Protein AF-A0AAV8XPS3-F1 (afdb_monomer_lite)

Foldseek 3Di:
DAAAPQPRHDDPDWDQDPNGTHDCVSQVNDPVNVVVCVVVQWDWGQDPVPRDTDIDGPPDDDDPVVVVVVLVVVQVVQCQQQVEDPDDSVPDPDARAAQAARHRDHVVPDPDPFGFAPHVVVCCVPPVDDADGRHGSCDCPRPRNVVVVVVVVVVVVPPPPVVPPPFDKDKDFAQPQADPVVLVVLLVVDPLVVLVVDPDPVVSVVSVVVSNVVSSCVRTNIDMDGPPDDDPPVCDPVNVVVVCVVVVVVVVVVVVVVVVVVVVVVVVVVVVVVVVVVVVVVVVVVVVVVVVVVVVPPDDDDDDDDDDDDDDDDDDDDDDDDDPCPVVVVVPDDPVPPPDDPVVLVVVLVVVVVVPVVDPDALVVLVVVCVVCVVPCVVPVPSSVVSVVVSVVRLVVDPVSVVVVVVVVVVVVVVLVPDDDDDPVVVVSVVVCCCSVPVVNVCVVVVVPPDD

Structure (mmCIF, N/CA/C/O backbone):
data_AF-A0AAV8XPS3-F1
#
_entry.id   AF-A0AAV8XPS3-F1
#
loop_
_atom_site.group_PDB
_atom_site.id
_atom_site.type_symbol
_atom_site.label_atom_id
_atom_site.label_alt_id
_atom_site.label_comp_id
_atom_site.label_asym_id
_atom_site.label_entity_id
_atom_site.label_seq_id
_atom_site.pdbx_PDB_ins_code
_atom_site.Cartn_x
_atom_site.Cartn_y
_atom_site.Cartn_z
_atom_site.occupancy
_ato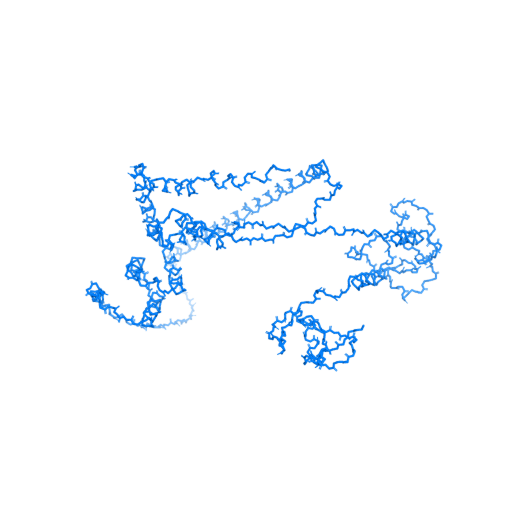m_site.B_iso_or_equiv
_atom_site.auth_seq_id
_atom_site.auth_comp_id
_atom_site.auth_asym_id
_atom_site.auth_atom_id
_atom_site.pdbx_PDB_model_num
ATOM 1 N N . MET A 1 1 ? 13.450 -34.759 4.448 1.00 63.22 1 MET A N 1
ATOM 2 C CA . MET A 1 1 ? 12.266 -35.254 3.712 1.00 63.22 1 MET A CA 1
ATOM 3 C C . MET A 1 1 ? 11.033 -34.978 4.551 1.00 63.22 1 MET A C 1
ATOM 5 O O . MET A 1 1 ? 11.140 -35.034 5.772 1.00 63.22 1 MET A O 1
ATOM 9 N N . ARG A 1 2 ? 9.908 -34.597 3.938 1.00 78.50 2 ARG A N 1
ATOM 10 C CA . ARG A 1 2 ? 8.632 -34.424 4.650 1.00 78.50 2 ARG A CA 1
ATOM 11 C C . ARG A 1 2 ? 7.739 -35.620 4.335 1.00 78.50 2 ARG A C 1
ATOM 13 O O . ARG A 1 2 ? 7.691 -36.037 3.182 1.00 78.50 2 ARG A O 1
ATOM 20 N N . TYR A 1 3 ? 7.028 -36.118 5.338 1.00 87.38 3 TYR A N 1
ATOM 21 C CA . TYR A 1 3 ? 6.067 -37.212 5.204 1.00 87.38 3 TYR A CA 1
ATOM 22 C C . TYR A 1 3 ? 4.651 -36.684 5.404 1.00 87.38 3 TYR A C 1
ATOM 24 O O . TYR A 1 3 ? 4.443 -35.714 6.141 1.00 87.38 3 TYR A O 1
ATOM 32 N N . CYS A 1 4 ? 3.686 -37.286 4.716 1.00 89.69 4 CYS A N 1
ATOM 33 C CA . CYS A 1 4 ? 2.288 -36.940 4.894 1.00 89.69 4 CYS A CA 1
ATOM 34 C C . CYS A 1 4 ? 1.812 -37.359 6.283 1.00 89.69 4 CYS A C 1
ATOM 36 O O . CYS A 1 4 ? 1.930 -38.519 6.648 1.00 89.69 4 CYS A O 1
ATOM 38 N N . SER A 1 5 ? 1.211 -36.443 7.037 1.00 87.69 5 SER A N 1
ATOM 39 C CA . SER A 1 5 ? 0.694 -36.740 8.376 1.00 87.69 5 SER A CA 1
ATOM 40 C C . SER A 1 5 ? -0.546 -37.640 8.384 1.00 87.69 5 SER A C 1
ATOM 42 O O . SER A 1 5 ? -0.920 -38.107 9.447 1.00 87.69 5 SER A O 1
ATOM 44 N N . SER A 1 6 ? -1.171 -37.885 7.227 1.00 88.81 6 SER A N 1
ATOM 45 C CA . SER A 1 6 ? -2.328 -38.782 7.099 1.00 88.81 6 SER A CA 1
ATOM 46 C C . SER A 1 6 ? -1.947 -40.194 6.642 1.00 88.81 6 SER A C 1
ATOM 48 O O . SER A 1 6 ? -2.525 -41.153 7.139 1.00 88.81 6 SER A O 1
ATOM 50 N N . CYS A 1 7 ? -0.994 -40.347 5.714 1.00 92.44 7 CYS A N 1
ATOM 51 C CA . CYS A 1 7 ? -0.648 -41.658 5.143 1.00 92.44 7 CYS A CA 1
ATOM 52 C C . CYS A 1 7 ? 0.816 -42.078 5.336 1.00 92.44 7 CYS A C 1
ATOM 54 O O . CYS A 1 7 ? 1.203 -43.134 4.851 1.00 92.44 7 CYS A O 1
ATOM 56 N N . GLU A 1 8 ? 1.637 -41.246 5.984 1.00 90.81 8 GLU A N 1
ATOM 57 C CA . GLU A 1 8 ? 3.062 -41.483 6.277 1.00 90.81 8 GLU A CA 1
ATOM 58 C C . GLU A 1 8 ? 3.970 -41.706 5.049 1.00 90.81 8 GLU A C 1
ATOM 60 O O . GLU A 1 8 ? 5.146 -42.030 5.188 1.00 90.81 8 GLU A O 1
ATOM 65 N N . VAL A 1 9 ? 3.476 -41.454 3.832 1.00 92.69 9 VAL A N 1
ATOM 66 C CA . VAL A 1 9 ? 4.262 -41.535 2.588 1.00 92.69 9 VAL A CA 1
ATOM 67 C C . VAL A 1 9 ? 5.024 -40.226 2.330 1.00 92.69 9 VAL A C 1
ATOM 69 O O . VAL A 1 9 ? 4.565 -39.136 2.686 1.00 92.69 9 VAL A O 1
ATOM 72 N N . GLU A 1 10 ? 6.198 -40.319 1.698 1.00 84.44 10 GLU A N 1
ATOM 73 C CA . GLU A 1 10 ? 7.038 -39.171 1.336 1.00 84.44 10 GLU A CA 1
ATOM 74 C C . GLU A 1 10 ? 6.301 -38.171 0.415 1.00 84.44 10 GLU A C 1
ATOM 76 O O . GLU A 1 10 ? 5.528 -38.533 -0.480 1.00 84.44 10 GLU A O 1
ATOM 81 N N . LEU A 1 11 ? 6.510 -36.874 0.655 1.00 78.75 11 LEU A N 1
ATOM 82 C CA . LEU A 1 11 ? 5.822 -35.790 -0.046 1.00 78.75 11 LEU A CA 1
ATOM 83 C C . LEU A 1 11 ? 6.660 -35.219 -1.195 1.00 78.75 11 LEU A C 1
ATOM 85 O O . LEU A 1 11 ? 7.665 -34.552 -0.961 1.00 78.75 11 LEU A O 1
ATOM 89 N N . ILE A 1 12 ? 6.165 -35.375 -2.427 1.00 73.06 12 ILE A N 1
ATOM 90 C CA . ILE A 1 12 ? 6.672 -34.665 -3.620 1.00 73.06 12 ILE A CA 1
ATOM 91 C C . ILE A 1 12 ? 6.008 -33.281 -3.741 1.00 73.06 12 ILE A C 1
ATOM 93 O O . ILE A 1 12 ? 6.651 -32.285 -4.059 1.00 73.06 12 ILE A O 1
ATOM 97 N N . THR A 1 13 ? 4.716 -33.199 -3.412 1.00 64.62 13 THR A N 1
ATOM 98 C CA . THR A 1 13 ? 3.925 -31.962 -3.323 1.00 64.62 13 THR A CA 1
ATOM 99 C C . THR A 1 13 ? 3.092 -32.012 -2.046 1.00 64.62 13 THR A C 1
ATOM 101 O O . THR A 1 13 ? 2.447 -33.029 -1.792 1.00 64.62 13 THR A O 1
ATOM 104 N N . SER A 1 14 ? 3.106 -30.949 -1.234 1.00 65.62 14 SER A N 1
ATOM 105 C CA . SER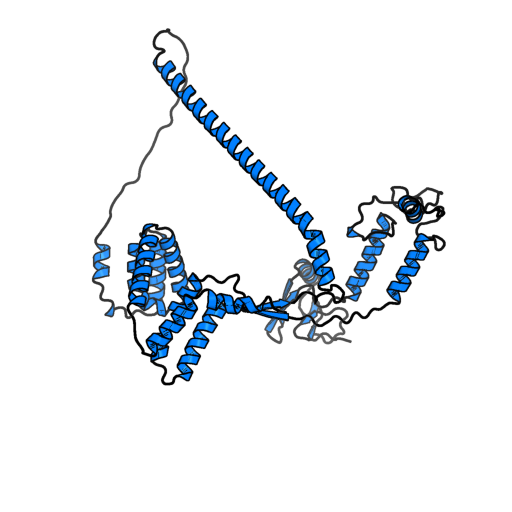 A 1 14 ? 2.451 -30.958 0.083 1.00 65.62 14 SER A CA 1
ATOM 106 C C . SER A 1 14 ? 1.639 -29.702 0.366 1.00 65.62 14 SER A C 1
ATOM 108 O O . SER A 1 14 ? 2.073 -28.595 0.045 1.00 65.62 14 SER A O 1
ATOM 110 N N . PHE A 1 15 ? 0.498 -29.888 1.026 1.00 70.62 15 PHE A N 1
ATOM 111 C CA . PHE A 1 15 ? -0.260 -28.839 1.700 1.00 70.62 15 PHE A CA 1
ATOM 112 C C . PHE A 1 15 ? 0.182 -28.732 3.158 1.00 70.62 15 PHE A C 1
ATOM 114 O O . PHE A 1 15 ? 0.322 -29.750 3.831 1.00 70.62 15 PHE A O 1
ATOM 121 N N . LEU A 1 16 ? 0.382 -27.508 3.652 1.00 68.62 16 LEU A N 1
ATOM 122 C CA . LEU A 1 16 ? 0.676 -27.237 5.060 1.00 68.62 16 LEU A CA 1
ATOM 123 C C . LEU A 1 16 ? -0.607 -26.807 5.774 1.00 68.62 16 LEU A C 1
ATOM 125 O O . LEU A 1 16 ? -1.149 -25.742 5.488 1.00 68.62 16 LEU A O 1
ATOM 129 N N . LEU A 1 17 ? -1.061 -27.627 6.715 1.00 73.25 17 LEU A N 1
ATOM 130 C CA . LEU A 1 17 ? -2.239 -27.390 7.546 1.00 73.25 17 LEU A CA 1
ATOM 131 C C . LEU A 1 17 ? -1.839 -27.615 9.001 1.00 73.25 17 LEU A C 1
ATOM 133 O O . LEU A 1 17 ? -1.376 -28.695 9.353 1.00 73.25 17 LEU A O 1
ATOM 137 N N . CYS A 1 18 ? -1.964 -26.578 9.834 1.00 77.12 18 CYS A N 1
ATOM 138 C CA . CYS A 1 18 ? -1.636 -26.654 11.264 1.00 77.12 18 CYS A CA 1
ATOM 139 C C . CYS A 1 18 ? -0.224 -27.216 11.535 1.00 77.12 18 CYS A C 1
ATOM 141 O O . CYS A 1 18 ? -0.042 -28.079 12.385 1.00 77.12 18 CYS A O 1
ATOM 143 N N . HIS A 1 19 ? 0.774 -26.752 10.771 1.00 78.00 19 HIS A N 1
ATOM 144 C CA . HIS A 1 19 ? 2.176 -27.215 10.802 1.00 78.00 19 HIS A CA 1
ATOM 145 C C . HIS A 1 19 ? 2.425 -28.672 10.372 1.00 78.00 19 HIS A C 1
ATOM 147 O O . HIS A 1 19 ? 3.580 -29.095 10.310 1.00 78.00 19 HIS A O 1
ATOM 153 N N . LYS A 1 20 ? 1.385 -29.415 9.993 1.00 81.75 20 LYS A N 1
ATOM 154 C CA . LYS A 1 20 ? 1.471 -30.755 9.408 1.00 81.75 20 LYS A CA 1
ATOM 155 C C . LYS A 1 20 ? 1.409 -30.685 7.884 1.00 81.75 20 LYS A C 1
ATOM 157 O O . LYS A 1 20 ? 0.889 -29.721 7.321 1.00 81.75 20 LYS A O 1
ATOM 162 N N . SER A 1 21 ? 2.001 -31.672 7.215 1.00 86.12 21 SER A N 1
ATOM 163 C CA . SER A 1 21 ? 2.071 -31.718 5.749 1.00 86.12 21 SER A CA 1
ATOM 164 C C . SER A 1 21 ? 1.191 -32.847 5.212 1.00 86.12 21 SER A C 1
ATOM 166 O O . SER A 1 21 ? 1.257 -33.955 5.730 1.00 86.12 21 SER A O 1
ATOM 168 N N . TYR A 1 22 ? 0.390 -32.599 4.175 1.00 86.94 22 TYR A N 1
ATOM 169 C CA . TYR A 1 22 ? -0.551 -33.583 3.619 1.00 86.94 22 TYR A CA 1
ATOM 170 C C . TYR A 1 22 ? -0.446 -33.691 2.092 1.00 86.94 22 TYR A C 1
ATOM 172 O O . TYR A 1 22 ? -0.169 -32.689 1.428 1.00 86.94 22 TYR A O 1
ATOM 180 N N . HIS A 1 23 ? -0.686 -34.880 1.519 1.00 88.19 23 HIS A N 1
ATOM 181 C CA . HIS A 1 23 ? -0.936 -35.008 0.076 1.00 88.19 23 HIS A CA 1
ATOM 182 C C . HIS A 1 23 ? -2.309 -34.431 -0.272 1.00 88.19 23 HIS A C 1
ATOM 184 O O . HIS A 1 23 ? -3.241 -34.519 0.523 1.00 88.19 23 HIS A O 1
ATOM 190 N N . ASN A 1 24 ? -2.467 -33.941 -1.502 1.00 79.75 24 ASN A N 1
ATOM 191 C CA . ASN A 1 24 ? -3.747 -33.440 -2.020 1.00 79.75 24 ASN A CA 1
ATOM 192 C C . ASN A 1 24 ? -4.864 -34.488 -1.877 1.00 79.75 24 ASN A C 1
ATOM 194 O O . ASN A 1 24 ? -5.944 -34.187 -1.378 1.00 79.75 24 ASN A O 1
ATOM 198 N N . LYS A 1 25 ? -4.559 -35.747 -2.225 1.00 84.62 25 LYS A N 1
ATOM 199 C CA . LYS A 1 25 ? -5.503 -36.866 -2.107 1.00 84.62 25 LYS A CA 1
ATOM 200 C C . LYS A 1 25 ? -5.919 -37.141 -0.659 1.00 84.62 25 LYS A C 1
ATOM 202 O O . LYS A 1 25 ? -7.067 -37.493 -0.424 1.00 84.62 25 LYS A O 1
ATOM 207 N N . CYS A 1 26 ? -5.015 -36.952 0.303 1.00 85.50 26 CYS A N 1
ATOM 208 C CA . CYS A 1 26 ? -5.285 -37.201 1.721 1.00 85.50 26 CYS A CA 1
ATOM 209 C C . CYS A 1 26 ? -6.204 -36.153 2.362 1.00 85.50 26 CYS A C 1
ATOM 211 O O . CYS A 1 26 ? -6.753 -36.419 3.420 1.00 85.50 26 CYS A O 1
ATOM 213 N N . ILE A 1 27 ? -6.386 -34.992 1.728 1.00 84.50 27 ILE A N 1
ATOM 214 C CA . ILE A 1 27 ? -7.350 -33.962 2.154 1.00 84.50 27 ILE A CA 1
ATOM 215 C C . ILE A 1 27 ? -8.570 -33.890 1.222 1.00 84.50 27 ILE A C 1
ATOM 217 O O . ILE A 1 27 ? -9.261 -32.876 1.174 1.00 84.50 27 ILE A O 1
ATOM 221 N N . GLY A 1 28 ? -8.808 -34.945 0.432 1.00 83.94 28 GLY A N 1
ATOM 222 C CA . GLY A 1 28 ? -9.966 -35.043 -0.458 1.00 83.94 28 GLY A CA 1
ATOM 223 C C . GLY A 1 28 ? -9.932 -34.111 -1.675 1.00 83.94 28 GLY A C 1
ATOM 224 O O . GLY A 1 28 ? -10.967 -33.908 -2.302 1.00 83.94 28 GLY A O 1
ATOM 225 N N . LEU A 1 29 ? -8.773 -33.542 -2.029 1.00 81.75 29 LEU A N 1
ATOM 226 C CA . LEU A 1 29 ? -8.614 -32.780 -3.269 1.00 81.75 29 LEU A CA 1
ATOM 227 C C . LEU A 1 29 ? -8.228 -33.730 -4.403 1.00 81.75 29 LEU A C 1
ATOM 229 O O . LEU A 1 29 ? -7.066 -34.131 -4.537 1.00 81.75 29 LEU A O 1
ATOM 233 N N . ASP A 1 30 ? -9.211 -34.072 -5.227 1.00 81.12 30 ASP A N 1
ATOM 234 C CA . ASP A 1 30 ? -8.978 -34.681 -6.532 1.00 81.12 30 ASP A CA 1
ATOM 235 C C . ASP A 1 30 ? -8.377 -33.662 -7.526 1.00 81.12 30 ASP A C 1
ATOM 237 O O . ASP A 1 30 ? -8.114 -32.497 -7.201 1.00 81.12 30 ASP A O 1
ATOM 241 N N . GLU A 1 31 ? -8.077 -34.108 -8.749 1.00 75.38 31 GLU A N 1
ATOM 242 C CA . GLU A 1 31 ? -7.458 -33.242 -9.760 1.00 75.38 31 GLU A CA 1
ATOM 243 C C . GLU A 1 31 ? -8.333 -32.037 -10.129 1.00 75.38 31 GLU A C 1
ATOM 245 O O . GLU A 1 31 ? -7.809 -30.951 -10.400 1.00 75.38 31 GLU A O 1
ATOM 250 N N . ASP A 1 32 ? -9.653 -32.201 -10.108 1.00 73.81 32 ASP A N 1
ATOM 251 C CA . ASP A 1 32 ? -10.595 -31.144 -10.463 1.00 73.81 32 ASP A CA 1
ATOM 252 C C . ASP A 1 32 ? -10.796 -30.157 -9.308 1.00 73.81 32 ASP A C 1
ATOM 254 O O . ASP A 1 32 ? -10.800 -28.943 -9.531 1.00 73.81 32 ASP A O 1
ATOM 258 N N . GLY A 1 33 ? -10.803 -30.640 -8.066 1.00 72.38 33 GLY A N 1
ATOM 259 C CA . GLY A 1 33 ? -10.717 -29.840 -6.850 1.00 72.38 33 GLY A CA 1
ATOM 260 C C . GLY A 1 33 ? -9.429 -29.023 -6.804 1.00 72.38 33 GLY A C 1
ATOM 261 O O . GLY A 1 33 ? -9.467 -27.822 -6.539 1.00 72.38 33 GLY A O 1
ATOM 262 N N . TYR A 1 34 ? -8.285 -29.610 -7.170 1.00 71.25 34 TYR A N 1
ATOM 263 C CA . TYR A 1 34 ? -7.017 -28.882 -7.262 1.00 71.25 34 TYR A CA 1
ATOM 264 C C . TYR A 1 34 ? -7.052 -27.769 -8.325 1.00 71.25 34 TYR A C 1
ATOM 266 O O . TYR A 1 34 ? -6.615 -26.642 -8.067 1.00 71.25 34 TYR A O 1
ATOM 274 N N . LYS A 1 35 ? -7.613 -28.041 -9.512 1.00 71.44 35 LYS A N 1
ATOM 275 C CA . LYS A 1 35 ? -7.805 -27.024 -10.564 1.00 71.44 35 LYS A CA 1
ATOM 276 C C . LYS A 1 35 ? -8.762 -25.914 -10.115 1.00 71.44 35 LYS A C 1
ATOM 278 O O . LYS A 1 35 ? -8.485 -24.737 -10.362 1.00 71.44 35 LYS A O 1
ATOM 283 N N . ALA A 1 36 ? -9.850 -26.261 -9.427 1.00 67.50 36 ALA A N 1
ATOM 284 C CA . ALA A 1 36 ? -10.823 -25.308 -8.899 1.00 67.50 36 ALA A CA 1
ATOM 285 C C . ALA A 1 36 ? -10.210 -24.404 -7.817 1.00 67.50 36 ALA A C 1
ATOM 287 O O . ALA A 1 36 ? -10.343 -23.181 -7.893 1.00 67.50 36 ALA A O 1
ATOM 288 N N . VAL A 1 37 ? -9.450 -24.974 -6.877 1.00 67.62 37 VAL A N 1
ATOM 289 C CA . VAL A 1 37 ? -8.692 -24.224 -5.861 1.00 67.62 37 VAL A CA 1
ATOM 290 C C . VAL A 1 37 ? -7.679 -23.280 -6.513 1.00 67.62 37 VAL A C 1
ATOM 292 O O . VAL A 1 37 ? -7.591 -22.106 -6.143 1.00 67.62 37 VAL A O 1
ATOM 295 N N . ASN A 1 38 ? -6.977 -23.739 -7.555 1.00 62.94 38 ASN A N 1
ATOM 296 C CA . ASN A 1 38 ? -6.050 -22.902 -8.321 1.00 62.94 38 ASN A CA 1
ATOM 297 C C . ASN A 1 38 ? -6.731 -21.716 -9.022 1.00 62.94 38 ASN A C 1
ATOM 299 O O . ASN A 1 38 ? -6.111 -20.658 -9.180 1.00 62.94 38 ASN A O 1
ATOM 303 N N . LYS A 1 39 ? -7.998 -21.869 -9.425 1.00 70.38 39 LYS A N 1
ATOM 304 C CA . LYS A 1 39 ? -8.795 -20.818 -10.072 1.00 70.38 39 LYS A CA 1
ATOM 305 C C . LYS A 1 39 ? -9.383 -19.825 -9.065 1.00 70.38 39 LYS A C 1
ATOM 307 O O . LYS A 1 39 ? -9.384 -18.625 -9.332 1.00 70.38 39 LYS A O 1
ATOM 312 N N . LEU A 1 40 ? -9.846 -20.305 -7.909 1.00 60.03 40 LEU A N 1
ATOM 313 C CA . LEU A 1 40 ? -10.569 -19.508 -6.909 1.00 60.03 40 LEU A CA 1
ATOM 314 C C . LEU A 1 40 ? -9.664 -18.646 -6.015 1.00 60.03 40 LEU A C 1
ATOM 316 O O . LEU A 1 40 ? -10.172 -17.790 -5.296 1.00 60.03 40 LEU A O 1
ATOM 320 N N . LYS A 1 41 ? -8.335 -18.828 -6.064 1.00 58.28 41 LYS A N 1
ATOM 321 C CA . LYS A 1 41 ? -7.315 -18.117 -5.254 1.00 58.28 41 LYS A CA 1
ATOM 322 C C . LYS A 1 41 ? -7.459 -18.261 -3.730 1.00 58.28 41 LYS A C 1
ATOM 324 O O . LYS A 1 41 ? -6.527 -17.875 -3.024 1.00 58.28 41 LYS A O 1
ATOM 329 N N . MET A 1 42 ? -8.568 -18.814 -3.236 1.00 59.59 42 MET A N 1
ATOM 330 C CA . MET A 1 42 ? -8.836 -19.085 -1.831 1.00 59.59 42 MET A CA 1
ATOM 331 C C . MET A 1 42 ? -9.562 -20.420 -1.650 1.00 59.59 42 MET A C 1
ATOM 333 O O . MET A 1 42 ? -10.544 -20.692 -2.338 1.00 59.59 42 MET A O 1
ATOM 337 N N . PHE A 1 43 ? -9.100 -21.226 -0.694 1.00 71.56 43 PHE A N 1
ATOM 338 C CA . PHE A 1 43 ? -9.753 -22.466 -0.267 1.00 71.56 43 PHE A CA 1
ATOM 339 C C . PHE A 1 43 ? -9.842 -22.496 1.258 1.00 71.56 43 PHE A C 1
ATOM 341 O O . PHE A 1 43 ? -8.870 -22.159 1.941 1.00 71.56 43 PHE A O 1
ATOM 348 N N . LYS A 1 44 ? -11.018 -22.857 1.780 1.00 74.62 44 LYS A N 1
ATOM 349 C CA . LYS A 1 44 ? -11.248 -23.074 3.210 1.00 74.62 44 LYS A CA 1
ATOM 350 C C . LYS A 1 44 ? -11.269 -24.572 3.468 1.00 74.62 44 LYS A C 1
ATOM 352 O O . LYS A 1 44 ? -12.073 -25.273 2.866 1.00 74.62 44 LYS A O 1
ATOM 357 N N . TYR A 1 45 ? -10.416 -25.028 4.373 1.00 76.19 45 TYR A N 1
ATOM 358 C CA . TYR A 1 45 ? -10.374 -26.414 4.825 1.00 76.19 45 TYR A CA 1
ATOM 359 C C . TYR A 1 45 ? -10.509 -26.462 6.343 1.00 76.19 45 TYR A C 1
ATOM 361 O O . TYR A 1 45 ? -9.944 -25.610 7.030 1.00 76.19 45 TYR A O 1
ATOM 369 N N . ILE A 1 46 ? -11.237 -27.447 6.862 1.00 74.12 46 ILE A N 1
ATOM 370 C CA . ILE A 1 46 ? -11.336 -27.716 8.299 1.00 74.12 46 ILE A CA 1
ATOM 371 C C . ILE A 1 46 ? -10.457 -28.925 8.579 1.00 74.12 46 ILE A C 1
ATOM 373 O O . ILE A 1 46 ? -10.668 -29.983 8.002 1.00 74.12 46 ILE A O 1
ATOM 377 N N . CYS A 1 47 ? -9.445 -28.759 9.428 1.00 75.31 47 CYS A N 1
ATOM 378 C CA . CYS A 1 47 ? -8.609 -29.881 9.841 1.00 75.31 47 CYS A CA 1
ATOM 379 C C . CYS A 1 47 ? -9.417 -30.846 10.715 1.00 75.31 47 CYS A C 1
ATOM 381 O O . CYS A 1 47 ? -9.864 -30.442 11.786 1.00 75.31 47 CYS A O 1
ATOM 383 N N . ASP A 1 48 ? -9.552 -32.108 10.306 1.00 70.19 48 ASP A N 1
ATOM 384 C CA . ASP A 1 48 ? -10.332 -33.108 11.052 1.00 70.19 48 ASP A CA 1
ATOM 385 C C . ASP A 1 48 ? -9.764 -33.376 12.453 1.00 70.19 48 ASP A C 1
ATOM 387 O O . ASP A 1 48 ? -10.507 -33.664 13.387 1.00 70.19 48 ASP A O 1
ATOM 391 N N . GLU A 1 49 ? -8.449 -33.225 12.636 1.00 70.50 49 GLU A N 1
ATOM 392 C CA . GLU A 1 49 ? -7.802 -33.484 13.925 1.00 70.50 49 GLU A CA 1
ATOM 393 C C . GLU A 1 49 ? -7.976 -32.348 14.942 1.00 70.50 49 GLU A C 1
ATOM 395 O O . GLU A 1 49 ? -8.029 -32.600 16.143 1.00 70.50 49 GLU A O 1
ATOM 400 N N . CYS A 1 50 ? -8.014 -31.089 14.495 1.00 76.06 50 CYS A N 1
ATOM 401 C CA . CYS A 1 50 ? -7.990 -29.933 15.403 1.00 76.06 50 CYS A CA 1
ATOM 402 C C . CYS A 1 50 ? -9.126 -28.930 15.187 1.00 76.06 50 CYS A C 1
ATOM 404 O O . CYS A 1 50 ? -9.178 -27.916 15.878 1.00 76.06 50 CYS A O 1
ATOM 406 N N . SER A 1 51 ? -10.028 -29.188 14.236 1.00 75.69 51 SER A N 1
ATOM 407 C CA . SER A 1 51 ? -11.168 -28.331 13.874 1.00 75.69 51 SER A CA 1
ATOM 408 C C . SER A 1 51 ? -10.803 -26.889 13.484 1.00 75.69 51 SER A C 1
ATOM 410 O O . SER A 1 51 ? -11.669 -26.020 13.399 1.00 75.69 51 SER A O 1
ATOM 412 N N . VAL A 1 52 ? -9.524 -26.605 13.217 1.00 71.25 52 VAL A N 1
ATOM 413 C CA . VAL A 1 52 ? -9.071 -25.276 12.794 1.00 71.25 52 VAL A CA 1
ATOM 414 C C . VAL A 1 52 ? -9.429 -25.059 11.325 1.00 71.25 52 VAL A C 1
ATOM 416 O O . VAL A 1 52 ? -9.067 -25.859 10.460 1.00 71.25 52 VAL A O 1
ATOM 419 N N . ILE A 1 53 ? -10.109 -23.944 11.043 1.00 68.94 53 ILE A N 1
ATOM 420 C CA . ILE A 1 53 ? -10.396 -23.482 9.682 1.00 68.94 53 ILE A CA 1
ATOM 421 C C . ILE A 1 53 ? -9.127 -22.834 9.115 1.00 68.94 53 ILE A C 1
ATOM 423 O O . ILE A 1 53 ? -8.769 -21.714 9.479 1.00 68.94 53 ILE A O 1
ATOM 427 N N . GLY A 1 54 ? -8.451 -23.527 8.204 1.00 65.50 54 GLY A N 1
ATOM 428 C CA . GLY A 1 54 ? -7.361 -22.969 7.412 1.00 65.50 54 GLY A CA 1
ATOM 429 C C . GLY A 1 54 ? -7.909 -22.227 6.195 1.00 65.50 54 GLY A C 1
ATOM 430 O O . GLY A 1 54 ? -8.622 -22.813 5.381 1.00 65.50 54 GLY A O 1
ATOM 431 N N . VAL A 1 55 ? -7.569 -20.943 6.050 1.00 55.06 55 VAL A N 1
ATOM 432 C CA . VAL A 1 55 ? -7.823 -20.168 4.827 1.00 55.06 55 VAL A CA 1
ATOM 433 C C . VAL A 1 55 ? -6.518 -20.085 4.047 1.00 55.06 55 VAL A C 1
ATOM 435 O O . VAL A 1 55 ? -5.586 -19.408 4.473 1.00 55.06 55 VAL A O 1
ATOM 438 N N . TYR A 1 56 ? -6.436 -20.773 2.910 1.00 54.88 56 TYR A N 1
ATOM 439 C CA . TYR A 1 56 ? -5.252 -20.708 2.059 1.00 54.88 56 TYR A CA 1
ATOM 440 C C . TYR A 1 56 ? -5.416 -19.602 1.022 1.00 54.88 56 TYR A C 1
ATOM 442 O O . TYR A 1 56 ? -6.381 -19.624 0.262 1.00 54.88 56 TYR A O 1
ATOM 450 N N . SER A 1 57 ? -4.473 -18.661 0.964 1.00 45.91 57 SER A N 1
ATOM 451 C CA . SER A 1 57 ? -4.319 -17.737 -0.161 1.00 45.91 57 SER A CA 1
ATOM 452 C C . SER A 1 57 ? -2.990 -18.028 -0.860 1.00 45.91 57 SER A C 1
ATOM 454 O O . SER A 1 57 ? -2.019 -18.417 -0.215 1.00 45.91 57 SER A O 1
ATOM 456 N N . LYS A 1 58 ? -2.959 -17.874 -2.187 1.00 43.62 58 LYS A N 1
ATOM 457 C CA . LYS A 1 58 ? -1.880 -18.294 -3.107 1.00 43.62 58 LYS A CA 1
ATOM 458 C C . LYS A 1 58 ? -0.458 -17.772 -2.786 1.00 43.62 58 LYS A C 1
ATOM 460 O O . LYS A 1 58 ? 0.466 -18.098 -3.520 1.00 43.62 58 LYS A O 1
ATOM 465 N N . VAL A 1 59 ? -0.257 -16.955 -1.755 1.00 41.22 59 VAL A N 1
ATOM 466 C CA . VAL A 1 59 ? 0.924 -16.083 -1.671 1.00 41.22 59 VAL A CA 1
ATOM 467 C C . VAL A 1 59 ? 2.050 -16.600 -0.775 1.00 41.22 59 VAL A C 1
ATOM 469 O O . VAL A 1 59 ? 3.190 -16.222 -1.008 1.00 41.22 59 VAL A O 1
ATOM 472 N N . ASP A 1 60 ? 1.836 -17.505 0.180 1.00 40.03 60 ASP A N 1
ATOM 473 C CA . ASP A 1 60 ? 2.830 -17.517 1.264 1.00 40.03 60 ASP A CA 1
ATOM 474 C C . ASP A 1 60 ? 4.107 -18.345 1.067 1.00 40.03 60 ASP A C 1
ATOM 476 O O . ASP A 1 60 ? 5.080 -18.043 1.753 1.00 40.03 60 ASP A O 1
ATOM 480 N N . LYS A 1 61 ? 4.199 -19.359 0.186 1.00 44.19 61 LYS A N 1
ATOM 481 C CA . LYS A 1 61 ? 5.419 -20.216 0.144 1.00 44.19 61 LYS A CA 1
ATOM 482 C C . LYS A 1 61 ? 5.780 -20.845 -1.208 1.00 44.19 61 LYS A C 1
ATOM 484 O O . LYS A 1 61 ? 6.234 -21.987 -1.244 1.00 44.19 61 LYS A O 1
ATOM 489 N N . LEU A 1 62 ? 5.630 -20.127 -2.319 1.00 37.78 62 LEU A N 1
ATOM 490 C CA . LEU A 1 62 ? 6.303 -20.496 -3.574 1.00 37.78 62 LEU A CA 1
ATOM 491 C C . LEU A 1 62 ? 7.505 -19.564 -3.763 1.00 37.78 62 LEU A C 1
ATOM 493 O O . LEU A 1 62 ? 7.343 -18.401 -4.095 1.00 37.78 62 LEU A O 1
ATOM 497 N N . CYS A 1 63 ? 8.683 -20.107 -3.439 1.00 44.31 63 CYS A N 1
ATOM 498 C CA . CYS A 1 63 ? 10.016 -19.503 -3.410 1.00 44.31 63 CYS A CA 1
ATOM 499 C C . CYS A 1 63 ? 10.228 -18.232 -4.253 1.00 44.31 63 CYS A C 1
ATOM 501 O O . CYS A 1 63 ? 10.033 -18.254 -5.468 1.00 44.31 63 CYS A O 1
ATOM 503 N N . ASP A 1 64 ? 10.849 -17.221 -3.632 1.00 47.53 64 ASP A N 1
ATOM 504 C CA . ASP A 1 64 ? 11.513 -16.077 -4.286 1.00 47.53 64 ASP A CA 1
ATOM 505 C C . ASP A 1 64 ? 12.400 -16.511 -5.479 1.00 47.53 64 ASP A C 1
ATOM 507 O O . ASP A 1 64 ? 12.556 -15.773 -6.452 1.00 47.53 64 ASP A O 1
ATOM 511 N N . SER A 1 65 ? 12.949 -17.735 -5.460 1.00 50.41 65 SER A N 1
ATOM 512 C CA . SER A 1 65 ? 13.738 -18.283 -6.571 1.00 50.41 65 SER A CA 1
ATOM 513 C C . SER A 1 65 ? 12.912 -18.605 -7.819 1.00 50.41 65 SER A C 1
ATOM 515 O O . SER A 1 65 ? 13.433 -18.480 -8.923 1.00 50.41 65 SER A O 1
ATOM 517 N N . LEU A 1 66 ? 11.634 -18.976 -7.685 1.00 46.81 66 LEU A N 1
ATOM 518 C CA . LEU A 1 66 ? 10.775 -19.321 -8.818 1.00 46.81 66 LEU A CA 1
ATOM 519 C C . LEU A 1 66 ? 10.177 -18.069 -9.461 1.00 46.81 66 LEU A C 1
ATOM 521 O O . LEU A 1 66 ? 10.065 -18.025 -10.680 1.00 46.81 66 LEU A O 1
ATOM 525 N N . GLU A 1 67 ? 9.851 -17.035 -8.678 1.00 49.97 67 GLU A N 1
ATOM 526 C CA . GLU A 1 67 ? 9.488 -15.719 -9.224 1.00 49.97 67 GLU A CA 1
ATOM 527 C C . GLU A 1 67 ? 10.682 -15.034 -9.886 1.00 49.97 67 GLU A C 1
ATOM 529 O O . GLU A 1 67 ? 10.529 -14.477 -10.972 1.00 49.97 67 GLU A O 1
ATOM 534 N N . SER A 1 68 ? 11.876 -15.146 -9.295 1.00 50.25 68 SER A N 1
ATOM 535 C CA . SER A 1 68 ? 13.116 -14.706 -9.934 1.00 50.25 68 SER A CA 1
ATOM 536 C C . SER A 1 68 ? 13.336 -15.453 -11.254 1.00 50.25 68 SER A C 1
ATOM 538 O O . SER A 1 68 ? 13.437 -14.819 -12.302 1.00 50.25 68 SER A O 1
ATOM 540 N N . CYS A 1 69 ? 13.247 -16.788 -11.253 1.00 49.22 69 CYS A N 1
ATOM 541 C CA . CYS A 1 69 ? 13.422 -17.610 -12.451 1.00 49.22 69 CYS A CA 1
ATOM 542 C C . CYS A 1 69 ? 12.338 -17.347 -13.515 1.00 49.22 69 CYS A C 1
ATOM 544 O O . CYS A 1 69 ? 12.651 -17.206 -14.692 1.00 49.22 69 CYS A O 1
ATOM 546 N N . LEU A 1 70 ? 11.069 -17.181 -13.124 1.00 53.16 70 LEU A N 1
ATOM 547 C CA . LEU A 1 70 ? 9.979 -16.784 -14.022 1.00 53.16 70 LEU A CA 1
ATOM 548 C C . LEU A 1 70 ? 10.167 -15.365 -14.564 1.00 53.16 70 LEU A C 1
ATOM 550 O O . LEU A 1 70 ? 9.778 -15.108 -15.701 1.00 53.16 70 LEU A O 1
ATOM 554 N N . SER A 1 71 ? 10.742 -14.446 -13.785 1.00 56.16 71 SER A N 1
ATOM 555 C CA . SER A 1 71 ? 11.066 -13.099 -14.256 1.00 56.16 71 SER A CA 1
ATOM 556 C C . SER A 1 71 ? 12.190 -13.139 -15.294 1.00 56.16 71 SER A C 1
ATOM 558 O O . SER A 1 71 ? 12.042 -12.526 -16.347 1.00 56.16 71 SER A O 1
ATOM 560 N N . THR A 1 72 ? 13.220 -13.968 -15.086 1.00 58.94 72 THR A N 1
ATOM 561 C CA . THR A 1 72 ? 14.299 -14.220 -16.053 1.00 58.94 72 THR A CA 1
ATOM 562 C C . THR A 1 72 ? 13.788 -14.923 -17.311 1.00 58.94 72 THR A C 1
ATOM 564 O O . THR A 1 72 ? 14.120 -14.503 -18.415 1.00 58.94 72 THR A O 1
ATOM 567 N N . ILE A 1 73 ? 12.923 -15.935 -17.182 1.00 59.41 73 ILE A N 1
ATOM 568 C CA . ILE A 1 73 ? 12.308 -16.638 -18.321 1.00 59.41 73 ILE A CA 1
ATOM 569 C C . ILE A 1 73 ? 11.397 -15.693 -19.110 1.00 59.41 73 ILE A C 1
ATOM 571 O O . ILE A 1 73 ? 11.430 -15.705 -20.335 1.00 59.41 73 ILE A O 1
ATOM 575 N N . LYS A 1 74 ? 10.616 -14.829 -18.446 1.00 52.38 74 LYS A N 1
ATOM 576 C CA . LYS A 1 74 ? 9.807 -13.795 -19.117 1.00 52.38 74 LYS A CA 1
ATOM 577 C C . LYS A 1 74 ? 10.681 -12.740 -19.799 1.00 52.38 74 LYS A C 1
ATOM 579 O O . LYS A 1 74 ? 10.366 -12.323 -20.910 1.00 52.38 74 LYS A O 1
ATOM 584 N N . GLN A 1 75 ? 11.792 -12.352 -19.171 1.00 56.72 75 GLN A N 1
ATOM 585 C CA . GLN A 1 75 ? 12.779 -11.430 -19.737 1.00 56.72 75 GLN A CA 1
ATOM 586 C C . GLN A 1 75 ? 13.435 -12.004 -20.984 1.00 56.72 75 GLN A C 1
ATOM 588 O O . GLN A 1 75 ? 13.459 -11.327 -22.008 1.00 56.72 75 GLN A O 1
ATOM 593 N N . GLN A 1 76 ? 13.824 -13.276 -20.950 1.00 60.72 76 GLN A N 1
ATOM 594 C CA . GLN A 1 76 ? 14.301 -13.998 -22.124 1.00 60.72 76 GLN A CA 1
ATOM 595 C C . GLN A 1 76 ? 13.197 -14.147 -23.182 1.00 60.72 76 GLN A C 1
ATOM 597 O O . GLN A 1 76 ? 13.446 -13.881 -24.350 1.00 60.72 76 GLN A O 1
ATOM 602 N N . ALA A 1 77 ? 11.960 -14.481 -22.797 1.00 54.91 77 ALA A N 1
ATOM 603 C CA . ALA A 1 77 ? 10.855 -14.729 -23.726 1.00 54.91 77 ALA A CA 1
ATOM 604 C C . ALA A 1 77 ? 10.359 -13.484 -24.488 1.00 54.91 77 ALA A C 1
ATOM 606 O O . ALA A 1 77 ? 9.865 -13.619 -25.605 1.00 54.91 77 ALA A O 1
ATOM 607 N N . GLN A 1 78 ? 10.482 -12.276 -23.925 1.00 52.53 78 GLN A N 1
ATOM 608 C CA . GLN A 1 78 ? 10.103 -11.021 -24.599 1.00 52.53 78 GLN A CA 1
ATOM 609 C C . GLN A 1 78 ? 11.283 -10.275 -25.234 1.00 52.53 78 GLN A C 1
ATOM 611 O O . GLN A 1 78 ? 11.076 -9.586 -26.234 1.00 52.53 78 GLN A O 1
ATOM 616 N N . GLN A 1 79 ? 12.523 -10.502 -24.778 1.00 58.75 79 GLN A N 1
ATOM 617 C CA . GLN A 1 79 ? 13.723 -10.134 -25.545 1.00 58.75 79 GLN A CA 1
ATOM 618 C C . GLN A 1 79 ? 13.718 -10.798 -26.938 1.00 58.75 79 GLN A C 1
ATOM 620 O O . GLN A 1 79 ? 14.218 -10.215 -27.896 1.00 58.75 79 GLN A O 1
ATOM 625 N N . ILE A 1 80 ? 13.040 -11.945 -27.086 1.00 61.50 80 ILE A N 1
ATOM 626 C CA . ILE A 1 80 ? 12.810 -12.621 -28.375 1.00 61.50 80 ILE A CA 1
ATOM 627 C C . ILE A 1 80 ? 11.999 -11.771 -29.370 1.00 61.50 80 ILE A C 1
ATOM 629 O O . ILE A 1 80 ? 12.217 -11.905 -30.575 1.00 61.50 80 ILE A O 1
ATOM 633 N N . GLN A 1 81 ? 11.076 -10.905 -28.921 1.00 76.06 81 GLN A N 1
ATOM 634 C CA . GLN A 1 81 ? 10.204 -10.169 -29.849 1.00 76.06 81 GLN A CA 1
ATOM 635 C C . GLN A 1 81 ? 10.930 -9.006 -30.536 1.00 76.06 81 GLN A C 1
ATOM 637 O O . GLN A 1 81 ? 10.928 -8.931 -31.761 1.00 76.06 81 GLN A O 1
ATOM 642 N N . CYS A 1 82 ? 11.589 -8.115 -29.793 1.00 87.38 82 CYS A N 1
ATOM 643 C CA . CYS A 1 82 ? 12.248 -6.946 -30.393 1.00 87.38 82 CYS A CA 1
ATOM 644 C C . CYS A 1 82 ? 13.771 -7.096 -30.562 1.00 87.38 82 CYS A C 1
ATOM 646 O O . CYS A 1 82 ? 14.377 -6.276 -31.247 1.00 87.38 82 CYS A O 1
ATOM 648 N N . ASN A 1 83 ? 14.407 -8.106 -29.950 1.00 88.38 83 ASN A N 1
ATOM 649 C CA . ASN A 1 83 ? 15.858 -8.355 -29.993 1.00 88.38 83 ASN A CA 1
ATOM 650 C C . ASN A 1 83 ? 16.740 -7.145 -29.589 1.00 88.38 83 ASN A C 1
ATOM 652 O O . ASN A 1 83 ? 17.934 -7.101 -29.900 1.00 88.38 83 ASN A O 1
ATOM 656 N N . GLN A 1 84 ? 16.171 -6.160 -28.882 1.00 89.94 84 GLN A N 1
ATOM 657 C CA . GLN A 1 84 ? 16.881 -4.984 -28.382 1.00 89.94 84 GLN A CA 1
ATOM 658 C C . GLN A 1 84 ? 17.182 -5.105 -26.889 1.00 89.94 84 GLN A C 1
ATOM 660 O O . GLN A 1 84 ? 16.348 -5.556 -26.110 1.00 89.94 84 GLN A O 1
ATOM 665 N N . ASN A 1 85 ? 18.353 -4.626 -26.477 1.00 83.00 85 ASN A N 1
ATOM 666 C CA . ASN A 1 85 ? 18.895 -4.894 -25.145 1.00 83.00 85 ASN A CA 1
ATOM 667 C C . ASN A 1 85 ? 18.812 -3.702 -24.169 1.00 83.00 85 ASN A C 1
ATOM 669 O O . ASN A 1 85 ? 19.449 -3.716 -23.121 1.00 83.00 85 ASN A O 1
ATOM 673 N N . SER A 1 86 ? 18.062 -2.646 -24.506 1.00 77.81 86 SER A N 1
ATOM 674 C CA . SER A 1 86 ? 18.095 -1.362 -23.775 1.00 77.81 86 SER A CA 1
ATOM 675 C C . SER A 1 86 ? 16.775 -0.940 -23.129 1.00 77.81 86 SER A C 1
ATOM 677 O O . SER A 1 86 ? 16.625 0.223 -22.766 1.00 77.81 86 SER A O 1
ATOM 679 N N . HIS A 1 87 ? 15.810 -1.842 -22.968 1.00 79.81 87 HIS A N 1
ATOM 680 C CA . HIS A 1 87 ? 14.558 -1.517 -22.287 1.00 79.81 87 HIS A CA 1
ATOM 681 C C . HIS A 1 87 ? 14.026 -2.691 -21.470 1.00 79.81 87 HIS A C 1
ATOM 683 O O . HIS A 1 87 ? 14.364 -3.852 -21.704 1.00 79.81 87 HIS A O 1
ATOM 689 N N . ARG A 1 88 ? 13.183 -2.374 -20.483 1.00 75.19 88 ARG A N 1
ATOM 690 C CA . ARG A 1 88 ? 12.447 -3.388 -19.729 1.00 75.19 88 ARG A CA 1
ATOM 691 C C . ARG A 1 88 ? 11.303 -3.902 -20.583 1.00 75.19 88 ARG A C 1
ATOM 693 O O . ARG A 1 88 ? 10.690 -3.144 -21.322 1.00 75.19 88 ARG A O 1
ATOM 700 N N . ILE A 1 89 ? 10.967 -5.168 -20.392 1.00 74.50 89 ILE A N 1
ATOM 701 C CA . ILE A 1 89 ? 9.865 -5.862 -21.066 1.00 74.50 89 ILE A CA 1
ATOM 702 C C . ILE A 1 89 ? 8.586 -5.015 -21.153 1.00 74.50 89 ILE A C 1
ATOM 704 O O . ILE A 1 89 ? 8.022 -4.846 -22.229 1.00 74.50 89 ILE A O 1
ATOM 708 N N . ASN A 1 90 ? 8.147 -4.468 -20.016 1.00 77.00 90 ASN A N 1
ATOM 709 C CA . ASN A 1 90 ? 6.888 -3.726 -19.913 1.00 77.00 90 ASN A CA 1
ATOM 710 C C . ASN A 1 90 ? 6.927 -2.373 -20.641 1.00 77.00 90 ASN A C 1
ATOM 712 O O . ASN A 1 90 ? 5.880 -1.776 -20.868 1.00 77.00 90 ASN A O 1
ATOM 716 N N . ASP A 1 91 ? 8.122 -1.917 -21.015 1.00 80.69 91 ASP A N 1
ATOM 717 C CA . ASP A 1 91 ? 8.360 -0.652 -21.704 1.00 80.69 91 ASP A CA 1
ATOM 718 C C . ASP A 1 91 ? 8.620 -0.863 -23.210 1.00 80.69 91 ASP A C 1
ATOM 720 O O . ASP A 1 91 ? 8.873 0.101 -23.936 1.00 80.69 91 ASP A O 1
ATOM 724 N N . CYS A 1 92 ? 8.559 -2.109 -23.704 1.00 85.25 92 CYS A N 1
ATOM 725 C CA . CYS A 1 92 ? 8.740 -2.413 -25.119 1.00 85.25 92 CYS A CA 1
ATOM 726 C C . CYS A 1 92 ? 7.547 -1.903 -25.936 1.00 85.25 92 CYS A C 1
ATOM 728 O O . CYS A 1 92 ? 6.450 -2.455 -25.874 1.00 85.25 92 CYS A O 1
ATOM 730 N N . LYS A 1 93 ? 7.772 -0.853 -26.730 1.00 87.56 93 LYS A N 1
ATOM 731 C CA . LYS A 1 93 ? 6.812 -0.342 -27.728 1.00 87.56 93 LYS A CA 1
ATOM 732 C C . LYS A 1 93 ? 7.207 -0.689 -29.163 1.00 87.56 93 LYS A C 1
ATOM 734 O O . LYS A 1 93 ? 6.564 -0.229 -30.100 1.00 87.56 93 LYS A O 1
ATOM 739 N N . ASN A 1 94 ? 8.292 -1.440 -29.331 1.00 86.12 94 ASN A N 1
ATOM 740 C CA . ASN A 1 94 ? 8.884 -1.688 -30.635 1.00 86.12 94 ASN A CA 1
ATOM 741 C C . ASN A 1 94 ? 8.213 -2.877 -31.316 1.00 86.12 94 ASN A C 1
ATOM 743 O O . ASN A 1 94 ? 7.853 -3.861 -30.671 1.00 86.12 94 ASN A O 1
ATOM 747 N N . GLU A 1 95 ? 8.089 -2.788 -32.636 1.00 88.88 95 GLU A N 1
ATOM 748 C CA . GLU A 1 95 ? 7.632 -3.900 -33.458 1.00 88.88 95 GLU A CA 1
ATOM 749 C C . GLU A 1 95 ? 8.608 -5.082 -33.390 1.00 88.88 95 GLU A C 1
ATOM 751 O O . GLU A 1 95 ? 9.786 -4.953 -33.029 1.00 88.88 95 GLU A O 1
ATOM 756 N N . THR A 1 96 ? 8.104 -6.261 -33.759 1.00 92.19 96 THR A N 1
ATOM 757 C CA . THR A 1 96 ? 8.927 -7.469 -33.815 1.00 92.19 96 THR A CA 1
ATOM 758 C C . THR A 1 96 ? 10.068 -7.253 -34.806 1.00 92.19 96 THR A C 1
ATOM 760 O O . THR A 1 96 ? 9.825 -7.014 -35.985 1.00 92.19 96 THR A O 1
ATOM 763 N N . THR A 1 97 ? 11.308 -7.326 -34.327 1.00 94.75 97 THR A N 1
ATOM 764 C CA . THR A 1 97 ? 12.506 -7.059 -35.133 1.00 94.75 97 THR A CA 1
ATOM 765 C C . THR A 1 97 ? 13.344 -8.324 -35.217 1.00 94.75 97 THR A C 1
ATOM 767 O O . THR A 1 97 ? 13.622 -8.951 -34.198 1.00 94.75 97 THR A O 1
ATOM 770 N N . CYS A 1 98 ? 13.789 -8.697 -36.411 1.00 95.50 98 CYS A N 1
ATOM 771 C CA . CYS A 1 98 ? 14.562 -9.905 -36.644 1.00 95.50 98 CYS A CA 1
ATOM 772 C C . CYS A 1 98 ? 15.962 -9.815 -36.020 1.00 95.50 98 CYS A C 1
ATOM 774 O O . CYS A 1 98 ? 16.751 -8.933 -36.358 1.00 95.50 98 CYS A O 1
ATOM 776 N N . GLY A 1 99 ? 16.330 -10.792 -35.188 1.00 93.06 99 GLY A N 1
ATOM 777 C CA . GLY A 1 99 ? 17.662 -10.881 -34.577 1.00 93.06 99 GLY A CA 1
ATOM 778 C C . GLY A 1 99 ? 18.804 -11.207 -35.555 1.00 93.06 99 GLY A C 1
ATOM 779 O O . GLY A 1 99 ? 19.970 -11.180 -35.155 1.00 93.06 99 GLY A O 1
ATOM 780 N N . LYS A 1 100 ? 18.489 -11.527 -36.823 1.00 95.31 100 LYS A N 1
ATOM 781 C CA . LYS A 1 100 ? 19.475 -11.823 -37.878 1.00 95.31 100 LYS A CA 1
ATOM 782 C C . LYS A 1 100 ? 19.791 -10.624 -38.772 1.00 95.31 100 LYS A C 1
ATOM 784 O O . LYS A 1 100 ? 20.961 -10.297 -38.943 1.00 95.31 100 LYS A O 1
ATOM 789 N N . CYS A 1 101 ? 18.764 -9.986 -39.333 1.00 96.56 101 CYS A N 1
ATOM 790 C CA . CYS A 1 101 ? 18.907 -8.923 -40.338 1.00 96.56 101 CYS A CA 1
ATOM 791 C C . CYS A 1 101 ? 18.371 -7.554 -39.882 1.00 96.56 101 CYS A C 1
ATOM 793 O O . CYS A 1 101 ? 18.438 -6.591 -40.645 1.00 96.56 101 CYS A O 1
ATOM 795 N N . ALA A 1 102 ? 17.837 -7.457 -38.659 1.00 95.56 102 ALA A N 1
ATOM 796 C CA . ALA A 1 102 ? 17.246 -6.246 -38.089 1.00 95.56 102 ALA A CA 1
ATOM 797 C C . ALA A 1 102 ? 16.028 -5.667 -38.848 1.00 95.56 102 ALA A C 1
ATOM 799 O O . ALA A 1 102 ? 15.696 -4.501 -38.648 1.00 95.56 102 ALA A O 1
ATOM 800 N N . ALA A 1 103 ? 15.357 -6.453 -39.699 1.00 96.12 103 ALA A N 1
ATOM 801 C CA . ALA A 1 103 ? 14.109 -6.063 -40.369 1.00 96.12 103 ALA A CA 1
ATOM 802 C C . ALA A 1 103 ? 12.856 -6.428 -39.545 1.00 96.12 103 ALA A C 1
ATOM 804 O O . ALA A 1 103 ? 12.936 -7.233 -38.615 1.00 96.12 103 ALA A O 1
ATOM 805 N N . SER A 1 104 ? 11.698 -5.858 -39.888 1.00 95.00 104 SER A N 1
ATOM 806 C CA . SER A 1 104 ? 10.423 -6.049 -39.172 1.00 95.00 104 SER A CA 1
ATOM 807 C C . SER A 1 104 ? 9.739 -7.386 -39.499 1.00 95.00 104 SER A C 1
ATOM 809 O O . SER A 1 104 ? 8.725 -7.428 -40.188 1.00 95.00 104 SER A O 1
ATOM 811 N N . HIS A 1 105 ? 10.308 -8.498 -39.034 1.00 94.12 105 HIS A N 1
ATOM 812 C CA . HIS A 1 105 ? 9.696 -9.832 -39.085 1.00 94.12 105 HIS A CA 1
ATOM 813 C C . HIS A 1 105 ? 10.279 -10.740 -37.992 1.00 94.12 105 HIS A C 1
ATOM 815 O O . HIS A 1 105 ? 11.259 -10.393 -37.323 1.00 94.12 105 HIS A O 1
ATOM 821 N N . ARG A 1 106 ? 9.704 -11.935 -37.801 1.00 92.69 106 ARG A N 1
ATOM 822 C CA . ARG A 1 106 ? 10.219 -12.898 -36.815 1.00 92.69 106 ARG A CA 1
ATOM 823 C C . ARG A 1 106 ? 11.562 -13.470 -37.262 1.00 92.69 106 ARG A C 1
ATOM 825 O O . ARG A 1 106 ? 11.783 -13.744 -38.440 1.00 92.69 106 ARG A O 1
ATOM 832 N N . THR A 1 107 ? 12.460 -13.726 -36.311 1.00 93.44 107 THR A N 1
ATOM 833 C CA . THR A 1 107 ? 13.783 -14.316 -36.593 1.00 93.44 107 THR A CA 1
ATOM 834 C C . THR A 1 107 ? 13.694 -15.690 -37.270 1.00 93.44 107 THR A C 1
ATOM 836 O O . THR A 1 107 ? 14.567 -16.037 -38.068 1.00 93.44 107 THR A O 1
ATOM 839 N N . SER A 1 108 ? 12.635 -16.453 -36.982 1.00 94.00 108 SER A N 1
ATOM 840 C CA . SER A 1 108 ? 12.341 -17.754 -37.598 1.00 94.00 108 SER A CA 1
ATOM 841 C C . SER A 1 108 ? 11.980 -17.668 -39.083 1.00 94.00 108 SER A C 1
ATOM 843 O O . SER A 1 108 ? 12.196 -18.632 -39.801 1.00 94.00 108 SER A O 1
ATOM 845 N N . GLU A 1 109 ? 11.469 -16.525 -39.541 1.00 95.94 109 GLU A N 1
ATOM 846 C CA . GLU A 1 109 ? 11.026 -16.274 -40.925 1.00 95.94 109 GLU A CA 1
ATOM 847 C C . GLU A 1 109 ? 12.119 -15.579 -41.761 1.00 95.94 109 GLU A C 1
ATOM 849 O O . GLU A 1 109 ? 11.878 -15.114 -42.867 1.00 95.94 109 GLU A O 1
ATOM 854 N N . CYS A 1 110 ? 13.335 -15.441 -41.220 1.00 96.56 110 CYS A N 1
ATOM 855 C CA . CYS A 1 110 ? 14.414 -14.724 -41.890 1.00 96.56 110 CYS A CA 1
ATOM 856 C C . CYS A 1 110 ? 15.110 -15.570 -42.961 1.00 96.56 110 CYS A C 1
ATOM 858 O O . CYS A 1 110 ? 15.864 -16.483 -42.617 1.00 96.56 110 CYS A O 1
ATOM 860 N N . GLU A 1 111 ? 14.959 -15.176 -44.224 1.00 96.88 111 GLU A N 1
ATOM 861 C CA . GLU A 1 111 ? 15.706 -15.725 -45.370 1.00 96.88 111 GLU A CA 1
ATOM 862 C C . GLU A 1 111 ? 16.890 -14.843 -45.801 1.00 96.88 111 GLU A C 1
ATOM 864 O O . GLU A 1 111 ? 17.665 -15.202 -46.685 1.00 96.88 111 GLU A O 1
ATOM 869 N N . SER A 1 112 ? 17.058 -13.675 -45.174 1.00 96.12 112 SER A N 1
ATOM 870 C CA . SER A 1 112 ? 18.129 -12.744 -45.527 1.00 96.12 112 SER A CA 1
ATOM 871 C C . SER A 1 112 ? 19.507 -13.319 -45.193 1.00 96.12 112 SER A C 1
ATOM 873 O O . SER A 1 112 ? 19.763 -13.749 -44.066 1.00 96.12 112 SER A O 1
ATOM 875 N N . SER A 1 113 ? 20.422 -13.257 -46.162 1.00 95.56 113 SER A N 1
ATOM 876 C CA . SER A 1 113 ? 21.849 -13.547 -45.971 1.00 95.56 113 SER A CA 1
ATOM 877 C C . SER A 1 113 ? 22.604 -12.397 -45.293 1.00 95.56 113 SER A C 1
ATOM 879 O O . SER A 1 113 ? 23.737 -12.576 -44.838 1.00 95.56 113 SER A O 1
ATOM 881 N N . VAL A 1 114 ? 21.982 -11.216 -45.204 1.00 96.19 114 VAL A N 1
ATOM 882 C CA . VAL A 1 114 ? 22.572 -10.022 -44.599 1.00 96.19 114 VAL A CA 1
ATOM 883 C C . VAL A 1 114 ? 22.474 -10.114 -43.082 1.00 96.19 114 VAL A C 1
ATOM 885 O O . VAL A 1 114 ? 21.386 -10.228 -42.513 1.00 96.19 114 VAL A O 1
ATOM 888 N N . ARG A 1 115 ? 23.626 -10.011 -42.417 1.00 96.06 115 ARG A N 1
ATOM 889 C CA . ARG A 1 115 ? 23.717 -9.955 -40.956 1.00 96.06 115 ARG A CA 1
ATOM 890 C C . ARG A 1 115 ? 23.708 -8.505 -40.520 1.00 96.06 115 ARG A C 1
ATOM 892 O O . ARG A 1 115 ? 24.515 -7.719 -41.007 1.00 96.06 115 ARG A O 1
ATOM 899 N N . LYS A 1 116 ? 22.806 -8.152 -39.611 1.00 97.44 116 LYS A N 1
ATOM 900 C CA . LYS A 1 116 ? 22.743 -6.802 -39.058 1.00 97.44 116 LYS A CA 1
ATOM 901 C C . LYS A 1 116 ? 22.328 -6.836 -37.595 1.00 97.44 116 LYS A C 1
ATOM 903 O O . LYS A 1 116 ? 21.220 -7.251 -37.260 1.00 97.44 116 LYS A O 1
ATOM 908 N N . CYS A 1 117 ? 23.192 -6.332 -36.722 1.00 96.75 117 CYS A N 1
ATOM 909 C CA . CYS A 1 117 ? 22.913 -6.209 -35.301 1.00 96.75 117 CYS A CA 1
ATOM 910 C C . CYS A 1 117 ? 22.084 -4.946 -35.036 1.00 96.75 117 CYS A C 1
ATOM 912 O O . CYS A 1 117 ? 22.582 -3.819 -35.149 1.00 96.75 117 CYS A O 1
ATOM 914 N N . ILE A 1 118 ? 20.822 -5.133 -34.629 1.00 95.94 118 ILE A N 1
ATOM 915 C CA . ILE A 1 118 ? 19.911 -4.027 -34.300 1.00 95.94 118 ILE A CA 1
ATOM 916 C C . ILE A 1 118 ? 20.466 -3.144 -33.172 1.00 95.94 118 ILE A C 1
ATOM 918 O O . ILE A 1 118 ? 20.384 -1.922 -33.254 1.00 95.94 118 ILE A O 1
ATOM 922 N N . ASN A 1 119 ? 21.117 -3.733 -32.164 1.00 96.06 119 ASN A N 1
ATOM 923 C CA . ASN A 1 119 ? 21.655 -2.993 -31.019 1.00 96.06 119 ASN A CA 1
ATOM 924 C C . ASN A 1 119 ? 22.825 -2.077 -31.402 1.00 96.06 119 ASN A C 1
ATOM 926 O O . ASN A 1 119 ? 22.870 -0.929 -30.965 1.00 96.06 119 ASN A O 1
ATOM 930 N N . CYS A 1 120 ? 23.756 -2.546 -32.241 1.00 96.94 120 CYS A N 1
ATOM 931 C CA . CYS A 1 120 ? 24.820 -1.690 -32.776 1.00 96.94 120 CYS A CA 1
ATOM 932 C C . CYS A 1 120 ? 24.244 -0.590 -33.677 1.00 96.94 120 CYS A C 1
ATOM 934 O O . CYS A 1 120 ? 24.655 0.562 -33.569 1.00 96.94 120 CYS A O 1
ATOM 936 N N . SER A 1 121 ? 23.257 -0.924 -34.519 1.00 96.69 121 SER A N 1
ATOM 937 C CA . SER A 1 121 ? 22.603 0.042 -35.410 1.00 96.69 121 SER A CA 1
ATOM 938 C C . SER A 1 121 ? 21.915 1.167 -34.631 1.00 96.69 121 SER A C 1
ATOM 940 O O . SER A 1 121 ? 22.091 2.336 -34.967 1.00 96.69 121 SER A O 1
ATOM 942 N N . ILE A 1 122 ? 21.169 0.832 -33.573 1.00 95.06 122 ILE A N 1
ATOM 943 C CA . ILE A 1 122 ? 20.521 1.817 -32.697 1.00 95.06 122 ILE A CA 1
ATOM 944 C C . ILE A 1 122 ? 21.571 2.657 -31.987 1.00 95.06 122 ILE A C 1
ATOM 946 O O . ILE A 1 122 ? 21.463 3.877 -31.974 1.00 95.06 122 ILE A O 1
ATOM 950 N N . ARG A 1 123 ? 22.618 2.033 -31.439 1.00 95.56 123 ARG A N 1
ATOM 951 C CA . ARG A 1 123 ? 23.662 2.765 -30.719 1.00 95.56 123 ARG A CA 1
ATOM 952 C C . ARG A 1 123 ? 24.393 3.765 -31.615 1.00 95.56 123 ARG A C 1
ATOM 954 O O . ARG A 1 123 ? 24.612 4.897 -31.192 1.00 95.56 123 ARG A O 1
ATOM 961 N N . ASN A 1 124 ? 24.693 3.378 -32.855 1.00 96.50 124 ASN A N 1
ATOM 962 C CA . ASN A 1 124 ? 25.255 4.284 -33.855 1.00 96.50 124 ASN A CA 1
ATOM 963 C C . ASN A 1 124 ? 24.319 5.468 -34.130 1.00 96.50 124 ASN A C 1
ATOM 965 O O . ASN A 1 124 ? 24.784 6.602 -34.176 1.00 96.50 124 ASN A O 1
ATOM 969 N N . GLY A 1 125 ? 23.008 5.224 -34.245 1.00 95.69 125 GLY A N 1
ATOM 970 C CA . GLY A 1 125 ? 22.014 6.280 -34.455 1.00 95.69 125 GLY A CA 1
ATOM 971 C C . GLY A 1 125 ? 21.830 7.210 -33.250 1.00 95.69 125 GLY A C 1
ATOM 972 O O . GLY A 1 125 ? 21.804 8.424 -33.410 1.00 95.69 125 GLY A O 1
ATOM 973 N N . SER A 1 126 ? 21.724 6.660 -32.039 1.00 94.69 126 SER A N 1
ATOM 974 C CA . SER A 1 126 ? 21.432 7.429 -30.822 1.00 94.69 126 SER A CA 1
ATOM 975 C C . SER A 1 126 ? 22.648 8.146 -30.241 1.00 94.69 126 SER A C 1
ATOM 977 O O . SER A 1 126 ? 22.497 9.214 -29.658 1.00 94.69 126 SER A O 1
ATOM 979 N N . PHE A 1 127 ? 23.844 7.566 -30.371 1.00 94.88 127 PHE A N 1
ATOM 980 C CA . PHE A 1 127 ? 25.060 8.068 -29.719 1.00 94.88 127 PHE A CA 1
ATOM 981 C C . PHE A 1 127 ? 26.158 8.480 -30.706 1.00 94.88 127 PHE A C 1
ATOM 983 O O . PHE A 1 127 ? 27.258 8.820 -30.279 1.00 94.88 127 PHE A O 1
ATOM 990 N N . GLY A 1 128 ? 25.902 8.421 -32.017 1.00 95.38 128 GLY A N 1
ATOM 991 C CA . GLY A 1 128 ? 26.890 8.780 -33.038 1.00 95.38 128 GLY A CA 1
ATOM 992 C C . GLY A 1 128 ? 28.110 7.853 -33.076 1.00 95.38 128 GLY A C 1
ATOM 993 O O . GLY A 1 128 ? 29.168 8.243 -33.572 1.00 95.38 128 GLY A O 1
ATOM 994 N N . THR A 1 129 ? 28.004 6.636 -32.531 1.00 96.06 129 THR A N 1
ATOM 995 C CA . THR A 1 129 ? 29.094 5.656 -32.589 1.00 96.06 129 THR A CA 1
ATOM 996 C C . THR A 1 129 ? 29.276 5.120 -34.011 1.00 96.06 129 THR A C 1
ATOM 998 O O . THR A 1 129 ? 28.364 5.165 -34.834 1.00 96.06 129 THR A O 1
ATOM 1001 N N . LYS A 1 130 ? 30.466 4.590 -34.310 1.00 97.38 130 LYS A N 1
ATOM 1002 C CA . LYS A 1 130 ? 30.799 3.960 -35.601 1.00 97.38 130 LYS A CA 1
ATOM 1003 C C . LYS A 1 130 ? 31.089 2.468 -35.427 1.00 97.38 130 LYS A C 1
ATOM 1005 O O . LYS A 1 130 ? 32.134 1.982 -35.842 1.00 97.38 130 LYS A O 1
ATOM 1010 N N . LEU A 1 131 ? 30.202 1.759 -34.730 1.00 96.19 131 LEU A N 1
ATOM 1011 C CA . LEU A 1 131 ? 30.330 0.315 -34.529 1.00 96.19 131 LEU A CA 1
ATOM 1012 C C . LEU A 1 131 ? 29.995 -0.420 -35.825 1.00 96.19 131 LEU A C 1
ATOM 1014 O O . LEU A 1 131 ? 29.027 -0.062 -36.499 1.00 96.19 131 LEU A O 1
ATOM 1018 N N . ASP A 1 132 ? 30.749 -1.466 -36.145 1.00 97.00 132 ASP A N 1
ATOM 1019 C CA . ASP A 1 132 ? 30.366 -2.374 -37.218 1.00 97.00 132 ASP A CA 1
ATOM 1020 C C . ASP A 1 132 ? 29.072 -3.112 -36.830 1.00 97.00 132 ASP A C 1
ATOM 1022 O O . ASP A 1 132 ? 28.875 -3.552 -35.691 1.00 97.00 132 ASP A O 1
ATOM 1026 N N . VAL A 1 133 ? 28.143 -3.160 -37.781 1.00 97.44 133 VAL A N 1
ATOM 1027 C CA . VAL A 1 133 ? 26.800 -3.708 -37.597 1.00 97.44 133 VAL A CA 1
ATOM 1028 C C . VAL A 1 133 ? 26.659 -5.095 -38.209 1.00 97.44 133 VAL A C 1
ATOM 1030 O O . VAL A 1 133 ? 25.624 -5.712 -37.986 1.00 97.44 133 VAL A O 1
ATOM 1033 N N . ASN A 1 134 ? 27.659 -5.609 -38.931 1.00 97.12 134 ASN A N 1
ATOM 1034 C CA . ASN A 1 134 ? 27.563 -6.837 -39.730 1.00 97.12 134 ASN A CA 1
ATOM 1035 C C . ASN A 1 134 ? 27.692 -8.144 -38.916 1.00 97.12 134 ASN A C 1
ATOM 1037 O O . ASN A 1 134 ? 28.329 -9.105 -39.344 1.00 97.12 134 ASN A O 1
ATOM 1041 N N . TYR A 1 135 ? 27.042 -8.196 -37.752 1.00 94.88 135 TYR A N 1
ATOM 1042 C CA . TYR A 1 135 ? 27.023 -9.338 -36.832 1.00 94.88 135 TYR A CA 1
ATOM 1043 C C . TYR A 1 135 ? 25.589 -9.750 -36.506 1.00 94.88 135 TYR A C 1
ATOM 1045 O O . TYR A 1 135 ? 24.645 -8.975 -36.680 1.00 94.88 135 TYR A O 1
ATOM 1053 N N . TYR A 1 136 ? 25.425 -10.956 -35.968 1.00 94.25 136 TYR A N 1
ATOM 1054 C CA . TYR A 1 136 ? 24.177 -11.334 -35.310 1.00 94.25 136 TYR A CA 1
ATOM 1055 C C . TYR A 1 136 ? 24.030 -10.612 -33.965 1.00 94.25 136 TYR A C 1
ATOM 1057 O O . TYR A 1 136 ? 25.012 -10.217 -33.339 1.00 94.25 136 TYR A O 1
ATOM 1065 N N . VAL A 1 137 ? 22.794 -10.456 -33.482 1.00 94.12 137 VAL A N 1
ATOM 1066 C CA . VAL A 1 137 ? 22.535 -9.805 -32.182 1.00 94.12 137 VAL A CA 1
ATOM 1067 C C . VAL A 1 137 ? 23.212 -10.529 -31.009 1.00 94.12 137 VAL A C 1
ATOM 1069 O O . VAL A 1 137 ? 23.625 -9.879 -30.052 1.00 94.12 137 VAL A O 1
ATOM 1072 N N . ASN A 1 138 ? 23.361 -11.852 -31.115 1.00 92.75 138 ASN A N 1
ATOM 1073 C CA . ASN A 1 138 ? 23.954 -12.718 -30.092 1.00 92.75 138 ASN A CA 1
ATOM 1074 C C . ASN A 1 138 ? 25.395 -13.137 -30.430 1.00 92.75 138 ASN A C 1
ATOM 1076 O O . ASN A 1 138 ? 25.885 -14.135 -29.904 1.00 92.75 138 ASN A O 1
ATOM 1080 N N . ASP A 1 139 ? 26.043 -12.438 -31.362 1.00 95.19 139 ASP A N 1
ATOM 1081 C CA . ASP A 1 139 ? 27.416 -12.732 -31.756 1.00 95.19 139 ASP A CA 1
ATOM 1082 C C . ASP A 1 139 ? 28.382 -12.396 -30.599 1.00 95.19 139 ASP A C 1
ATOM 1084 O O . ASP A 1 139 ? 28.323 -11.271 -30.088 1.00 95.19 139 ASP A O 1
ATOM 1088 N N . PRO A 1 140 ? 29.255 -13.324 -30.157 1.00 94.56 140 PRO A N 1
ATOM 1089 C CA . PRO A 1 140 ? 30.241 -13.061 -29.106 1.00 94.56 140 PRO A CA 1
ATOM 1090 C C . PRO A 1 140 ? 31.149 -11.859 -29.394 1.00 94.56 140 PRO A C 1
ATOM 1092 O O . PRO A 1 140 ? 31.569 -11.184 -28.452 1.00 94.56 140 PRO A O 1
ATOM 1095 N N . ASP A 1 141 ? 31.401 -11.566 -30.673 1.00 95.50 141 ASP A N 1
ATOM 1096 C CA . ASP A 1 141 ? 32.254 -10.457 -31.099 1.00 95.50 141 ASP A CA 1
ATOM 1097 C C . ASP A 1 141 ? 31.494 -9.122 -31.183 1.00 95.50 141 ASP A C 1
ATOM 1099 O O . ASP A 1 141 ? 32.105 -8.056 -31.300 1.00 95.50 141 ASP A O 1
ATOM 1103 N N . CYS A 1 142 ? 30.159 -9.130 -31.059 1.00 95.75 142 CYS A N 1
ATOM 1104 C CA . CYS A 1 142 ? 29.360 -7.910 -31.063 1.00 95.75 142 CYS A CA 1
ATOM 1105 C C . CYS A 1 142 ? 29.679 -7.044 -29.822 1.00 95.75 142 CYS A C 1
ATOM 1107 O O . CYS A 1 142 ? 29.403 -7.459 -28.690 1.00 95.75 142 CYS A O 1
ATOM 1109 N N . PRO A 1 143 ? 30.146 -5.787 -29.989 1.00 95.69 143 PRO A N 1
ATOM 1110 C CA . PRO A 1 143 ? 30.506 -4.928 -28.857 1.00 95.69 143 PRO A CA 1
ATOM 1111 C C . PRO A 1 143 ? 29.339 -4.654 -27.901 1.00 95.69 143 PRO A C 1
ATOM 1113 O O . PRO A 1 143 ? 29.526 -4.591 -26.688 1.00 95.69 143 PRO A O 1
ATOM 1116 N N . CYS A 1 144 ? 28.121 -4.505 -28.434 1.00 94.88 144 CYS A N 1
ATOM 1117 C CA . CYS A 1 144 ? 26.924 -4.318 -27.616 1.00 94.88 144 CYS A CA 1
ATOM 1118 C C . CYS A 1 144 ? 26.563 -5.589 -26.835 1.00 94.88 144 CYS A C 1
ATOM 1120 O O . CYS A 1 144 ? 26.183 -5.478 -25.674 1.00 94.88 144 CYS A O 1
ATOM 1122 N N . TYR A 1 145 ? 26.707 -6.775 -27.437 1.00 94.12 145 TYR A N 1
ATOM 1123 C CA . TYR A 1 145 ? 26.452 -8.048 -26.759 1.00 94.12 145 TYR A CA 1
ATOM 1124 C C . TYR A 1 145 ? 27.467 -8.304 -25.640 1.00 94.12 145 TYR A C 1
ATOM 1126 O O . TYR A 1 145 ? 27.082 -8.643 -24.520 1.00 94.12 145 TYR A O 1
ATOM 1134 N N . ARG A 1 146 ? 28.756 -8.049 -25.901 1.00 95.00 146 ARG A N 1
ATOM 1135 C CA . ARG A 1 146 ? 29.827 -8.196 -24.907 1.00 95.00 146 ARG A CA 1
ATOM 1136 C C . ARG A 1 146 ? 29.596 -7.331 -23.669 1.00 95.00 146 ARG A C 1
ATOM 1138 O O . ARG A 1 146 ? 29.719 -7.834 -22.559 1.00 95.00 146 ARG A O 1
ATOM 1145 N N . LEU A 1 147 ? 29.184 -6.076 -23.852 1.00 92.06 147 LEU A N 1
ATOM 1146 C CA . LEU A 1 147 ? 28.881 -5.172 -22.735 1.00 92.06 147 LEU A CA 1
ATOM 1147 C C . LEU A 1 147 ? 27.742 -5.680 -21.851 1.00 92.06 147 LEU A C 1
ATOM 1149 O O . LEU A 1 147 ? 27.799 -5.536 -20.636 1.00 92.06 147 LEU A O 1
ATOM 1153 N N . ILE A 1 148 ? 26.718 -6.294 -22.440 1.00 89.94 148 ILE A N 1
ATOM 1154 C CA . ILE A 1 148 ? 25.608 -6.863 -21.667 1.00 89.94 148 ILE A CA 1
ATOM 1155 C C . ILE A 1 148 ? 26.076 -8.085 -20.898 1.00 89.94 148 ILE A C 1
ATOM 1157 O O . ILE A 1 148 ? 25.766 -8.207 -19.725 1.00 89.94 148 ILE A O 1
ATOM 1161 N N . ARG A 1 149 ? 26.874 -8.958 -21.520 1.00 90.50 149 ARG A N 1
ATOM 1162 C CA . ARG A 1 149 ? 27.464 -10.115 -20.836 1.00 90.50 149 ARG A CA 1
ATOM 1163 C C . ARG A 1 149 ? 28.383 -9.704 -19.690 1.00 90.50 149 ARG A C 1
ATOM 1165 O O . ARG A 1 149 ? 28.418 -10.375 -18.665 1.00 90.50 149 ARG A O 1
ATOM 1172 N N . GLU A 1 150 ? 29.147 -8.631 -19.859 1.00 91.69 150 GLU A N 1
ATOM 1173 C CA . GLU A 1 150 ? 29.966 -8.052 -18.792 1.00 91.69 150 GLU A CA 1
ATOM 1174 C C . GLU A 1 150 ? 29.092 -7.478 -17.675 1.00 91.69 150 GLU A C 1
ATOM 1176 O O . GLU A 1 150 ? 29.356 -7.761 -16.509 1.00 91.69 150 GLU A O 1
ATOM 1181 N N . GLN A 1 151 ? 28.014 -6.766 -18.014 1.00 86.88 151 GLN A N 1
ATOM 1182 C CA . GLN A 1 151 ? 27.053 -6.273 -17.029 1.00 86.88 151 GLN A CA 1
ATOM 1183 C C . GLN A 1 151 ? 26.370 -7.421 -16.274 1.00 86.88 151 GLN A C 1
ATOM 1185 O O . GLN A 1 151 ? 26.326 -7.388 -15.054 1.00 86.88 151 GLN A O 1
ATOM 1190 N N . GLU A 1 152 ? 25.929 -8.477 -16.964 1.00 86.12 152 GLU A N 1
ATOM 1191 C CA . GLU A 1 152 ? 25.355 -9.683 -16.351 1.00 86.12 152 GLU A CA 1
ATOM 1192 C C . GLU A 1 152 ? 26.345 -10.365 -15.401 1.00 86.12 152 GLU A C 1
ATOM 1194 O O . GLU A 1 152 ? 25.954 -10.842 -14.339 1.00 86.12 152 GLU A O 1
ATOM 1199 N N . LYS A 1 153 ? 27.637 -10.407 -15.756 1.00 88.25 153 LYS A N 1
ATOM 1200 C CA . LYS A 1 153 ? 28.684 -10.938 -14.872 1.00 88.25 153 LYS A CA 1
ATOM 1201 C C . LYS A 1 153 ? 28.850 -10.081 -13.625 1.00 88.25 153 LYS A C 1
ATOM 1203 O O . LYS A 1 153 ? 28.989 -10.647 -12.551 1.00 88.25 153 LYS A O 1
ATOM 1208 N N . ILE A 1 154 ? 28.844 -8.756 -13.768 1.00 83.81 154 ILE A N 1
ATOM 1209 C CA . ILE A 1 154 ? 28.913 -7.822 -12.637 1.00 83.81 154 ILE A CA 1
ATOM 1210 C C . ILE A 1 154 ? 27.679 -8.001 -11.744 1.00 83.81 154 ILE A C 1
ATOM 1212 O O . ILE A 1 154 ? 27.810 -8.151 -10.534 1.00 83.81 154 ILE A O 1
ATOM 1216 N N . ASP A 1 155 ? 26.489 -8.061 -12.334 1.00 77.44 155 ASP A N 1
ATOM 1217 C CA . ASP A 1 155 ? 25.238 -8.243 -11.599 1.00 77.44 155 ASP A CA 1
ATOM 1218 C C . ASP A 1 155 ? 25.191 -9.610 -10.888 1.00 77.44 155 ASP A C 1
ATOM 1220 O O . ASP A 1 155 ? 24.618 -9.721 -9.808 1.00 77.44 155 ASP A O 1
ATOM 1224 N N . ALA A 1 156 ? 25.827 -10.644 -11.454 1.00 81.56 156 ALA A N 1
ATOM 1225 C CA . ALA A 1 156 ? 25.941 -11.969 -10.843 1.00 81.56 156 ALA A CA 1
ATOM 1226 C C . ALA A 1 156 ? 27.028 -12.066 -9.756 1.00 81.56 156 ALA A C 1
ATOM 1228 O O . ALA A 1 156 ? 26.896 -12.878 -8.843 1.00 81.56 156 ALA A O 1
ATOM 1229 N N . THR A 1 157 ? 28.115 -11.291 -9.849 1.00 81.19 157 THR A N 1
ATOM 1230 C CA . THR A 1 157 ? 29.190 -11.299 -8.840 1.00 81.19 157 THR A CA 1
ATOM 1231 C C . THR A 1 157 ? 28.851 -10.440 -7.632 1.00 81.19 157 THR A C 1
ATOM 1233 O O . THR A 1 157 ? 29.262 -10.761 -6.517 1.00 81.19 157 THR A O 1
ATOM 1236 N N . PHE A 1 158 ? 28.084 -9.370 -7.826 1.00 71.25 158 PHE A N 1
ATOM 1237 C CA . PHE A 1 158 ? 27.551 -8.569 -6.737 1.00 71.25 158 PHE A CA 1
ATOM 1238 C C . PHE A 1 158 ? 26.258 -9.189 -6.202 1.00 71.25 158 PHE A C 1
ATOM 1240 O O . PHE A 1 158 ? 25.167 -8.643 -6.369 1.00 71.25 158 PHE A O 1
ATOM 1247 N N . ASP A 1 159 ? 26.392 -10.300 -5.472 1.00 61.66 159 ASP A N 1
ATOM 1248 C CA . ASP A 1 159 ? 25.368 -10.720 -4.514 1.00 61.66 159 ASP A CA 1
ATOM 1249 C C . ASP A 1 159 ? 25.390 -9.726 -3.346 1.00 61.66 159 ASP A C 1
ATOM 1251 O O . ASP A 1 159 ? 25.943 -9.966 -2.270 1.00 61.66 159 ASP A O 1
ATOM 1255 N N . TYR A 1 160 ? 24.848 -8.528 -3.583 1.00 64.44 160 TYR A N 1
ATOM 1256 C CA . TYR A 1 160 ? 24.432 -7.682 -2.486 1.00 64.44 160 TYR A CA 1
ATOM 1257 C C . TYR A 1 160 ? 23.329 -8.462 -1.786 1.00 64.44 160 TYR A C 1
ATOM 1259 O O . TYR A 1 160 ? 22.152 -8.341 -2.133 1.00 64.44 160 TYR A O 1
ATOM 1267 N N . SER A 1 161 ? 23.703 -9.227 -0.762 1.00 61.72 161 SER A N 1
ATOM 1268 C CA . SER A 1 161 ? 22.789 -9.644 0.284 1.00 61.72 161 SER A CA 1
ATOM 1269 C C . SER A 1 161 ? 22.312 -8.361 0.963 1.00 61.72 161 SER A C 1
ATOM 1271 O O . SER A 1 161 ? 22.833 -7.936 1.997 1.00 61.72 161 SER A O 1
ATOM 1273 N N . VAL A 1 162 ? 21.383 -7.656 0.313 1.00 65.56 162 VAL A N 1
ATOM 1274 C CA . VAL A 1 162 ? 20.751 -6.465 0.849 1.00 65.56 162 VAL A CA 1
ATOM 1275 C C . VAL A 1 162 ? 20.010 -6.978 2.060 1.00 65.56 162 VAL A C 1
ATOM 1277 O O . VAL A 1 162 ? 18.961 -7.609 1.928 1.00 65.56 162 VAL A O 1
ATOM 1280 N N . VAL A 1 163 ? 20.599 -6.760 3.235 1.00 75.88 163 VAL A N 1
ATOM 1281 C CA . VAL A 1 163 ? 19.971 -7.071 4.509 1.00 75.88 163 VAL A CA 1
ATOM 1282 C C . VAL A 1 163 ? 18.628 -6.355 4.481 1.00 75.88 163 VAL A C 1
ATOM 1284 O O . VAL A 1 163 ? 18.563 -5.125 4.549 1.00 75.88 163 VAL A O 1
ATOM 1287 N N . LYS A 1 164 ? 17.548 -7.118 4.271 1.00 71.56 164 LYS A N 1
ATOM 1288 C CA . LYS A 1 164 ? 16.193 -6.581 4.309 1.00 71.56 164 LYS A CA 1
ATOM 1289 C C . LYS A 1 164 ? 16.006 -6.112 5.745 1.00 71.56 164 LYS A C 1
ATOM 1291 O O . LYS A 1 164 ? 15.888 -6.935 6.649 1.00 71.56 164 LYS A O 1
ATOM 1296 N N . LEU A 1 165 ? 16.057 -4.797 5.958 1.00 74.88 165 LEU A N 1
ATOM 1297 C CA . LEU A 1 165 ? 15.762 -4.226 7.265 1.00 74.88 165 LEU A CA 1
ATOM 1298 C C . LEU A 1 165 ? 14.383 -4.738 7.703 1.00 74.88 165 LEU A C 1
ATOM 1300 O O . LEU A 1 165 ? 13.480 -4.806 6.858 1.00 74.88 165 LEU A O 1
ATOM 1304 N N . PRO A 1 166 ? 14.216 -5.117 8.981 1.00 82.44 166 PRO A N 1
ATOM 1305 C CA . PRO A 1 166 ? 12.923 -5.563 9.473 1.00 82.44 166 PRO A CA 1
ATOM 1306 C C . PRO A 1 166 ? 11.877 -4.484 9.183 1.00 82.44 166 PRO A C 1
ATOM 1308 O O . PRO A 1 166 ? 12.135 -3.287 9.344 1.00 82.44 166 PRO A O 1
ATOM 1311 N N . ILE A 1 167 ? 10.707 -4.911 8.708 1.00 86.19 167 ILE A N 1
ATOM 1312 C CA . ILE A 1 167 ? 9.591 -4.008 8.432 1.00 86.19 167 ILE A CA 1
ATOM 1313 C C . ILE A 1 167 ? 9.192 -3.363 9.758 1.00 86.19 167 ILE A C 1
ATOM 1315 O O . ILE A 1 167 ? 8.859 -4.054 10.718 1.00 86.19 167 ILE A O 1
ATOM 1319 N N . GLN A 1 168 ? 9.249 -2.035 9.822 1.00 88.69 168 GLN A N 1
ATOM 1320 C CA . GLN A 1 168 ? 8.789 -1.303 10.994 1.00 88.69 168 GLN A CA 1
ATOM 1321 C C . GLN A 1 168 ? 7.269 -1.162 10.924 1.00 88.69 168 GLN A C 1
ATOM 1323 O O . GLN A 1 168 ? 6.728 -0.664 9.937 1.00 88.69 168 GLN A O 1
ATOM 1328 N N . THR A 1 169 ? 6.575 -1.582 11.975 1.00 94.12 169 THR A N 1
ATOM 1329 C CA . THR A 1 169 ? 5.128 -1.397 12.121 1.00 94.12 169 THR A CA 1
ATOM 1330 C C . THR A 1 169 ? 4.850 -0.230 13.059 1.00 94.12 169 THR A C 1
ATOM 1332 O O . THR A 1 169 ? 5.406 -0.176 14.155 1.00 94.12 169 THR A O 1
ATOM 1335 N N . LEU A 1 170 ? 3.968 0.684 12.658 1.00 94.31 170 LEU A N 1
ATOM 1336 C CA . LEU A 1 170 ? 3.486 1.777 13.497 1.00 94.31 170 LEU A CA 1
ATOM 1337 C C . LEU A 1 170 ? 2.012 1.547 13.822 1.00 94.31 170 LEU A C 1
ATOM 1339 O O . LEU A 1 170 ? 1.171 1.553 12.924 1.00 94.31 170 LEU A O 1
ATOM 1343 N N . THR A 1 171 ? 1.700 1.389 15.106 1.00 96.19 171 THR A N 1
ATOM 1344 C CA . THR A 1 171 ? 0.318 1.334 15.596 1.00 96.19 171 THR A CA 1
ATOM 1345 C C . THR A 1 171 ? -0.088 2.710 16.106 1.00 96.19 171 THR A C 1
ATOM 1347 O O . THR A 1 171 ? 0.571 3.270 16.978 1.00 96.19 171 THR A O 1
ATOM 1350 N N . TYR A 1 172 ? -1.171 3.261 15.566 1.00 96.12 172 TYR A N 1
ATOM 1351 C CA . TYR A 1 172 ? -1.724 4.551 15.971 1.00 96.12 172 TYR A CA 1
ATOM 1352 C C . TYR A 1 172 ? -3.249 4.475 16.054 1.00 96.12 172 TYR A C 1
ATOM 1354 O O . TYR A 1 172 ? -3.868 3.572 15.495 1.00 96.12 172 TYR A O 1
ATOM 1362 N N . ARG A 1 173 ? -3.865 5.412 16.775 1.00 96.62 173 ARG A N 1
ATOM 1363 C CA . ARG A 1 173 ? -5.323 5.506 16.857 1.00 96.62 173 ARG A CA 1
ATOM 1364 C C . ARG A 1 173 ? -5.849 6.237 15.619 1.00 96.62 173 ARG A C 1
ATOM 1366 O O . ARG A 1 173 ? -5.424 7.365 15.365 1.00 96.62 173 ARG A O 1
ATOM 1373 N N . ASP A 1 174 ? -6.702 5.595 14.823 1.00 96.69 174 ASP A N 1
ATOM 1374 C CA . ASP A 1 174 ? -7.206 6.195 13.588 1.00 96.69 174 ASP A CA 1
ATOM 1375 C C . ASP A 1 174 ? -8.481 6.996 13.836 1.00 96.69 174 ASP A C 1
ATOM 1377 O O . ASP A 1 174 ? -9.544 6.433 14.072 1.00 96.69 174 ASP A O 1
ATOM 1381 N N . TYR A 1 175 ? -8.360 8.317 13.740 1.00 96.31 175 TYR A N 1
ATOM 1382 C CA . TYR A 1 175 ? -9.471 9.253 13.888 1.00 96.31 175 TYR A CA 1
ATOM 1383 C C . TYR A 1 175 ? -10.152 9.598 12.560 1.00 96.31 175 TYR A C 1
ATOM 1385 O O . TYR A 1 175 ? -11.092 10.385 12.554 1.00 96.31 175 TYR A O 1
ATOM 1393 N N . TYR A 1 176 ? -9.708 9.038 11.429 1.00 95.31 176 TYR A N 1
ATOM 1394 C CA . TYR A 1 176 ? -10.354 9.282 10.140 1.00 95.31 176 TYR A CA 1
ATOM 1395 C C . TYR A 1 176 ? -11.861 8.943 10.128 1.00 95.31 176 TYR A C 1
ATOM 1397 O O . TYR A 1 176 ? -12.624 9.749 9.599 1.00 95.31 176 TYR A O 1
ATOM 1405 N N . PRO A 1 177 ? -12.332 7.817 10.711 1.00 94.06 177 PRO A N 1
ATOM 1406 C CA . PRO A 1 177 ? -13.762 7.514 10.786 1.00 94.06 177 PRO A CA 1
ATOM 1407 C C . PRO A 1 177 ? -14.475 8.143 12.000 1.00 94.06 177 PRO A C 1
ATOM 1409 O O . PRO A 1 177 ? -15.618 7.784 12.263 1.00 94.06 177 PRO A O 1
ATOM 1412 N N . PHE A 1 178 ? -13.826 9.030 12.763 1.00 96.50 178 PHE A N 1
ATOM 1413 C CA . PHE A 1 178 ? -14.376 9.537 14.020 1.00 96.50 178 PHE A CA 1
ATOM 1414 C C . PHE A 1 178 ? -15.541 10.509 13.780 1.00 96.50 178 PHE A C 1
ATOM 1416 O O . PHE A 1 178 ? -15.333 11.658 13.382 1.00 96.50 178 PHE A O 1
ATOM 1423 N N . ASP A 1 179 ? -16.767 10.072 14.072 1.00 96.56 179 ASP A N 1
ATOM 1424 C CA . ASP A 1 179 ? -17.947 10.936 14.097 1.00 96.56 179 ASP A CA 1
ATOM 1425 C C . ASP A 1 179 ? -18.193 11.452 15.522 1.00 96.56 179 ASP A C 1
ATOM 1427 O O . ASP A 1 179 ? -18.510 10.698 16.444 1.00 96.56 179 ASP A O 1
ATOM 1431 N N . LYS A 1 180 ? -18.080 12.773 15.700 1.00 96.81 180 LYS A N 1
ATOM 1432 C CA . LYS A 1 180 ? -18.293 13.445 16.990 1.00 96.81 180 LYS A CA 1
ATOM 1433 C C . LYS A 1 180 ? -19.696 13.195 17.559 1.00 96.81 180 LYS A C 1
ATOM 1435 O O . LYS A 1 180 ? -19.842 13.110 18.776 1.00 96.81 180 LYS A O 1
ATOM 1440 N N . ASN A 1 181 ? -20.715 13.089 16.705 1.00 96.50 181 ASN A N 1
ATOM 1441 C CA . ASN A 1 181 ? -22.096 12.898 17.143 1.00 96.50 181 ASN A CA 1
ATOM 1442 C C . ASN A 1 181 ? -22.332 11.464 17.611 1.00 96.50 181 ASN A C 1
ATOM 1444 O O . ASN A 1 181 ? -22.951 11.264 18.652 1.00 96.50 181 ASN A O 1
ATOM 1448 N N . GLU A 1 182 ? -21.825 10.471 16.876 1.00 96.81 182 GLU A N 1
ATOM 1449 C CA . GLU A 1 182 ? -21.949 9.070 17.295 1.00 96.81 182 GLU A CA 1
ATOM 1450 C C . GLU A 1 182 ? -21.152 8.805 18.579 1.00 96.81 182 GLU A C 1
ATOM 1452 O O . GLU A 1 182 ? -21.666 8.164 19.494 1.00 96.81 182 GLU A O 1
ATOM 1457 N N . PHE A 1 183 ? -19.958 9.396 18.706 1.00 97.44 183 PHE A N 1
ATOM 1458 C CA . PHE A 1 183 ? -19.182 9.360 19.946 1.00 97.44 183 PHE A CA 1
ATOM 1459 C C . PHE A 1 183 ? -19.956 9.956 21.129 1.00 97.44 183 PHE A C 1
ATOM 1461 O O . PHE A 1 183 ? -19.989 9.365 22.206 1.00 97.44 183 PHE A O 1
ATOM 1468 N N . ALA A 1 184 ? -20.592 11.120 20.943 1.00 96.38 184 ALA A N 1
ATOM 1469 C CA . ALA A 1 184 ? -21.368 11.772 21.995 1.00 96.38 184 ALA A CA 1
ATOM 1470 C C . ALA A 1 184 ? -22.589 10.939 22.416 1.00 96.38 184 ALA A C 1
ATOM 1472 O O . ALA A 1 184 ? -22.867 10.834 23.609 1.00 96.38 184 ALA A O 1
ATOM 1473 N N . ILE A 1 185 ? -23.286 10.317 21.459 1.00 96.31 185 ILE A N 1
ATOM 1474 C CA . ILE A 1 185 ? -24.410 9.413 21.741 1.00 96.31 185 ILE A CA 1
ATOM 1475 C C . ILE A 1 185 ? -23.933 8.233 22.593 1.00 96.31 185 ILE A C 1
ATOM 1477 O O . ILE A 1 185 ? -24.502 7.980 23.654 1.00 96.31 185 ILE A O 1
ATOM 1481 N N . ASP A 1 186 ? -22.856 7.561 22.184 1.00 97.69 186 ASP A N 1
ATOM 1482 C CA . ASP A 1 186 ? -22.321 6.416 22.925 1.00 97.69 186 ASP A CA 1
ATOM 1483 C C . ASP A 1 186 ? -21.783 6.818 24.307 1.00 97.69 186 ASP A C 1
ATOM 1485 O O . ASP A 1 186 ? -21.934 6.069 25.272 1.00 97.69 186 ASP A O 1
ATOM 1489 N N . ALA A 1 187 ? -21.222 8.023 24.438 1.00 96.94 187 ALA A N 1
ATOM 1490 C CA . ALA A 1 187 ? -20.806 8.570 25.724 1.00 96.94 187 ALA A CA 1
ATOM 1491 C C . ALA A 1 187 ? -21.992 8.832 26.662 1.00 96.94 187 ALA A C 1
ATOM 1493 O O . ALA A 1 187 ? -21.891 8.552 27.854 1.00 96.94 187 ALA A O 1
ATOM 1494 N N . VAL A 1 188 ? -23.127 9.323 26.155 1.00 96.50 188 VAL A N 1
ATOM 1495 C CA . VAL A 1 188 ? -24.353 9.509 26.954 1.00 96.50 188 VAL A CA 1
ATOM 1496 C C . VAL A 1 188 ? -24.948 8.167 27.389 1.00 96.50 188 VAL A C 1
ATOM 1498 O O . VAL A 1 188 ? -25.521 8.081 28.472 1.00 96.50 188 VAL A O 1
ATOM 1501 N N . CYS A 1 189 ? -24.777 7.109 26.593 1.00 96.25 189 CYS A N 1
ATOM 1502 C CA . CYS A 1 189 ? -25.253 5.766 26.931 1.00 96.25 189 CYS A CA 1
ATOM 1503 C C . CYS A 1 189 ? -24.472 5.081 28.068 1.00 96.25 189 CYS A C 1
ATOM 1505 O O . CYS A 1 189 ? -24.928 4.056 28.577 1.00 96.25 189 CYS A O 1
ATOM 1507 N N . VAL A 1 190 ? -23.314 5.603 28.482 1.00 96.56 190 VAL A N 1
ATOM 1508 C CA . VAL A 1 190 ? -22.597 5.077 29.651 1.00 96.56 190 VAL A CA 1
ATOM 1509 C C . VAL A 1 190 ? -23.370 5.416 30.925 1.00 96.56 190 VAL A C 1
ATOM 1511 O O . VAL A 1 190 ? -23.767 6.559 31.144 1.00 96.56 190 VAL A O 1
ATOM 1514 N N . ASN A 1 191 ? -23.552 4.427 31.805 1.00 97.31 191 ASN A N 1
ATOM 1515 C CA . ASN A 1 191 ? -24.206 4.633 33.093 1.00 97.31 191 ASN A CA 1
ATOM 1516 C C . ASN A 1 191 ? -23.300 5.406 34.070 1.00 97.31 191 ASN A C 1
ATOM 1518 O O . ASN A 1 191 ? -22.654 4.825 34.941 1.00 97.31 191 ASN A O 1
ATOM 1522 N N . TRP A 1 192 ? -23.245 6.728 33.924 1.00 95.56 192 TRP A N 1
ATOM 1523 C CA . TRP A 1 192 ? -22.400 7.585 34.755 1.00 95.56 192 TRP A CA 1
ATOM 1524 C C . TRP A 1 192 ? -22.831 7.640 36.225 1.00 95.56 192 TRP A C 1
ATOM 1526 O O . TRP A 1 192 ? -22.008 7.997 37.067 1.00 95.56 192 TRP A O 1
ATOM 1536 N N . THR A 1 193 ? -24.072 7.267 36.569 1.00 96.50 193 THR A N 1
ATOM 1537 C CA . THR A 1 193 ? -24.504 7.237 37.980 1.00 96.50 193 THR A CA 1
ATOM 1538 C C . THR A 1 193 ? -23.766 6.159 38.766 1.00 96.50 193 THR A C 1
ATOM 1540 O O . THR A 1 193 ? -23.471 6.368 39.938 1.00 96.50 193 THR A O 1
ATOM 1543 N N . PHE A 1 194 ? -23.340 5.078 38.103 1.00 97.19 194 PHE A N 1
ATOM 1544 C CA . PHE A 1 194 ? -22.531 4.022 38.714 1.00 97.19 194 PHE A CA 1
ATOM 1545 C C . PHE A 1 194 ? -21.217 4.553 39.314 1.00 97.19 194 PHE A C 1
ATOM 1547 O O . PHE A 1 194 ? -20.750 4.064 40.336 1.00 97.19 194 PHE A O 1
ATOM 1554 N N . VAL A 1 195 ? -20.645 5.626 38.751 1.00 97.56 195 VAL A N 1
ATOM 1555 C CA . VAL A 1 195 ? -19.445 6.280 39.308 1.00 97.56 195 VAL A CA 1
ATOM 1556 C C . VAL A 1 195 ? -19.693 6.807 40.722 1.00 97.56 195 VAL A C 1
ATOM 1558 O O . VAL A 1 195 ? -18.785 6.829 41.553 1.00 97.56 195 VAL A O 1
ATOM 1561 N N . GLN A 1 196 ? -20.908 7.263 41.020 1.00 96.25 196 GLN A N 1
ATOM 1562 C CA . GLN A 1 196 ? -21.237 7.791 42.343 1.00 96.25 196 GLN A CA 1
ATOM 1563 C C . GLN A 1 196 ? -21.295 6.674 43.388 1.00 96.25 196 GLN A C 1
ATOM 1565 O O . GLN A 1 196 ? -20.861 6.897 44.517 1.00 96.25 196 GLN A O 1
ATOM 1570 N N . GLU A 1 197 ? -21.745 5.488 42.978 1.00 97.50 197 GLU A N 1
ATOM 1571 C CA . GLU A 1 197 ? -21.932 4.299 43.817 1.00 97.50 197 GLU A CA 1
ATOM 1572 C C . GLU A 1 197 ? -20.614 3.601 44.185 1.00 97.50 197 GLU A C 1
ATOM 1574 O O . GLU A 1 197 ? -20.553 2.896 45.191 1.00 97.50 197 GLU A O 1
ATOM 1579 N N . LEU A 1 198 ? -19.543 3.814 43.411 1.00 97.88 198 LEU A N 1
ATOM 1580 C CA . LEU A 1 198 ? -18.240 3.213 43.698 1.00 97.88 198 LEU A CA 1
ATOM 1581 C C . LEU A 1 198 ? -17.653 3.751 45.026 1.00 97.88 198 LEU A C 1
ATOM 1583 O O . LEU A 1 198 ? -17.657 4.966 45.257 1.00 97.88 198 LEU A O 1
ATOM 1587 N N . PRO A 1 199 ? -17.131 2.882 45.912 1.00 97.12 199 PRO A N 1
ATOM 1588 C CA . PRO A 1 199 ? -16.743 3.261 47.273 1.00 97.12 199 PRO A CA 1
ATOM 1589 C C . PRO A 1 199 ? -15.419 4.029 47.352 1.00 97.12 199 PRO A C 1
ATOM 1591 O O . PRO A 1 199 ? -15.249 4.865 48.240 1.00 97.12 199 PRO A O 1
ATOM 1594 N N . ASN A 1 200 ? -14.474 3.772 46.444 1.00 97.88 200 ASN A N 1
ATOM 1595 C CA . ASN A 1 200 ? -13.153 4.399 46.459 1.00 97.88 200 ASN A CA 1
ATOM 1596 C C . ASN A 1 200 ? -12.925 5.282 45.216 1.00 97.88 200 ASN A C 1
ATOM 1598 O O . ASN A 1 200 ? -13.605 5.177 44.196 1.00 97.88 200 ASN A O 1
ATOM 1602 N N . ILE A 1 201 ? -11.968 6.206 45.314 1.00 97.38 201 ILE A N 1
ATOM 1603 C CA . ILE A 1 201 ? -11.637 7.131 44.218 1.00 97.38 201 ILE A CA 1
ATOM 1604 C C . ILE A 1 201 ? -10.964 6.387 43.056 1.00 97.38 201 ILE A C 1
ATOM 1606 O O . ILE A 1 201 ? -11.170 6.733 41.896 1.00 97.38 201 ILE A O 1
ATOM 1610 N N . GLU A 1 202 ? -10.181 5.355 43.355 1.00 97.88 202 GLU A N 1
ATOM 1611 C CA . GLU A 1 202 ? -9.409 4.614 42.359 1.00 97.88 202 GLU A CA 1
ATOM 1612 C C . GLU A 1 202 ? -10.305 3.831 41.389 1.00 97.88 202 GLU A C 1
ATOM 1614 O O . GLU A 1 202 ? -10.126 3.918 40.177 1.00 97.88 202 GLU A O 1
ATOM 1619 N N . GLU A 1 203 ? -11.343 3.158 41.884 1.00 97.62 203 GLU A N 1
ATOM 1620 C CA . GLU A 1 203 ? -12.353 2.479 41.070 1.00 97.62 203 GLU A CA 1
ATOM 1621 C C . GLU A 1 203 ? -13.146 3.470 40.227 1.00 97.62 203 GLU A C 1
ATOM 1623 O O . GLU A 1 203 ? -13.427 3.177 39.068 1.00 97.62 203 GLU A O 1
ATOM 1628 N N . LYS A 1 204 ? -13.455 4.665 40.751 1.00 97.94 204 LYS A N 1
ATOM 1629 C CA . LYS A 1 204 ? -14.111 5.725 39.964 1.00 97.94 204 LYS A CA 1
ATOM 1630 C C . LYS A 1 204 ? -13.257 6.141 38.778 1.00 97.94 204 LYS A C 1
ATOM 1632 O O . LYS A 1 204 ? -13.748 6.198 37.651 1.00 97.94 204 LYS A O 1
ATOM 1637 N N . VAL A 1 205 ? -11.975 6.404 39.024 1.00 97.44 205 VAL A N 1
ATOM 1638 C CA . VAL A 1 205 ? -11.016 6.763 37.974 1.00 97.44 205 VAL A CA 1
ATOM 1639 C C . VAL A 1 205 ? -10.866 5.618 36.973 1.00 97.44 205 VAL A C 1
ATOM 1641 O O . VAL A 1 205 ? -10.923 5.851 35.766 1.00 97.44 205 VAL A O 1
ATOM 1644 N N . ASN A 1 206 ? -10.754 4.378 37.450 1.00 97.69 206 ASN A N 1
ATOM 1645 C CA . ASN A 1 206 ? -10.643 3.196 36.598 1.00 97.69 206 ASN A CA 1
ATOM 1646 C C . ASN A 1 206 ? -11.892 2.989 35.737 1.00 97.69 206 ASN A C 1
ATOM 1648 O O . ASN A 1 206 ? -11.766 2.739 34.539 1.00 97.69 206 ASN A O 1
ATOM 1652 N N . PHE A 1 207 ? -13.090 3.150 36.301 1.00 98.00 207 PHE A N 1
ATOM 1653 C CA . PHE A 1 207 ? -14.340 3.072 35.553 1.00 98.00 207 PHE A CA 1
ATOM 1654 C C . PHE A 1 207 ? -14.396 4.139 34.459 1.00 98.00 207 PHE A C 1
ATOM 1656 O O . PHE A 1 207 ? -14.646 3.804 33.303 1.00 98.00 207 PHE A O 1
ATOM 1663 N N . ILE A 1 208 ? -14.114 5.404 34.791 1.00 98.06 208 ILE A N 1
ATOM 1664 C CA . ILE A 1 208 ? -14.144 6.506 33.820 1.00 98.06 208 ILE A CA 1
ATOM 1665 C C . ILE A 1 208 ? -13.136 6.254 32.693 1.00 98.06 208 ILE A C 1
ATOM 1667 O O . ILE A 1 208 ? -13.493 6.344 31.518 1.00 98.06 208 ILE A O 1
ATOM 1671 N N . ASN A 1 209 ? -11.898 5.886 33.033 1.00 97.81 209 ASN A N 1
ATOM 1672 C CA . ASN A 1 209 ? -10.856 5.601 32.048 1.00 97.81 209 ASN A CA 1
ATOM 1673 C C . ASN A 1 209 ? -11.245 4.437 31.132 1.00 97.81 209 ASN A C 1
ATOM 1675 O O . ASN A 1 209 ? -11.078 4.530 29.916 1.00 97.81 209 ASN A O 1
ATOM 1679 N N . ASN A 1 210 ? -11.802 3.362 31.693 1.00 98.12 210 ASN A N 1
ATOM 1680 C CA . ASN A 1 210 ? -12.239 2.204 30.920 1.00 98.12 210 ASN A CA 1
ATOM 1681 C C . ASN A 1 210 ? -13.445 2.529 30.033 1.00 98.12 210 ASN A C 1
ATOM 1683 O O . ASN A 1 210 ? -13.464 2.118 28.873 1.00 98.12 210 ASN A O 1
ATOM 1687 N N . ALA A 1 211 ? -14.413 3.300 30.530 1.00 97.94 211 ALA A N 1
ATOM 1688 C CA . ALA A 1 211 ? -15.567 3.738 29.752 1.00 97.94 211 ALA A CA 1
ATOM 1689 C C . ALA A 1 211 ? -15.129 4.597 28.557 1.00 97.94 211 ALA A C 1
ATOM 1691 O O . ALA A 1 211 ? -15.456 4.282 27.414 1.00 97.94 211 ALA A O 1
ATOM 1692 N N . ILE A 1 212 ? -14.303 5.620 28.800 1.00 97.25 212 ILE A N 1
ATOM 1693 C CA . ILE A 1 212 ? -13.774 6.501 27.750 1.00 97.25 212 ILE A CA 1
ATOM 1694 C C . ILE A 1 212 ? -12.950 5.705 26.735 1.00 97.25 212 ILE A C 1
ATOM 1696 O O . ILE A 1 212 ? -13.145 5.855 25.529 1.00 97.25 212 ILE A O 1
ATOM 1700 N N . LYS A 1 213 ? -12.057 4.824 27.203 1.00 97.44 213 LYS A N 1
ATOM 1701 C CA . LYS A 1 213 ? -11.244 3.970 26.330 1.00 97.44 213 LYS A CA 1
ATOM 1702 C C . LYS A 1 213 ? -12.116 3.082 25.443 1.00 97.44 213 LYS A C 1
ATOM 1704 O O . LYS A 1 213 ? -11.860 3.010 24.246 1.00 97.44 213 LYS A O 1
ATOM 1709 N N . THR A 1 214 ? -13.162 2.479 26.005 1.00 97.75 214 THR A N 1
ATOM 1710 C CA . THR A 1 214 ? -14.096 1.616 25.265 1.00 97.75 214 THR A CA 1
ATOM 1711 C C . THR A 1 214 ? -14.820 2.392 24.168 1.00 97.75 214 THR A C 1
ATOM 1713 O O . THR A 1 214 ? -14.906 1.914 23.040 1.00 97.75 214 THR A O 1
ATOM 1716 N N . ILE A 1 215 ? -15.284 3.613 24.455 1.00 97.88 215 ILE A N 1
ATOM 1717 C CA . ILE A 1 215 ? -15.925 4.465 23.443 1.00 97.88 215 ILE A CA 1
ATOM 1718 C C . ILE A 1 215 ? -14.914 4.834 22.347 1.00 97.88 215 ILE A C 1
ATOM 1720 O O . ILE A 1 215 ? -15.212 4.722 21.159 1.00 97.88 215 ILE A O 1
ATOM 1724 N N . PHE A 1 216 ? -13.688 5.220 22.709 1.00 97.81 216 PHE A N 1
ATOM 1725 C CA . PHE A 1 216 ? -12.657 5.505 21.711 1.00 97.81 216 PHE A CA 1
ATOM 1726 C C . PHE A 1 216 ? -12.298 4.279 20.868 1.00 97.81 216 PHE A C 1
ATOM 1728 O O . PHE A 1 216 ? -12.046 4.432 19.679 1.00 97.81 216 PHE A O 1
ATOM 1735 N N . ASP A 1 217 ? -12.266 3.072 21.431 1.00 97.19 217 ASP A N 1
ATOM 1736 C CA . ASP A 1 217 ? -11.980 1.845 20.675 1.00 97.19 217 ASP A CA 1
ATOM 1737 C C . ASP A 1 217 ? -13.045 1.548 19.610 1.00 97.19 217 ASP A C 1
ATOM 1739 O O . ASP A 1 217 ? -12.720 0.959 18.578 1.00 97.19 217 ASP A O 1
ATOM 1743 N N . ILE A 1 218 ? -14.278 2.025 19.811 1.00 97.06 218 ILE A N 1
ATOM 1744 C CA . ILE A 1 218 ? -15.360 1.966 18.820 1.00 97.06 218 ILE A CA 1
ATOM 1745 C C . ILE A 1 218 ? -15.168 3.039 17.736 1.00 97.06 218 ILE A C 1
ATOM 1747 O O . ILE A 1 218 ? -15.195 2.724 16.547 1.00 97.06 218 ILE A O 1
ATOM 1751 N N . HIS A 1 219 ? -14.959 4.299 18.135 1.00 97.69 219 HIS A N 1
ATOM 1752 C CA . HIS A 1 219 ? -15.016 5.460 17.225 1.00 97.69 219 HIS A CA 1
ATOM 1753 C C . HIS A 1 219 ? -13.686 5.848 16.581 1.00 97.69 219 HIS A C 1
ATOM 1755 O O . HIS A 1 219 ? -13.649 6.523 15.556 1.00 97.69 219 HIS A O 1
ATOM 1761 N N . ALA A 1 220 ? -12.579 5.442 17.184 1.00 97.69 220 ALA A N 1
ATOM 1762 C CA . ALA A 1 220 ? -11.234 5.682 16.694 1.00 97.69 220 ALA A CA 1
ATOM 1763 C C . ALA A 1 220 ? -10.388 4.424 16.927 1.00 97.69 220 ALA A C 1
ATOM 1765 O O . ALA A 1 220 ? -9.540 4.414 17.817 1.00 97.69 220 ALA A O 1
ATOM 1766 N N . PRO A 1 221 ? -10.622 3.323 16.202 1.00 97.31 221 PRO A N 1
ATOM 1767 C CA . PRO A 1 221 ? -9.917 2.071 16.445 1.00 97.31 221 PRO A CA 1
ATOM 1768 C C . PRO A 1 221 ? -8.409 2.208 16.193 1.00 97.31 221 PRO A C 1
ATOM 1770 O O . PRO A 1 221 ? -7.953 3.013 15.373 1.00 97.31 221 PRO A O 1
ATOM 1773 N N . TYR A 1 222 ? -7.610 1.388 16.877 1.00 97.12 222 TYR A N 1
ATOM 1774 C CA . TYR A 1 222 ? -6.189 1.277 16.559 1.00 97.12 222 TYR A CA 1
ATOM 1775 C C . TYR A 1 222 ? -6.003 0.696 15.158 1.00 97.12 222 TYR A C 1
ATOM 1777 O O . TYR A 1 222 ? -6.604 -0.316 14.796 1.00 97.12 222 TYR A O 1
ATOM 1785 N N . ARG A 1 223 ? -5.129 1.326 14.377 1.00 96.81 223 ARG A N 1
ATOM 1786 C CA . ARG A 1 223 ? -4.651 0.816 13.098 1.00 96.81 223 ARG A CA 1
ATOM 1787 C C . ARG A 1 223 ? -3.148 0.638 13.158 1.00 96.81 223 ARG A C 1
ATOM 1789 O O . ARG A 1 223 ? -2.420 1.511 13.627 1.00 96.81 223 ARG A O 1
ATOM 1796 N N . THR A 1 224 ? -2.694 -0.498 12.652 1.00 96.50 224 THR A N 1
ATOM 1797 C CA . THR A 1 224 ? -1.277 -0.777 12.451 1.00 96.50 224 THR A CA 1
ATOM 1798 C C . THR A 1 224 ? -0.977 -0.635 10.974 1.00 96.50 224 THR A C 1
ATOM 1800 O O . THR A 1 224 ? -1.593 -1.300 10.143 1.00 96.50 224 THR A O 1
ATOM 1803 N N . ILE A 1 225 ? -0.044 0.252 10.648 1.00 94.50 225 ILE A N 1
ATOM 1804 C CA . ILE A 1 225 ? 0.484 0.382 9.296 1.00 94.50 225 ILE A CA 1
ATOM 1805 C C . ILE A 1 225 ? 1.910 -0.143 9.265 1.00 94.50 225 ILE A C 1
ATOM 1807 O O . ILE A 1 225 ? 2.709 0.104 10.169 1.00 94.50 225 ILE A O 1
ATOM 1811 N N . GLU A 1 226 ? 2.242 -0.849 8.196 1.00 93.38 226 GLU A N 1
ATOM 1812 C CA . GLU A 1 226 ? 3.630 -1.117 7.861 1.00 93.38 226 GLU A CA 1
ATOM 1813 C C . GLU A 1 226 ? 4.219 0.164 7.281 1.00 93.38 226 GLU A C 1
ATOM 1815 O O . GLU A 1 226 ? 3.771 0.667 6.242 1.00 93.38 226 GLU A O 1
ATOM 1820 N N . LEU A 1 227 ? 5.214 0.721 7.969 1.00 89.00 227 LEU A N 1
ATOM 1821 C CA . LEU A 1 227 ? 5.973 1.838 7.441 1.00 89.00 227 LEU A CA 1
ATOM 1822 C C . LEU A 1 227 ? 6.735 1.317 6.226 1.00 89.00 227 LEU A C 1
ATOM 1824 O O . LEU A 1 227 ? 7.725 0.590 6.336 1.00 89.00 227 LEU A O 1
ATOM 1828 N N . ARG A 1 228 ? 6.234 1.662 5.036 1.00 72.12 228 ARG A N 1
ATOM 1829 C CA . ARG A 1 228 ? 6.936 1.385 3.784 1.00 72.12 228 ARG A CA 1
ATOM 1830 C C . ARG A 1 228 ? 8.330 1.982 3.909 1.00 72.12 228 ARG A C 1
ATOM 1832 O O . ARG A 1 228 ? 8.427 3.157 4.230 1.00 72.12 228 ARG A O 1
ATOM 1839 N N . LYS A 1 229 ? 9.334 1.125 3.681 1.00 69.38 229 LYS A N 1
ATOM 1840 C CA . LYS A 1 229 ? 10.797 1.320 3.703 1.00 69.38 229 LYS A CA 1
ATOM 1841 C C . LYS A 1 229 ? 11.273 2.644 4.335 1.00 69.38 229 LYS A C 1
ATOM 1843 O O . LYS A 1 229 ? 10.951 3.696 3.783 1.00 69.38 229 LYS A O 1
ATOM 1848 N N . PRO A 1 230 ? 12.119 2.605 5.388 1.00 63.03 230 PRO A N 1
ATOM 1849 C CA . PRO A 1 230 ? 12.688 3.819 5.970 1.00 63.03 230 PRO A CA 1
ATOM 1850 C C . PRO A 1 230 ? 13.265 4.718 4.876 1.00 63.03 230 PRO A C 1
ATOM 1852 O O . PRO A 1 230 ? 13.712 4.213 3.837 1.00 63.03 230 PRO A O 1
ATOM 1855 N N . ASN A 1 231 ? 13.216 6.037 5.109 1.00 60.53 231 ASN A N 1
ATOM 1856 C CA . ASN A 1 231 ? 13.734 7.035 4.177 1.00 60.53 231 ASN A CA 1
ATOM 1857 C C . ASN A 1 231 ? 15.071 6.539 3.632 1.00 60.53 231 ASN A C 1
ATOM 1859 O O . ASN A 1 231 ? 15.973 6.201 4.400 1.00 60.53 231 ASN A O 1
ATOM 1863 N N . LYS A 1 232 ? 15.143 6.392 2.304 1.00 74.25 232 LYS A N 1
ATOM 1864 C CA . LYS A 1 232 ? 16.340 5.891 1.628 1.00 74.25 232 LYS A CA 1
ATOM 1865 C C . LYS A 1 232 ? 17.521 6.697 2.179 1.00 74.25 232 LYS A C 1
ATOM 1867 O O . LYS A 1 232 ? 17.453 7.918 2.088 1.00 74.25 232 LYS A O 1
ATOM 1872 N N . PRO A 1 233 ? 18.568 6.076 2.746 1.00 72.69 233 PRO A N 1
ATOM 1873 C CA . PRO A 1 233 ? 19.607 6.808 3.481 1.00 72.69 233 PRO A CA 1
ATOM 1874 C C . PRO A 1 233 ? 20.339 7.839 2.610 1.00 72.69 233 PRO A C 1
ATOM 1876 O O . PRO A 1 233 ? 20.885 8.811 3.111 1.00 72.69 233 PRO A O 1
ATOM 1879 N N . TYR A 1 234 ? 20.298 7.656 1.289 1.00 79.88 234 TYR A N 1
ATOM 1880 C CA . TYR A 1 234 ? 20.831 8.586 0.297 1.00 79.88 234 TYR A CA 1
ATOM 1881 C C . TYR A 1 234 ? 19.878 9.733 -0.083 1.00 79.88 234 TYR A C 1
ATOM 1883 O O . TYR A 1 234 ? 20.258 10.600 -0.859 1.00 79.88 234 TYR A O 1
ATOM 1891 N N . ILE A 1 235 ? 18.638 9.749 0.406 1.00 79.06 235 ILE A N 1
ATOM 1892 C CA . ILE A 1 235 ? 17.702 10.866 0.255 1.00 79.06 235 ILE A CA 1
ATOM 1893 C C . ILE A 1 235 ? 17.833 11.728 1.512 1.00 79.06 235 ILE A C 1
ATOM 1895 O O . ILE A 1 235 ? 17.055 11.615 2.459 1.00 79.06 235 ILE A O 1
ATOM 1899 N N . THR A 1 236 ? 18.863 12.571 1.513 1.00 87.88 236 THR A N 1
ATOM 1900 C CA . THR A 1 236 ? 19.064 13.587 2.550 1.00 87.88 236 THR A CA 1
ATOM 1901 C C . THR A 1 236 ? 17.945 14.626 2.503 1.00 87.88 236 THR A C 1
ATOM 1903 O O . THR A 1 236 ? 17.271 14.782 1.481 1.00 87.88 236 THR A O 1
ATOM 1906 N N . GLU A 1 237 ? 17.756 15.370 3.591 1.00 82.88 237 GLU A N 1
ATOM 1907 C CA . GLU A 1 237 ? 16.778 16.462 3.659 1.00 82.88 237 GLU A CA 1
ATOM 1908 C C . GLU A 1 237 ? 16.976 17.478 2.520 1.00 82.88 237 GLU A C 1
ATOM 1910 O O . GLU A 1 237 ? 16.015 17.851 1.853 1.00 82.88 237 GLU A O 1
ATOM 1915 N N . THR A 1 238 ? 18.232 17.779 2.170 1.00 90.25 238 THR A N 1
ATOM 1916 C CA . THR A 1 238 ? 18.596 18.607 1.010 1.00 90.25 238 THR A CA 1
ATOM 1917 C C . THR A 1 238 ? 18.091 18.026 -0.316 1.00 90.25 238 THR A C 1
ATOM 1919 O O . THR A 1 238 ? 17.547 18.746 -1.150 1.00 90.25 238 THR A O 1
ATOM 1922 N N . ILE A 1 239 ? 18.230 16.714 -0.541 1.00 86.44 239 ILE A N 1
ATOM 1923 C CA . ILE A 1 239 ? 17.735 16.060 -1.766 1.00 86.44 239 ILE A CA 1
ATOM 1924 C C . ILE A 1 239 ? 16.203 16.057 -1.799 1.00 86.44 239 ILE A C 1
ATOM 1926 O O . ILE A 1 239 ? 15.609 16.212 -2.873 1.00 86.44 239 ILE A O 1
ATOM 1930 N N . GLN A 1 240 ? 15.551 15.911 -0.642 1.00 84.25 240 GLN A N 1
ATOM 1931 C CA . GLN A 1 240 ? 14.098 16.049 -0.544 1.00 84.25 240 GLN A CA 1
ATOM 1932 C C . GLN A 1 240 ? 13.663 17.467 -0.882 1.00 84.25 240 GLN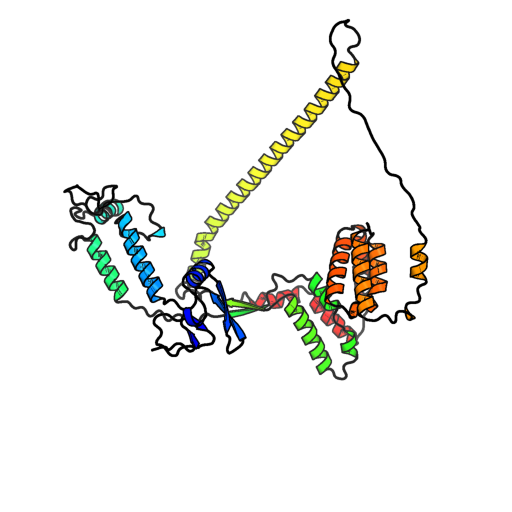 A C 1
ATOM 1934 O O . GLN A 1 240 ? 12.733 17.631 -1.664 1.00 84.25 240 GLN A O 1
ATOM 1939 N N . GLU A 1 241 ? 14.341 18.478 -0.350 1.00 89.19 241 GLU A N 1
ATOM 1940 C CA . GLU A 1 241 ? 14.051 19.886 -0.603 1.00 89.19 241 GLU A CA 1
ATOM 1941 C C . GLU A 1 241 ? 14.234 20.237 -2.086 1.00 89.19 241 GLU A C 1
ATOM 1943 O O . GLU A 1 241 ? 13.313 20.762 -2.712 1.00 89.19 241 GLU A O 1
ATOM 1948 N N . ILE A 1 242 ? 15.338 19.811 -2.713 1.00 89.19 242 ILE A N 1
ATOM 1949 C CA . ILE A 1 242 ? 15.550 19.952 -4.164 1.00 89.19 242 ILE A CA 1
ATOM 1950 C C . ILE A 1 242 ? 14.439 19.245 -4.954 1.00 89.19 242 ILE A C 1
ATOM 1952 O O . ILE A 1 242 ? 13.937 19.778 -5.946 1.00 89.19 242 ILE A O 1
ATOM 1956 N N . SER A 1 243 ? 14.027 18.047 -4.531 1.00 82.12 243 SER A N 1
ATOM 1957 C CA . SER A 1 243 ? 12.950 17.300 -5.194 1.00 82.12 243 SER A CA 1
ATOM 1958 C C . SER A 1 243 ? 11.604 18.011 -5.062 1.00 82.12 243 SER A C 1
ATOM 1960 O O . SER A 1 243 ? 10.881 18.113 -6.056 1.00 82.12 243 SER A O 1
ATOM 1962 N N . ARG A 1 244 ? 11.289 18.556 -3.878 1.00 82.25 244 ARG A N 1
ATOM 1963 C CA . ARG A 1 244 ? 10.105 19.392 -3.643 1.00 82.25 244 ARG A CA 1
ATOM 1964 C C . ARG A 1 244 ? 10.145 20.609 -4.564 1.00 82.25 244 ARG A C 1
ATOM 1966 O O . ARG A 1 244 ? 9.195 20.811 -5.313 1.00 82.25 244 ARG A O 1
ATOM 1973 N N . HIS A 1 245 ? 11.260 21.340 -4.615 1.00 80.81 245 HIS A N 1
ATOM 1974 C CA . HIS A 1 245 ? 11.415 22.513 -5.481 1.00 80.81 245 HIS A CA 1
ATOM 1975 C C . HIS A 1 245 ? 11.329 22.200 -6.976 1.00 80.81 245 HIS A C 1
ATOM 1977 O O . HIS A 1 245 ? 10.785 23.010 -7.719 1.00 80.81 245 HIS A O 1
ATOM 1983 N N . LYS A 1 246 ? 11.796 21.034 -7.438 1.00 79.88 246 LYS A N 1
ATOM 1984 C CA . LYS A 1 246 ? 11.650 20.628 -8.847 1.00 79.88 246 LYS A CA 1
ATOM 1985 C C . LYS A 1 246 ? 10.200 20.326 -9.235 1.00 79.88 246 LYS A C 1
ATOM 1987 O O . LYS A 1 246 ? 9.787 20.658 -10.341 1.00 79.88 246 LYS A O 1
ATOM 1992 N N . HIS A 1 247 ? 9.424 19.715 -8.341 1.00 71.56 247 HIS A N 1
ATOM 1993 C CA . HIS A 1 247 ? 8.043 19.306 -8.635 1.00 71.56 247 HIS A CA 1
ATOM 1994 C C . HIS A 1 247 ? 7.009 20.393 -8.307 1.00 71.56 247 HIS A C 1
ATOM 1996 O O . HIS A 1 247 ? 5.907 20.388 -8.858 1.00 71.56 247 HIS A O 1
ATOM 2002 N N . TYR A 1 248 ? 7.354 21.347 -7.440 1.00 69.69 248 TYR A N 1
ATOM 2003 C CA . TYR A 1 248 ? 6.462 22.421 -7.012 1.00 69.69 248 TYR A CA 1
ATOM 2004 C C . TYR A 1 248 ? 5.979 23.340 -8.155 1.00 69.69 248 TYR A C 1
ATOM 2006 O O . TYR A 1 248 ? 4.763 23.518 -8.278 1.00 69.69 248 TYR A O 1
ATOM 2014 N N . PRO A 1 249 ? 6.839 23.898 -9.036 1.00 68.75 249 PRO A N 1
ATOM 2015 C CA . PRO A 1 249 ? 6.377 24.800 -10.092 1.00 68.75 249 PRO A CA 1
ATOM 2016 C C . PRO A 1 249 ? 5.549 24.067 -11.155 1.00 68.75 249 PRO A C 1
ATOM 2018 O O . PRO A 1 249 ? 4.512 24.581 -11.571 1.00 68.75 249 PRO A O 1
ATOM 2021 N N . VAL A 1 250 ? 5.934 22.838 -11.522 1.00 71.50 250 VAL A N 1
ATOM 2022 C CA . VAL A 1 250 ? 5.230 22.036 -12.540 1.00 71.50 250 VAL A CA 1
ATOM 2023 C C . VAL A 1 250 ? 3.813 21.689 -12.081 1.00 71.50 250 VAL A C 1
ATOM 2025 O O . VAL A 1 250 ? 2.852 21.931 -12.811 1.00 71.50 250 VAL A O 1
ATOM 2028 N N . ASN A 1 251 ? 3.651 21.223 -10.839 1.00 68.31 251 ASN A N 1
ATOM 2029 C CA . ASN A 1 251 ? 2.333 20.865 -10.312 1.00 68.31 251 ASN A CA 1
ATOM 2030 C C . ASN A 1 251 ? 1.456 22.094 -10.053 1.00 68.31 251 ASN A C 1
ATOM 2032 O O . ASN A 1 251 ? 0.249 22.048 -10.279 1.00 68.31 251 ASN A O 1
ATOM 2036 N N . THR A 1 252 ? 2.041 23.213 -9.618 1.00 75.94 252 THR A N 1
ATOM 2037 C CA . THR A 1 252 ? 1.278 24.448 -9.382 1.00 75.94 252 THR A CA 1
ATOM 2038 C C . THR A 1 252 ? 0.778 25.045 -10.697 1.00 75.94 252 THR A C 1
ATOM 2040 O O . THR A 1 252 ? -0.367 25.491 -10.774 1.00 75.94 252 THR A O 1
ATOM 2043 N N . GLN A 1 253 ? 1.593 25.014 -11.755 1.00 77.69 253 GLN A N 1
ATOM 2044 C CA . GLN A 1 253 ? 1.205 25.506 -13.076 1.00 77.69 253 GLN A CA 1
ATOM 2045 C C . GLN A 1 253 ? 0.176 24.589 -13.750 1.00 77.69 253 GLN A C 1
ATOM 2047 O O . GLN A 1 253 ? -0.828 25.089 -14.255 1.00 77.69 253 GLN A O 1
ATOM 2052 N N . GLN A 1 254 ? 0.347 23.265 -13.674 1.00 77.88 254 GLN A N 1
ATOM 2053 C CA . GLN A 1 254 ? -0.645 22.303 -14.174 1.00 77.88 254 GLN A CA 1
ATOM 2054 C C . GLN A 1 254 ? -1.971 22.395 -13.411 1.00 77.88 254 GLN A C 1
ATOM 2056 O O . GLN A 1 254 ? -3.039 22.365 -14.024 1.00 77.88 254 GLN A O 1
ATOM 2061 N N . LYS A 1 255 ? -1.934 22.578 -12.084 1.00 81.44 255 LYS A N 1
ATOM 2062 C CA . LYS A 1 255 ? -3.143 22.777 -11.273 1.00 81.44 255 LYS A CA 1
ATOM 2063 C C . LYS A 1 255 ? -3.848 24.085 -11.636 1.00 81.44 255 LYS A C 1
ATOM 2065 O O . LYS A 1 255 ? -5.061 24.073 -11.809 1.00 81.44 255 LYS A O 1
ATOM 2070 N N . LYS A 1 256 ? -3.107 25.184 -11.841 1.00 89.44 256 LYS A N 1
ATOM 2071 C CA . LYS A 1 256 ? -3.668 26.453 -12.344 1.00 89.44 256 LYS A CA 1
ATOM 2072 C C . LYS A 1 256 ? -4.307 26.289 -13.725 1.00 89.44 256 LYS A C 1
ATOM 2074 O O . LYS A 1 256 ? -5.436 26.722 -13.909 1.00 89.44 256 LYS A O 1
ATOM 2079 N N . GLN A 1 257 ? -3.637 25.627 -14.668 1.00 88.06 257 GLN A N 1
ATOM 2080 C CA . GLN A 1 257 ? -4.197 25.347 -15.998 1.00 88.06 257 GLN A CA 1
ATOM 2081 C C . GLN A 1 257 ? -5.462 24.482 -15.919 1.00 88.06 257 GLN A C 1
ATOM 2083 O O . GLN A 1 257 ? -6.446 24.765 -16.595 1.00 88.06 257 GLN A O 1
ATOM 2088 N N . THR A 1 258 ? -5.470 23.474 -15.046 1.00 87.19 258 THR A N 1
ATOM 2089 C CA . THR A 1 258 ? -6.633 22.602 -14.831 1.00 87.19 258 THR A CA 1
ATOM 2090 C C . THR A 1 258 ? -7.815 23.371 -14.240 1.00 87.19 258 THR A C 1
ATOM 2092 O O . THR A 1 258 ? -8.945 23.186 -14.680 1.00 87.19 258 THR A O 1
ATOM 2095 N N . GLU A 1 259 ? -7.583 24.256 -13.268 1.00 89.81 259 GLU A N 1
ATOM 2096 C CA . GLU A 1 259 ? -8.650 25.084 -12.693 1.00 89.81 259 GLU A CA 1
ATOM 2097 C C . GLU A 1 259 ? -9.177 26.130 -13.689 1.00 89.81 259 GLU A C 1
ATOM 2099 O O . GLU A 1 259 ? -10.386 26.344 -13.739 1.00 89.81 259 GLU A O 1
ATOM 2104 N N . ILE A 1 260 ? -8.319 26.703 -14.545 1.00 92.12 260 ILE A N 1
ATOM 2105 C CA . ILE A 1 260 ? -8.740 27.579 -15.656 1.00 92.12 260 ILE A CA 1
ATOM 2106 C C . ILE A 1 260 ? -9.610 26.811 -16.662 1.00 92.12 260 ILE A C 1
ATOM 2108 O O . ILE A 1 260 ? -10.643 27.308 -17.101 1.00 92.12 260 ILE A O 1
ATOM 2112 N N . LEU A 1 261 ? -9.235 25.578 -17.012 1.00 90.12 261 LEU A N 1
ATOM 2113 C CA . LEU A 1 261 ? -10.038 24.740 -17.907 1.00 90.12 261 LEU A CA 1
ATOM 2114 C C . LEU A 1 261 ? -11.392 24.380 -17.282 1.00 90.12 261 LEU A C 1
ATOM 2116 O O . LEU A 1 261 ? -12.420 24.450 -17.953 1.00 90.12 261 LEU A O 1
ATOM 2120 N N . LYS A 1 262 ? -11.421 24.046 -15.986 1.00 88.06 262 LYS A N 1
ATOM 2121 C CA . LYS A 1 262 ? -12.672 23.772 -15.263 1.00 88.06 262 LYS A CA 1
ATOM 2122 C C . LYS A 1 262 ? -13.575 24.999 -15.186 1.00 88.06 262 LYS A C 1
ATOM 2124 O O . LYS A 1 262 ? -14.787 24.855 -15.331 1.00 88.06 262 LYS A O 1
ATOM 2129 N N . SER A 1 263 ? -13.022 26.186 -14.937 1.00 89.81 263 SER A N 1
ATOM 2130 C CA . SER A 1 263 ? -13.819 27.414 -14.881 1.00 89.81 263 SER A CA 1
ATOM 2131 C C . SER A 1 263 ? -14.373 27.781 -16.258 1.00 89.81 263 SER A C 1
ATOM 2133 O O . SER A 1 263 ? -15.566 28.056 -16.361 1.00 89.81 263 SER A O 1
ATOM 2135 N N . ALA A 1 264 ? -13.567 27.673 -17.320 1.00 90.44 264 ALA A N 1
ATOM 2136 C CA . ALA A 1 264 ? -14.022 27.864 -18.697 1.00 90.44 264 ALA A CA 1
ATOM 2137 C C . ALA A 1 264 ? -15.157 26.893 -19.068 1.00 90.44 264 ALA A C 1
ATOM 2139 O O . ALA A 1 264 ? -16.168 27.303 -19.636 1.00 90.44 264 ALA A O 1
ATOM 2140 N N . PHE A 1 265 ? -15.041 25.622 -18.670 1.00 90.06 265 PHE A N 1
ATOM 2141 C CA . PHE A 1 265 ? -16.081 24.620 -18.901 1.00 90.06 265 PHE A CA 1
ATOM 2142 C C . PHE A 1 265 ? -17.391 24.945 -18.164 1.00 90.06 265 PHE A C 1
ATOM 2144 O O . PHE A 1 265 ? -18.470 24.835 -18.742 1.00 90.06 265 PHE A O 1
ATOM 2151 N N . ARG A 1 266 ? -17.317 25.417 -16.910 1.00 88.62 266 ARG A N 1
ATOM 2152 C CA . ARG A 1 266 ? -18.504 25.864 -16.154 1.00 88.62 266 ARG A CA 1
ATOM 2153 C C . ARG A 1 266 ? -19.193 27.064 -16.805 1.00 88.62 266 ARG A C 1
ATOM 2155 O O . ARG A 1 266 ? -20.418 27.102 -16.829 1.00 88.62 266 ARG A O 1
ATOM 2162 N N . ILE A 1 267 ? -18.425 28.019 -17.332 1.00 89.19 267 ILE A N 1
ATOM 2163 C CA . ILE A 1 267 ? -18.974 29.179 -18.051 1.00 89.19 267 ILE A CA 1
ATOM 2164 C C . ILE A 1 267 ? -19.694 28.710 -19.319 1.00 89.19 267 ILE A C 1
ATOM 2166 O O . ILE A 1 267 ? -20.835 29.100 -19.536 1.00 89.19 267 ILE A O 1
ATOM 2170 N N . SER A 1 268 ? -19.081 27.805 -20.090 1.00 88.75 268 SER A N 1
ATOM 2171 C CA . SER A 1 268 ? -19.692 27.224 -21.294 1.00 88.75 268 SER A CA 1
ATOM 2172 C C . SER A 1 268 ? -21.027 26.530 -21.003 1.00 88.75 268 SER A C 1
ATOM 2174 O O . SER A 1 268 ? -22.000 26.753 -21.719 1.00 88.75 268 SER A O 1
ATOM 2176 N N . LEU A 1 269 ? -21.091 25.720 -19.943 1.00 86.31 269 LEU A N 1
ATOM 2177 C CA . LEU A 1 269 ? -22.326 25.062 -19.496 1.00 86.31 269 LEU A CA 1
ATOM 2178 C C . LEU A 1 269 ? -23.402 26.069 -19.074 1.00 86.31 269 LEU A C 1
ATOM 2180 O O . LEU A 1 269 ? -24.572 25.905 -19.403 1.00 86.31 269 LEU A O 1
ATOM 2184 N N . CYS A 1 270 ? -23.010 27.131 -18.366 1.00 81.75 270 CYS A N 1
ATOM 2185 C CA . CYS A 1 270 ? -23.937 28.185 -17.961 1.00 81.75 270 CYS A CA 1
ATOM 2186 C C . CYS A 1 270 ? -24.518 28.921 -19.181 1.00 81.75 270 CYS A C 1
ATOM 2188 O O . CYS A 1 270 ? -25.721 29.160 -19.242 1.00 81.75 270 CYS A O 1
ATOM 2190 N N . SER A 1 271 ? -23.684 29.215 -20.186 1.00 81.75 271 SER A N 1
ATOM 2191 C CA . SER A 1 271 ? -24.123 29.830 -21.442 1.00 81.75 271 SER A CA 1
ATOM 2192 C C . SER A 1 271 ? -25.067 28.930 -22.241 1.00 81.75 271 SER A C 1
ATOM 2194 O O . SER A 1 271 ? -26.051 29.428 -22.776 1.00 81.75 271 SER A O 1
ATOM 2196 N N . GLN A 1 272 ? -24.816 27.617 -22.293 1.00 83.25 272 GLN A N 1
ATOM 2197 C CA . GLN A 1 272 ? -25.725 26.663 -22.940 1.00 83.25 272 GLN A CA 1
ATOM 2198 C C . GLN A 1 272 ? -27.087 26.616 -22.242 1.00 83.25 272 GLN A C 1
ATOM 2200 O O . GLN A 1 272 ? -28.107 26.793 -22.901 1.00 83.25 272 GLN A O 1
ATOM 2205 N N . ASN A 1 273 ? -27.103 26.502 -20.912 1.00 82.56 273 ASN A N 1
ATOM 2206 C CA . ASN A 1 273 ? -28.347 26.507 -20.139 1.00 82.56 273 ASN A CA 1
ATOM 2207 C C . ASN A 1 273 ? -29.139 27.814 -20.321 1.00 82.56 273 ASN A C 1
ATOM 2209 O O . ASN A 1 273 ? -30.364 27.790 -20.387 1.00 82.56 273 ASN A O 1
ATOM 2213 N N . TYR A 1 274 ? -28.455 28.957 -20.420 1.00 82.88 274 TYR A N 1
ATOM 2214 C CA . TYR A 1 274 ? -29.098 30.247 -20.674 1.00 82.88 274 TYR A CA 1
ATOM 2215 C C . TYR A 1 274 ? -29.732 30.319 -22.074 1.00 82.88 274 TYR A C 1
ATOM 2217 O O . TYR A 1 274 ? -30.857 30.793 -22.219 1.00 82.88 274 TYR A O 1
ATOM 2225 N N . ILE A 1 275 ? -29.045 29.803 -23.100 1.00 83.81 275 ILE A N 1
ATOM 2226 C CA . ILE A 1 275 ? -29.587 29.707 -24.464 1.00 83.81 275 ILE A CA 1
ATOM 2227 C C . ILE A 1 275 ? -30.819 28.793 -24.487 1.00 83.81 275 ILE A C 1
ATOM 2229 O O . ILE A 1 275 ? -31.836 29.154 -25.073 1.00 83.81 275 ILE A O 1
ATOM 2233 N N . GLU A 1 276 ? -30.764 27.642 -23.814 1.00 83.81 276 GLU A N 1
ATOM 2234 C CA . GLU A 1 276 ? -31.896 26.714 -23.717 1.00 83.81 276 GLU A CA 1
ATOM 2235 C C . GLU A 1 276 ? -33.103 27.344 -23.008 1.00 83.81 276 GLU A C 1
ATOM 2237 O O . GLU A 1 276 ? -34.232 27.216 -23.483 1.00 83.81 276 GLU A O 1
ATOM 2242 N N . GLN A 1 277 ? -32.878 28.088 -21.921 1.00 83.44 277 GLN A N 1
ATOM 2243 C CA . GLN A 1 277 ? -33.939 28.805 -21.209 1.00 83.44 277 GLN A CA 1
ATOM 2244 C C . GLN A 1 277 ? -34.570 29.916 -22.059 1.00 83.44 277 GLN A C 1
ATOM 2246 O O . GLN A 1 277 ? -35.796 30.029 -22.095 1.00 83.44 277 GLN A O 1
ATOM 2251 N N . ASN A 1 278 ? -33.767 30.698 -22.784 1.00 81.38 278 ASN A N 1
ATOM 2252 C CA . ASN A 1 278 ? -34.281 31.746 -23.668 1.00 81.38 278 ASN A CA 1
ATOM 2253 C C . ASN A 1 278 ? -35.057 31.168 -24.858 1.00 81.38 278 ASN A C 1
ATOM 2255 O O . ASN A 1 278 ? -36.128 31.673 -25.192 1.00 81.38 278 ASN A O 1
ATOM 2259 N N . ASN A 1 279 ? -34.575 30.076 -25.457 1.00 81.38 279 ASN A N 1
ATOM 2260 C CA . ASN A 1 279 ? -35.287 29.385 -26.533 1.00 81.38 279 ASN A CA 1
ATOM 2261 C C . ASN A 1 279 ? -36.621 28.799 -26.042 1.00 81.38 279 ASN A C 1
ATOM 2263 O O . ASN A 1 279 ? -37.629 28.873 -26.749 1.00 81.38 279 ASN A O 1
ATOM 2267 N N . ALA A 1 280 ? -36.656 28.267 -24.815 1.00 80.88 280 ALA A N 1
ATOM 2268 C CA . ALA A 1 280 ? -37.886 27.789 -24.190 1.00 80.88 280 ALA A CA 1
ATOM 2269 C C . ALA A 1 280 ? -38.873 28.933 -23.890 1.00 80.88 280 ALA A C 1
ATOM 2271 O O . ALA A 1 280 ? -40.077 28.751 -24.057 1.00 80.88 280 ALA A O 1
ATOM 2272 N N . SER A 1 281 ? -38.384 30.109 -23.481 1.00 80.75 281 SER A N 1
ATOM 2273 C CA . SER A 1 281 ? -39.220 31.300 -23.270 1.00 80.75 281 SER A CA 1
ATOM 2274 C C . SER A 1 281 ? -39.808 31.823 -24.583 1.00 80.75 281 SER A C 1
ATOM 2276 O O . SER A 1 281 ? -41.012 32.044 -24.662 1.00 80.75 281 SER A O 1
ATOM 2278 N N . CYS A 1 282 ? -38.993 31.930 -25.637 1.00 69.25 282 CYS A N 1
ATOM 2279 C CA . CYS A 1 282 ? -39.437 32.394 -26.954 1.00 69.25 282 CYS A CA 1
ATOM 2280 C C . CYS A 1 282 ? -40.463 31.437 -27.585 1.00 69.25 282 CYS A C 1
ATOM 2282 O O . CYS A 1 282 ? -41.469 31.875 -28.132 1.00 69.25 282 CYS A O 1
ATOM 2284 N N . SER A 1 283 ? -40.273 30.122 -27.428 1.00 74.75 283 SER A N 1
ATOM 2285 C CA . SER A 1 283 ? -41.245 29.127 -27.909 1.00 74.75 283 SER A CA 1
ATOM 2286 C C . SER A 1 283 ? -42.602 29.252 -27.204 1.00 74.75 283 SER A C 1
ATOM 2288 O O . SER A 1 283 ? -43.638 29.040 -27.824 1.00 74.75 283 SER A O 1
ATOM 2290 N N . LYS A 1 284 ? -42.617 29.620 -25.913 1.00 80.00 284 LYS A N 1
ATOM 2291 C CA . LYS A 1 284 ? -43.864 29.870 -25.175 1.00 80.00 284 LYS A CA 1
ATOM 2292 C C . LYS A 1 284 ? -44.574 31.131 -25.657 1.00 80.00 284 LYS A C 1
ATOM 2294 O O . LYS A 1 284 ? -45.791 31.098 -25.797 1.00 80.00 284 LYS A O 1
ATOM 2299 N N . GLU A 1 285 ? -43.839 32.209 -25.920 1.00 75.00 285 GLU A N 1
ATOM 2300 C CA . GLU A 1 285 ? -44.411 33.450 -26.461 1.00 75.00 285 GLU A CA 1
ATOM 2301 C C . GLU A 1 285 ? -45.012 33.227 -27.851 1.00 75.00 285 GLU A C 1
ATOM 2303 O O . GLU A 1 285 ? -46.165 33.584 -28.062 1.00 75.00 285 GLU A O 1
ATOM 2308 N N . ILE A 1 286 ? -44.294 32.535 -28.745 1.00 73.69 286 ILE A N 1
ATOM 2309 C CA . ILE A 1 286 ? -44.793 32.192 -30.086 1.00 73.69 286 ILE A CA 1
ATOM 2310 C C . ILE A 1 286 ? -46.068 31.350 -29.998 1.00 73.69 286 ILE A C 1
ATOM 2312 O O . ILE A 1 286 ? -47.043 31.660 -30.671 1.00 73.69 286 ILE A O 1
ATOM 2316 N N . ASN A 1 287 ? -46.098 30.317 -29.150 1.00 74.50 287 ASN A N 1
ATOM 2317 C CA . ASN A 1 287 ? -47.298 29.490 -29.000 1.00 74.50 287 ASN A CA 1
ATOM 2318 C C . ASN A 1 287 ? -48.475 30.289 -28.424 1.00 74.50 287 ASN A C 1
ATOM 2320 O O . ASN A 1 287 ? -49.591 30.142 -28.897 1.00 74.50 287 ASN A O 1
ATOM 2324 N N . THR A 1 288 ? -48.223 31.193 -27.472 1.00 78.88 288 THR A N 1
ATOM 2325 C CA . THR A 1 288 ? -49.277 32.062 -26.917 1.00 78.88 288 THR A CA 1
ATOM 2326 C C . THR A 1 288 ? -49.827 33.020 -27.980 1.00 78.88 288 THR A C 1
ATOM 2328 O O . THR A 1 288 ? -51.018 33.310 -28.004 1.00 78.88 288 THR A O 1
ATOM 2331 N N . GLU A 1 289 ? -48.973 33.520 -28.876 1.00 71.44 289 GLU A N 1
ATOM 2332 C CA . GLU A 1 289 ? -49.379 34.406 -29.969 1.00 71.44 289 GLU A CA 1
ATOM 2333 C C . GLU A 1 289 ? -50.137 33.653 -31.074 1.00 71.44 289 GLU A C 1
ATOM 2335 O O . GLU A 1 289 ? -51.111 34.176 -31.611 1.00 71.44 289 GLU A O 1
ATOM 2340 N N . VAL A 1 290 ? -49.755 32.403 -31.359 1.00 72.62 290 VAL A N 1
ATOM 2341 C CA . VAL A 1 290 ? -50.500 31.498 -32.249 1.00 72.62 290 VAL A CA 1
ATOM 2342 C C . VAL A 1 290 ? -51.880 31.177 -31.671 1.00 72.62 290 VAL A C 1
ATOM 2344 O O . VAL A 1 290 ? -52.864 31.329 -32.390 1.00 72.62 290 VAL A O 1
ATOM 2347 N N . ASP A 1 291 ? -51.979 30.857 -30.378 1.00 70.44 291 ASP A N 1
ATOM 2348 C CA . ASP A 1 291 ? -53.260 30.594 -29.706 1.00 70.44 291 ASP A CA 1
ATOM 2349 C C . ASP A 1 291 ? -54.196 31.824 -29.778 1.00 70.44 291 ASP A C 1
ATOM 2351 O O . ASP A 1 291 ? -55.386 31.704 -30.067 1.00 70.44 291 ASP A O 1
ATOM 2355 N N . MET A 1 292 ? -53.656 33.042 -29.619 1.00 71.88 292 MET A N 1
ATOM 2356 C CA . MET A 1 292 ? -54.430 34.287 -29.774 1.00 71.88 292 MET A CA 1
ATOM 2357 C C . MET A 1 292 ? -54.856 34.582 -31.224 1.00 71.88 292 MET A C 1
ATOM 2359 O O . MET A 1 292 ? -55.832 35.308 -31.448 1.00 71.88 292 MET A O 1
ATOM 2363 N N . LEU A 1 293 ? -54.121 34.082 -32.220 1.00 65.81 293 LEU A N 1
ATOM 2364 C CA . LEU A 1 293 ? -54.468 34.233 -33.636 1.00 65.81 293 LEU A CA 1
ATOM 2365 C C . LEU A 1 293 ? -55.500 33.191 -34.083 1.00 65.81 293 LEU A C 1
ATOM 2367 O O . LEU A 1 293 ? -56.364 33.520 -34.899 1.00 65.81 293 LEU A O 1
ATOM 2371 N N . GLU A 1 294 ? -55.464 31.981 -33.522 1.00 66.31 294 GLU A N 1
ATOM 2372 C CA . GLU A 1 294 ? -56.490 30.958 -33.746 1.00 66.31 294 GLU A CA 1
ATOM 2373 C C . GLU A 1 294 ? -57.862 31.426 -33.231 1.00 66.31 294 GLU A C 1
ATOM 2375 O O . GLU A 1 294 ? -58.848 31.328 -33.969 1.00 66.31 294 GLU A O 1
ATOM 2380 N N . ASP A 1 295 ? -57.910 32.091 -32.070 1.00 57.78 295 ASP A N 1
ATOM 2381 C CA . ASP A 1 295 ? -59.139 32.672 -31.501 1.00 57.78 295 ASP A CA 1
ATOM 2382 C C . ASP A 1 295 ? -59.724 33.849 -32.316 1.00 57.78 295 ASP A C 1
ATOM 2384 O O . ASP A 1 295 ? -60.912 34.161 -32.204 1.00 57.78 295 ASP A O 1
ATOM 2388 N N . ASN A 1 296 ? -58.934 34.493 -33.185 1.00 54.34 296 ASN A N 1
ATOM 2389 C CA . ASN A 1 296 ? -59.390 35.606 -34.033 1.00 54.34 296 ASN A CA 1
ATOM 2390 C C . ASN A 1 296 ? -59.763 35.191 -35.467 1.00 54.34 296 ASN A C 1
ATOM 2392 O O . ASN A 1 296 ? -60.158 36.032 -36.279 1.00 54.34 296 ASN A O 1
ATOM 2396 N N . SER A 1 297 ? -59.695 33.899 -35.796 1.00 46.62 297 SER A N 1
ATOM 2397 C CA . SER A 1 297 ? -59.963 33.380 -37.143 1.00 46.62 297 SER A CA 1
ATOM 2398 C C . SER A 1 297 ? -61.430 32.986 -37.392 1.00 46.62 297 SER A C 1
ATOM 2400 O O . SER A 1 297 ? -61.731 32.016 -38.080 1.00 46.62 297 SER A O 1
ATOM 2402 N N . HIS A 1 298 ? -62.394 33.780 -36.918 1.00 48.38 298 HIS A N 1
ATOM 2403 C CA . HIS A 1 298 ? -63.798 33.655 -37.333 1.00 48.38 298 HIS A CA 1
ATOM 2404 C C . HIS A 1 298 ? -64.143 34.619 -38.481 1.00 48.38 298 HIS A C 1
ATOM 2406 O O . HIS A 1 298 ? -64.866 35.580 -38.253 1.00 48.38 298 HIS A O 1
ATOM 2412 N N . PHE A 1 299 ? -63.650 34.356 -39.705 1.00 44.69 299 PHE A N 1
ATOM 2413 C CA . PHE A 1 299 ? -64.388 34.553 -40.978 1.00 44.69 299 PHE A CA 1
ATOM 2414 C C . PHE A 1 299 ? -63.555 34.167 -42.224 1.00 44.69 299 PHE A C 1
ATOM 2416 O O . PHE A 1 299 ? -63.090 35.039 -42.944 1.00 44.69 299 PHE A O 1
ATOM 2423 N N . VAL A 1 300 ? -63.415 32.875 -42.545 1.00 36.59 300 VAL A N 1
ATOM 2424 C CA . VAL A 1 300 ? -63.405 32.387 -43.945 1.00 36.59 300 VAL A CA 1
ATOM 2425 C C . VAL A 1 300 ? -64.034 30.991 -43.959 1.00 36.59 300 VAL A C 1
ATOM 2427 O O . VAL A 1 300 ? -63.748 30.143 -43.123 1.00 36.59 300 VAL A O 1
ATOM 2430 N N . THR A 1 301 ? -64.967 30.800 -44.880 1.00 40.81 301 THR A N 1
ATOM 2431 C CA . THR A 1 301 ? -65.895 29.673 -44.992 1.00 40.81 301 THR A CA 1
ATOM 2432 C C . THR A 1 301 ? -65.280 28.368 -45.512 1.00 40.81 301 THR A C 1
ATOM 2434 O O . THR A 1 301 ? -64.520 28.397 -46.473 1.00 40.81 301 THR A O 1
ATOM 2437 N N . ALA A 1 302 ? -65.775 27.262 -44.938 1.00 36.00 302 ALA A N 1
ATOM 2438 C CA . ALA A 1 302 ? -66.180 25.988 -45.558 1.00 36.00 302 ALA A CA 1
ATOM 2439 C C . ALA A 1 302 ? -65.185 25.227 -46.463 1.00 36.00 302 ALA A C 1
ATOM 2441 O O . ALA A 1 302 ? -64.964 25.611 -47.603 1.00 36.00 302 ALA A O 1
ATOM 2442 N N . GLU A 1 303 ? -64.688 24.075 -45.992 1.00 35.69 303 GLU A N 1
ATOM 2443 C CA . GLU A 1 303 ? -65.134 22.709 -46.362 1.00 35.69 303 GLU A CA 1
ATOM 2444 C C . GLU A 1 303 ? -64.026 21.656 -46.129 1.00 35.69 303 GLU A C 1
ATOM 2446 O O . GLU A 1 303 ? -62.873 21.851 -46.497 1.00 35.69 303 GLU A O 1
ATOM 2451 N N . ASN A 1 304 ? -64.451 20.491 -45.623 1.00 33.88 304 ASN A N 1
ATOM 2452 C CA . ASN A 1 304 ? -63.787 19.176 -45.639 1.00 33.88 304 ASN A CA 1
ATOM 2453 C C . ASN A 1 304 ? -62.720 18.835 -44.577 1.00 33.88 304 ASN A C 1
ATOM 2455 O O . ASN A 1 304 ? -61.558 19.208 -44.670 1.00 33.88 304 ASN A O 1
ATOM 2459 N N . LEU A 1 305 ? -63.118 17.929 -43.672 1.00 33.47 305 LEU A N 1
ATOM 2460 C CA . LEU A 1 305 ? -62.700 16.512 -43.613 1.00 33.47 305 LEU A CA 1
ATOM 2461 C C . LEU A 1 305 ? -62.452 16.019 -42.170 1.00 33.47 305 LEU A C 1
ATOM 2463 O O . LEU A 1 305 ? -61.612 16.518 -41.433 1.00 33.47 305 LEU A O 1
ATOM 2467 N N . ALA A 1 306 ? -63.240 15.006 -41.812 1.00 32.69 306 ALA A N 1
ATOM 2468 C CA . ALA A 1 306 ? -63.272 14.230 -40.578 1.00 32.69 306 ALA A CA 1
ATOM 2469 C C . ALA A 1 306 ? -61.919 13.650 -40.102 1.00 32.69 306 ALA A C 1
ATOM 2471 O O . ALA A 1 306 ? -61.042 13.399 -40.923 1.00 32.69 306 ALA A O 1
ATOM 2472 N N . ILE A 1 307 ? -61.830 13.277 -38.809 1.00 31.61 307 ILE A N 1
ATOM 2473 C CA . ILE A 1 307 ? -61.722 11.873 -38.323 1.00 31.61 307 ILE A CA 1
ATOM 2474 C C . ILE A 1 307 ? -61.334 11.801 -36.817 1.00 31.61 307 ILE A C 1
ATOM 2476 O O . ILE A 1 307 ? -60.241 12.172 -36.415 1.00 31.61 307 ILE A O 1
ATOM 2480 N N . ASN A 1 308 ? -62.279 11.253 -36.040 1.00 30.61 308 ASN A N 1
ATOM 2481 C CA . ASN A 1 308 ? -62.214 10.226 -34.980 1.00 30.61 308 ASN A CA 1
ATOM 2482 C C . ASN A 1 308 ? -61.433 10.332 -33.638 1.00 30.61 308 ASN A C 1
ATOM 2484 O O . ASN A 1 308 ? -60.209 10.370 -33.578 1.00 30.61 308 ASN A O 1
ATOM 2488 N N . THR A 1 309 ? -62.238 10.023 -32.597 1.00 28.75 309 THR A N 1
ATOM 2489 C CA . THR A 1 309 ? -62.053 9.075 -31.456 1.00 28.75 309 THR A CA 1
ATOM 2490 C C . THR A 1 309 ? -61.121 9.461 -30.299 1.00 28.75 309 THR A C 1
ATOM 2492 O O . THR A 1 309 ? -59.915 9.538 -30.475 1.00 28.75 309 THR A O 1
ATOM 2495 N N . THR A 1 310 ? -61.630 9.826 -29.109 1.00 26.30 310 THR A N 1
ATOM 2496 C CA . THR A 1 310 ? -62.216 9.026 -27.988 1.00 26.30 310 THR A CA 1
ATOM 2497 C C . THR A 1 310 ? -61.255 8.070 -27.271 1.00 26.30 310 THR A C 1
ATOM 2499 O O . THR A 1 310 ? -60.892 7.038 -27.831 1.00 26.30 310 THR A O 1
ATOM 2502 N N . PHE A 1 311 ? -61.006 8.319 -25.978 1.00 24.45 311 PHE A N 1
ATOM 2503 C CA . PHE A 1 311 ? -60.964 7.264 -24.957 1.00 24.45 311 PHE A CA 1
ATOM 2504 C C . PHE A 1 311 ? -61.326 7.838 -23.580 1.00 24.45 311 PHE A C 1
ATOM 2506 O O . PHE A 1 311 ? -60.854 8.903 -23.190 1.00 24.45 311 PHE A O 1
ATOM 2513 N N . GLU A 1 312 ? -62.206 7.130 -22.884 1.00 28.03 312 GLU A N 1
ATOM 2514 C CA . GLU A 1 312 ? -62.942 7.540 -21.692 1.00 28.03 312 GLU A CA 1
ATOM 2515 C C . GLU A 1 312 ? -62.654 6.540 -20.549 1.00 28.03 312 GLU A C 1
ATOM 2517 O O . GLU A 1 312 ? -62.393 5.368 -20.825 1.00 28.03 312 GLU A O 1
ATOM 2522 N N . LEU A 1 313 ? -62.816 7.011 -19.298 1.00 28.30 313 LEU A N 1
ATOM 2523 C CA . LEU A 1 313 ? -63.185 6.246 -18.084 1.00 28.30 313 LEU A CA 1
ATOM 2524 C C . LEU A 1 313 ? -62.103 5.379 -17.378 1.00 28.30 313 LEU A C 1
ATOM 2526 O O . LEU A 1 313 ? -61.211 4.836 -18.010 1.00 28.30 313 LEU A O 1
ATOM 2530 N N . HIS A 1 314 ? -62.096 5.157 -16.053 1.00 27.67 314 HIS A N 1
ATOM 2531 C CA . HIS A 1 314 ? -63.059 5.410 -14.970 1.00 27.67 314 HIS A CA 1
ATOM 2532 C C . HIS A 1 314 ? -62.338 5.412 -13.597 1.00 27.67 314 HIS A C 1
ATOM 2534 O O . HIS A 1 314 ? -61.247 4.863 -13.437 1.00 27.67 314 HIS A O 1
ATOM 2540 N N . SER A 1 315 ? -63.007 6.022 -12.620 1.00 31.44 315 SER A N 1
ATOM 2541 C CA . SER A 1 315 ? -62.769 6.080 -11.174 1.00 31.44 315 SER A CA 1
ATOM 2542 C C . SER A 1 315 ? -63.078 4.771 -10.424 1.00 31.44 315 SER A C 1
ATOM 2544 O O . SER A 1 315 ? -63.812 3.937 -10.942 1.00 31.44 315 SER A O 1
ATOM 2546 N N . ASP A 1 316 ? -62.538 4.623 -9.201 1.00 27.45 316 ASP A N 1
ATOM 2547 C CA . ASP A 1 316 ? -63.288 4.398 -7.936 1.00 27.45 316 ASP A CA 1
ATOM 2548 C C . ASP A 1 316 ? -62.379 3.838 -6.818 1.00 27.45 316 ASP A C 1
ATOM 2550 O O . ASP A 1 316 ? -61.711 2.838 -7.035 1.00 27.45 316 ASP A O 1
ATOM 2554 N N . PHE A 1 317 ? -62.378 4.445 -5.616 1.00 25.34 317 PHE A N 1
ATOM 2555 C CA . PHE A 1 317 ? -62.314 3.763 -4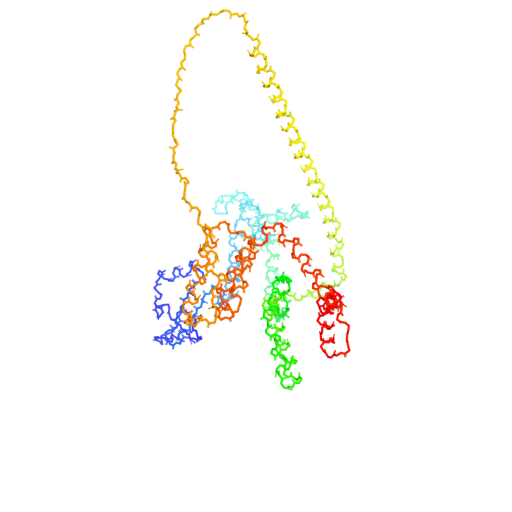.299 1.00 25.34 317 PHE A CA 1
ATOM 2556 C C . PHE A 1 317 ? -62.625 4.766 -3.156 1.00 25.34 317 PHE A C 1
ATOM 2558 O O . PHE A 1 317 ? -62.174 5.912 -3.231 1.00 25.34 317 PHE A O 1
ATOM 2565 N N . PRO A 1 318 ? -63.383 4.390 -2.098 1.00 34.22 318 PRO A N 1
ATOM 2566 C CA . PRO A 1 318 ? -63.933 5.337 -1.133 1.00 34.22 318 PRO A CA 1
ATOM 2567 C C . PRO A 1 318 ? -63.110 5.463 0.161 1.00 34.22 318 PRO A C 1
ATOM 2569 O O . PRO A 1 318 ? -62.534 4.504 0.674 1.00 34.22 318 PRO A O 1
ATOM 2572 N N . LEU A 1 319 ? -63.145 6.675 0.717 1.00 37.53 319 LEU A N 1
ATOM 2573 C CA . LEU A 1 319 ? -62.762 7.040 2.083 1.00 37.53 319 LEU A CA 1
ATOM 2574 C C . LEU A 1 319 ? -63.781 6.510 3.108 1.00 37.53 319 LEU A C 1
ATOM 2576 O O . LEU A 1 319 ? -64.974 6.735 2.936 1.00 37.53 319 LEU A O 1
ATOM 2580 N N . ASN A 1 320 ? -63.300 5.869 4.181 1.00 31.83 320 ASN A N 1
ATOM 2581 C CA . ASN A 1 320 ? -63.877 5.782 5.541 1.00 31.83 320 ASN A CA 1
ATOM 2582 C C . ASN A 1 320 ? -62.908 4.930 6.395 1.00 31.83 320 ASN A C 1
ATOM 2584 O O . ASN A 1 320 ? -62.372 3.952 5.894 1.00 31.83 320 ASN A O 1
ATOM 2588 N N . SER A 1 321 ? -62.582 5.174 7.664 1.00 30.12 321 SER A N 1
ATOM 2589 C CA . SER A 1 321 ? -63.086 6.077 8.699 1.00 30.12 321 SER A CA 1
ATOM 2590 C C . SER A 1 321 ? -61.992 6.201 9.776 1.00 30.12 321 SER A C 1
ATOM 2592 O O . SER A 1 321 ? -61.501 5.188 10.277 1.00 30.12 321 SER A O 1
ATOM 2594 N N . TYR A 1 322 ? -61.610 7.423 10.137 1.00 35.81 322 TYR A N 1
ATOM 2595 C CA . TYR A 1 322 ? -60.643 7.711 11.202 1.00 35.81 322 TYR A CA 1
ATOM 2596 C C . TYR A 1 322 ? -61.325 7.537 12.572 1.00 35.81 322 TYR A C 1
ATOM 2598 O O . TYR A 1 322 ? -62.369 8.143 12.803 1.00 35.81 322 TYR A O 1
ATOM 2606 N N . ASN A 1 323 ? -60.755 6.739 13.485 1.00 36.50 323 ASN A N 1
ATOM 2607 C CA . ASN A 1 323 ? -61.183 6.683 14.890 1.00 36.50 323 ASN A CA 1
ATOM 2608 C C . ASN A 1 323 ? -60.136 7.396 15.774 1.00 36.50 323 ASN A C 1
ATOM 2610 O O . ASN A 1 323 ? -59.083 6.814 16.044 1.00 36.50 323 ASN A O 1
ATOM 2614 N N . PRO A 1 324 ? -60.394 8.632 16.245 1.00 34.34 324 PRO A N 1
ATOM 2615 C CA . PRO A 1 324 ? -59.434 9.413 17.031 1.00 34.34 324 PRO A CA 1
ATOM 2616 C C . PRO A 1 324 ? -59.221 8.901 18.468 1.00 34.34 324 PRO A C 1
ATOM 2618 O O . PRO A 1 324 ? -58.327 9.381 19.159 1.00 34.34 324 PRO A O 1
ATOM 2621 N N . ASN A 1 325 ? -60.009 7.927 18.941 1.00 36.25 325 ASN A N 1
ATOM 2622 C CA . ASN A 1 325 ? -60.038 7.541 20.358 1.00 36.25 325 ASN A CA 1
ATOM 2623 C C . ASN A 1 325 ? -59.065 6.418 20.751 1.00 36.25 325 ASN A C 1
ATOM 2625 O O . ASN A 1 325 ? -59.030 6.022 21.915 1.00 36.25 325 ASN A O 1
ATOM 2629 N N . MET A 1 326 ? -58.228 5.920 19.836 1.00 39.69 326 MET A N 1
ATOM 2630 C CA . MET A 1 326 ? -57.257 4.867 20.172 1.00 39.69 326 MET A CA 1
ATOM 2631 C C . MET A 1 326 ? -56.112 5.374 21.076 1.00 39.69 326 MET A C 1
ATOM 2633 O O . MET A 1 326 ? -55.561 4.609 21.863 1.00 39.69 326 MET A O 1
ATOM 2637 N N . PHE A 1 327 ? -55.799 6.675 21.034 1.00 37.72 327 PHE A N 1
ATOM 2638 C CA . PHE A 1 327 ? -54.736 7.287 21.846 1.00 37.72 327 PHE A CA 1
ATOM 2639 C C . PHE A 1 327 ? -55.132 7.536 23.312 1.00 37.72 327 PHE A C 1
ATOM 2641 O O . PHE A 1 327 ? -54.285 7.451 24.202 1.00 37.72 327 PHE A O 1
ATOM 2648 N N . LEU A 1 328 ? -56.422 7.744 23.595 1.00 38.78 328 LEU A N 1
ATOM 2649 C CA . LEU A 1 328 ? -56.934 7.910 24.965 1.00 38.78 328 LEU A CA 1
ATOM 2650 C C . LEU A 1 328 ? -56.837 6.623 25.802 1.00 38.78 328 LEU A C 1
ATOM 2652 O O . LEU A 1 328 ? -56.790 6.687 27.032 1.00 38.78 328 LEU A O 1
ATOM 2656 N N . HIS A 1 329 ? -56.742 5.458 25.154 1.00 41.72 329 HIS A N 1
ATOM 2657 C CA . HIS A 1 329 ? -56.507 4.184 25.835 1.00 41.72 329 HIS A CA 1
ATOM 2658 C C . HIS A 1 329 ? -55.042 3.956 26.232 1.00 41.72 329 HIS A C 1
ATOM 2660 O O . HIS A 1 329 ? -54.794 3.203 27.170 1.00 41.72 329 HIS A O 1
ATOM 2666 N N . LEU A 1 330 ? -54.080 4.623 25.583 1.00 38.59 330 LEU A N 1
ATOM 2667 C CA . LEU A 1 330 ? -52.652 4.503 25.904 1.00 38.59 330 LEU A CA 1
ATOM 2668 C C . LEU A 1 330 ? -52.198 5.507 26.973 1.00 38.59 330 LEU A C 1
ATOM 2670 O O . LEU A 1 330 ? -51.363 5.165 27.804 1.00 38.59 330 LEU A O 1
ATOM 2674 N N . GLN A 1 331 ? -52.783 6.709 27.016 1.00 39.88 331 GLN A N 1
ATOM 2675 C CA . GLN A 1 331 ? -52.455 7.718 28.038 1.00 39.88 331 GLN A CA 1
ATOM 2676 C C . GLN A 1 331 ? -52.942 7.350 29.450 1.00 39.88 331 GLN A C 1
ATOM 2678 O O . GLN A 1 331 ? -52.382 7.828 30.431 1.00 39.88 331 GLN A O 1
ATOM 2683 N N . ASN A 1 332 ? -53.944 6.472 29.557 1.00 39.25 332 ASN A N 1
ATOM 2684 C CA . ASN A 1 332 ? -54.466 5.964 30.831 1.00 39.25 332 ASN A CA 1
ATOM 2685 C C . ASN A 1 332 ? -53.973 4.545 31.162 1.00 39.25 332 ASN A C 1
ATOM 2687 O O . ASN A 1 332 ? -54.512 3.892 32.059 1.00 39.25 332 ASN A O 1
ATOM 2691 N N . TYR A 1 333 ? -52.985 4.035 30.421 1.00 39.84 333 TYR A N 1
ATOM 2692 C CA . TYR A 1 333 ? -52.465 2.692 30.636 1.00 39.84 333 TYR A CA 1
ATOM 2693 C C . TYR A 1 333 ? -51.484 2.701 31.811 1.00 39.84 333 TYR A C 1
ATOM 2695 O O . TYR A 1 333 ? -50.398 3.272 31.739 1.00 39.84 333 TYR A O 1
ATOM 2703 N N . ASP A 1 334 ? -51.887 2.075 32.913 1.00 42.31 334 ASP A N 1
ATOM 2704 C CA . ASP A 1 334 ? -51.079 1.924 34.119 1.00 42.31 334 ASP A CA 1
ATOM 2705 C C . ASP A 1 334 ? -49.836 1.060 33.829 1.00 42.31 334 ASP A C 1
ATOM 2707 O O . ASP A 1 334 ? -49.898 -0.172 33.766 1.00 42.31 334 ASP A O 1
ATOM 2711 N N . THR A 1 335 ? -48.692 1.716 33.620 1.00 43.25 335 THR A N 1
ATOM 2712 C CA . THR A 1 335 ? -47.407 1.080 33.285 1.00 43.25 335 THR A CA 1
ATOM 2713 C C . THR A 1 335 ? -46.844 0.231 34.423 1.00 43.25 335 THR A C 1
ATOM 2715 O O . THR A 1 335 ? -45.980 -0.611 34.176 1.00 43.25 335 THR A O 1
ATOM 2718 N N . SER A 1 336 ? -47.376 0.365 35.645 1.00 43.72 336 SER A N 1
ATOM 2719 C CA . SER A 1 336 ? -47.011 -0.489 36.781 1.00 43.72 336 SER A CA 1
ATOM 2720 C C . SER A 1 336 ? -47.487 -1.942 36.626 1.00 43.72 336 SER A C 1
ATOM 2722 O O . SER A 1 336 ? -47.004 -2.822 37.332 1.00 43.72 336 SER A O 1
ATOM 2724 N N . LYS A 1 337 ? -48.378 -2.223 35.661 1.00 41.75 337 LYS A N 1
ATOM 2725 C CA . LYS A 1 337 ? -48.916 -3.568 35.382 1.00 41.75 337 LYS A CA 1
ATOM 2726 C C . LYS A 1 337 ? -48.220 -4.311 34.238 1.00 41.75 337 LYS A C 1
ATOM 2728 O O . LYS A 1 337 ? -48.621 -5.425 33.905 1.00 41.75 337 LYS A O 1
ATOM 2733 N N . ILE A 1 338 ? -47.180 -3.738 33.629 1.00 49.62 338 ILE A N 1
ATOM 2734 C CA . ILE A 1 338 ? -46.417 -4.393 32.553 1.00 49.62 338 ILE A CA 1
ATOM 2735 C C . ILE A 1 338 ? -45.312 -5.276 33.165 1.00 49.62 338 ILE A C 1
ATOM 2737 O O . ILE A 1 338 ? -44.116 -5.065 32.966 1.00 49.62 338 ILE A O 1
ATOM 2741 N N . GLU A 1 339 ? -45.712 -6.319 33.893 1.00 45.72 339 GLU A N 1
ATOM 2742 C CA . GLU A 1 339 ? -44.868 -7.498 34.117 1.00 45.72 339 GLU A CA 1
ATOM 2743 C C . GLU A 1 339 ? -45.036 -8.449 32.928 1.00 45.72 339 GLU A C 1
ATOM 2745 O O . GLU A 1 339 ? -45.740 -9.456 32.972 1.00 45.72 339 GLU A O 1
ATOM 2750 N N . THR A 1 340 ? -44.424 -8.106 31.798 1.00 57.47 340 THR A N 1
ATOM 2751 C CA . THR A 1 340 ? -44.404 -8.994 30.633 1.00 57.47 340 THR A CA 1
ATOM 2752 C C . THR A 1 340 ? -43.015 -9.586 30.442 1.00 57.47 340 THR A C 1
ATOM 2754 O O . THR A 1 340 ? -42.014 -8.864 30.502 1.00 57.47 340 THR A O 1
ATOM 2757 N N . SER A 1 341 ? -42.967 -10.899 30.188 1.00 66.31 341 SER A N 1
ATOM 2758 C CA . SER A 1 341 ? -41.741 -11.639 29.872 1.00 66.31 341 SER A CA 1
ATOM 2759 C C . SER A 1 341 ? -40.936 -10.969 28.750 1.00 66.31 341 SER A C 1
ATOM 2761 O O . SER A 1 341 ? -41.483 -10.244 27.915 1.00 66.31 341 SER A O 1
ATOM 2763 N N . HIS A 1 342 ? -39.623 -11.212 28.737 1.00 67.44 342 HIS A N 1
ATOM 2764 C CA . HIS A 1 342 ? -38.678 -10.646 27.768 1.00 67.44 342 HIS A CA 1
ATOM 2765 C C . HIS A 1 342 ? -39.151 -10.811 26.312 1.00 67.44 342 HIS A C 1
ATOM 2767 O O . HIS A 1 342 ? -39.143 -9.846 25.550 1.00 67.44 342 HIS A O 1
ATOM 2773 N N . ASP A 1 343 ? -39.693 -11.981 25.972 1.00 64.88 343 ASP A N 1
ATOM 2774 C CA . ASP A 1 343 ? -40.193 -12.288 24.627 1.00 64.88 343 ASP A CA 1
ATOM 2775 C C . ASP A 1 343 ? -41.362 -11.387 24.205 1.00 64.88 343 ASP A C 1
ATOM 2777 O O . ASP A 1 343 ? -41.437 -10.948 23.059 1.00 64.88 343 ASP A O 1
ATOM 2781 N N . LYS A 1 344 ? -42.248 -11.019 25.140 1.00 70.62 344 LYS A N 1
ATOM 2782 C CA . LYS A 1 344 ? -43.367 -10.106 24.857 1.00 70.62 344 LYS A CA 1
ATOM 2783 C C . LYS A 1 344 ? -42.893 -8.670 24.614 1.00 70.62 344 LYS A C 1
ATOM 2785 O O . LYS A 1 344 ? -43.509 -7.958 23.826 1.00 70.62 344 LYS A O 1
ATOM 2790 N N . LYS A 1 345 ? -41.787 -8.252 25.246 1.00 72.56 345 LYS A N 1
ATOM 2791 C CA . LYS A 1 345 ? -41.168 -6.935 25.003 1.00 72.56 345 LYS A CA 1
ATOM 2792 C C . LYS A 1 345 ? -40.537 -6.864 23.611 1.00 72.56 345 LYS A C 1
ATOM 2794 O O . LYS A 1 345 ? -40.667 -5.838 22.952 1.00 72.56 345 LYS A O 1
ATOM 2799 N N . ILE A 1 346 ? -39.915 -7.951 23.145 1.00 70.12 346 ILE A N 1
ATOM 2800 C CA . ILE A 1 346 ? -39.360 -8.043 21.783 1.00 70.12 346 ILE A CA 1
ATOM 2801 C C . ILE A 1 346 ? -40.478 -7.937 20.741 1.00 70.12 346 ILE A C 1
ATOM 2803 O O . ILE A 1 346 ? -40.390 -7.103 19.842 1.00 70.12 346 ILE A O 1
ATOM 2807 N N . VAL A 1 347 ? -41.560 -8.710 20.901 1.00 72.00 347 VAL A N 1
ATOM 2808 C CA . VAL A 1 347 ? -42.714 -8.669 19.983 1.00 72.00 347 VAL A CA 1
ATOM 2809 C C . VAL A 1 347 ? -43.311 -7.261 19.908 1.00 72.00 347 VAL A C 1
ATOM 2811 O O . VAL A 1 347 ? -43.570 -6.765 18.814 1.00 72.00 347 VAL A O 1
ATOM 2814 N N . LEU A 1 348 ? -43.448 -6.571 21.046 1.00 73.75 348 LEU A N 1
ATOM 2815 C CA . LEU A 1 348 ? -43.946 -5.194 21.088 1.00 73.75 348 LEU A CA 1
ATOM 2816 C C . LEU A 1 348 ? -43.057 -4.227 20.282 1.00 73.75 348 LEU A C 1
ATOM 2818 O O . LEU A 1 348 ? -43.568 -3.409 19.520 1.00 73.75 348 LEU A O 1
ATOM 2822 N N . VAL A 1 349 ? -41.729 -4.329 20.424 1.00 73.44 349 VAL A N 1
ATOM 2823 C CA . VAL A 1 349 ? -40.765 -3.490 19.689 1.00 73.44 349 VAL A CA 1
ATOM 2824 C C . VAL A 1 349 ? -40.835 -3.757 18.182 1.00 73.44 349 VAL A C 1
ATOM 2826 O O . VAL A 1 349 ? -40.802 -2.813 17.391 1.00 73.44 349 VAL A O 1
ATOM 2829 N N . GLU A 1 350 ? -40.982 -5.017 17.770 1.00 72.81 350 GLU A N 1
ATOM 2830 C CA . GLU A 1 350 ? -41.119 -5.382 16.357 1.00 72.81 350 GLU A CA 1
ATOM 2831 C C . GLU A 1 350 ? -42.440 -4.898 15.743 1.00 72.81 350 GLU A C 1
ATOM 2833 O O . GLU A 1 350 ? -42.451 -4.418 14.605 1.00 72.81 350 GLU A O 1
ATOM 2838 N N . GLU A 1 351 ? -43.554 -4.985 16.474 1.00 74.88 351 GLU A N 1
ATOM 2839 C CA . GLU A 1 351 ? -44.844 -4.465 16.008 1.00 74.88 351 GLU A CA 1
ATOM 2840 C C . GLU A 1 351 ? -44.843 -2.940 15.900 1.00 74.88 351 GLU A C 1
ATOM 2842 O O . GLU A 1 351 ? -45.307 -2.398 14.895 1.00 74.88 351 GLU A O 1
ATOM 2847 N N . LEU A 1 352 ? -44.234 -2.248 16.863 1.00 74.62 352 LEU A N 1
ATOM 2848 C CA . LEU A 1 352 ? -44.030 -0.801 16.808 1.00 74.62 352 LEU A CA 1
ATOM 2849 C C . LEU A 1 352 ? -43.175 -0.391 15.611 1.00 74.62 352 LEU A C 1
ATOM 2851 O O . LEU A 1 352 ? -43.526 0.543 14.892 1.00 74.62 352 LEU A O 1
ATOM 2855 N N . GLN A 1 353 ? -42.087 -1.113 15.340 1.00 71.38 353 GLN A N 1
ATOM 2856 C CA . GLN A 1 353 ? -41.244 -0.840 14.180 1.00 71.38 353 GLN A CA 1
ATOM 2857 C C . GLN A 1 353 ? -42.011 -1.043 12.863 1.00 71.38 353 GLN A C 1
ATOM 2859 O O . GLN A 1 353 ? -41.898 -0.221 11.948 1.00 71.38 353 GLN A O 1
ATOM 2864 N N . LYS A 1 354 ? -42.828 -2.101 12.765 1.00 75.62 354 LYS A N 1
ATOM 2865 C CA . LYS A 1 354 ? -43.703 -2.341 11.606 1.00 75.62 354 LYS A CA 1
ATOM 2866 C C . LYS A 1 354 ? -44.763 -1.252 11.456 1.00 75.62 354 LYS A C 1
ATOM 2868 O O . LYS A 1 354 ? -45.034 -0.840 10.331 1.00 75.62 354 LYS A O 1
ATOM 2873 N N . TRP A 1 355 ? -45.341 -0.778 12.557 1.00 82.38 355 TRP A N 1
ATOM 2874 C CA . TRP A 1 355 ? -46.343 0.284 12.550 1.00 82.38 355 TRP A CA 1
ATOM 2875 C C . TRP A 1 355 ? -45.746 1.624 12.107 1.00 82.38 355 TRP A C 1
ATOM 2877 O O . TRP A 1 355 ? -46.286 2.245 11.194 1.00 82.38 355 TRP A O 1
ATOM 2887 N N . VAL A 1 356 ? -44.593 2.020 12.658 1.00 78.38 356 VAL A N 1
ATOM 2888 C CA . VAL A 1 356 ? -43.878 3.247 12.256 1.00 78.38 356 VAL A CA 1
ATOM 2889 C C . VAL A 1 356 ? -43.463 3.198 10.785 1.00 78.38 356 VAL A C 1
ATOM 2891 O O . VAL A 1 356 ? -43.519 4.207 10.100 1.00 78.38 356 VAL A O 1
ATOM 2894 N N . SER A 1 357 ? -43.093 2.023 10.269 1.00 73.06 357 SER A N 1
ATOM 2895 C CA . SER A 1 357 ? -42.696 1.875 8.861 1.00 73.06 357 SER A CA 1
ATOM 2896 C C . SER A 1 357 ? -43.873 1.931 7.877 1.00 73.06 357 SER A C 1
ATOM 2898 O O . SER A 1 357 ? -43.655 2.140 6.687 1.00 73.06 357 SER A O 1
ATOM 2900 N N . LYS A 1 358 ? -45.105 1.688 8.344 1.00 77.31 358 LYS A N 1
ATOM 2901 C CA . LYS A 1 358 ? -46.316 1.647 7.506 1.00 77.31 358 LYS A CA 1
ATOM 2902 C C . LYS A 1 358 ? -47.133 2.935 7.539 1.00 77.31 358 LYS A C 1
ATOM 2904 O O . LYS A 1 358 ? -47.949 3.136 6.647 1.00 77.31 358 LYS A O 1
ATOM 2909 N N . ASN A 1 359 ? -46.957 3.758 8.566 1.00 76.19 359 ASN A N 1
ATOM 2910 C CA . ASN A 1 359 ? -47.738 4.972 8.763 1.00 76.19 359 ASN A CA 1
ATOM 2911 C C . ASN A 1 359 ? -46.851 6.202 8.563 1.00 76.19 359 ASN A C 1
ATOM 2913 O O . ASN A 1 359 ? -45.667 6.174 8.891 1.00 76.19 359 ASN A O 1
ATOM 2917 N N . ASP A 1 360 ? -47.428 7.290 8.054 1.00 74.81 360 ASP A N 1
ATOM 2918 C CA . ASP A 1 360 ? -46.741 8.578 7.934 1.00 74.81 360 ASP A CA 1
ATOM 2919 C C . ASP A 1 360 ? -46.717 9.265 9.312 1.00 74.81 360 ASP A C 1
ATOM 2921 O O . ASP A 1 360 ? -47.553 10.102 9.662 1.00 74.81 360 ASP A O 1
ATOM 2925 N N . VAL A 1 361 ? -45.837 8.764 10.183 1.00 78.31 361 VAL A N 1
ATOM 2926 C CA . VAL A 1 361 ? -45.775 9.161 11.591 1.00 78.31 361 VAL A CA 1
ATOM 2927 C C . VAL A 1 361 ? -44.981 10.459 11.720 1.00 78.31 361 VAL A C 1
ATOM 2929 O O . VAL A 1 361 ? -43.778 10.488 11.465 1.00 78.31 361 VAL A O 1
ATOM 2932 N N . ASN A 1 362 ? -45.635 11.535 12.173 1.00 77.12 362 ASN A N 1
ATOM 2933 C CA . ASN A 1 362 ? -44.928 12.782 12.468 1.00 77.12 362 ASN A CA 1
ATOM 2934 C C . ASN A 1 362 ? -43.907 12.614 13.617 1.00 77.12 362 ASN A C 1
ATOM 2936 O O . ASN A 1 362 ? -44.019 11.737 14.479 1.00 77.12 362 ASN A O 1
ATOM 2940 N N . SER A 1 363 ? -42.924 13.511 13.652 1.00 59.12 363 SER A N 1
ATOM 2941 C CA . SER A 1 363 ? -41.821 13.526 14.621 1.00 59.12 363 SER A CA 1
ATOM 2942 C C . SER A 1 363 ? -42.263 13.598 16.094 1.00 59.12 363 SER A C 1
ATOM 2944 O O . SER A 1 363 ? -41.565 13.070 16.961 1.00 59.12 363 SER A O 1
ATOM 2946 N N . ASN A 1 364 ? -43.430 14.179 16.400 1.00 64.62 364 ASN A N 1
ATOM 2947 C CA . ASN A 1 364 ? -43.939 14.282 17.773 1.00 64.62 364 ASN A CA 1
ATOM 2948 C C . ASN A 1 364 ? -44.416 12.922 18.311 1.00 64.62 364 ASN A C 1
ATOM 2950 O O . ASN A 1 364 ? -44.081 12.567 19.439 1.00 64.62 364 ASN A O 1
ATOM 2954 N N . HIS A 1 365 ? -45.113 12.122 17.497 1.00 71.19 365 HIS A N 1
ATOM 2955 C CA . HIS A 1 365 ? -45.544 10.778 17.900 1.00 71.19 365 HIS A CA 1
ATOM 2956 C C . HIS A 1 365 ? -44.351 9.835 18.119 1.00 71.19 365 HIS A C 1
ATOM 2958 O O . HIS A 1 365 ? -44.374 8.992 19.014 1.00 71.19 365 HIS A O 1
ATOM 2964 N N . VAL A 1 366 ? -43.274 10.003 17.340 1.00 69.44 366 VAL A N 1
ATOM 2965 C CA . VAL A 1 366 ? -42.023 9.248 17.523 1.00 69.44 366 VAL A CA 1
ATOM 2966 C C . VAL A 1 366 ? -41.358 9.596 18.859 1.00 69.44 366 VAL A C 1
ATOM 2968 O O . VAL A 1 366 ? -40.867 8.702 19.546 1.00 69.44 366 VAL A O 1
ATOM 2971 N N . MET A 1 367 ? -41.368 10.872 19.257 1.00 58.81 367 MET A N 1
ATOM 2972 C CA . MET A 1 367 ? -40.806 11.314 20.538 1.00 58.81 367 MET A CA 1
ATOM 2973 C C . MET A 1 367 ? -41.610 10.812 21.740 1.00 58.81 367 MET A C 1
ATOM 2975 O O . MET A 1 367 ? -41.007 10.352 22.708 1.00 58.81 367 MET A O 1
ATOM 2979 N N . GLU A 1 368 ? -42.944 10.839 21.678 1.00 69.25 368 GLU A N 1
ATOM 2980 C CA . GLU A 1 368 ? -43.794 10.270 22.735 1.00 69.25 368 GLU A CA 1
ATOM 2981 C C . GLU A 1 368 ? -43.579 8.758 22.876 1.00 69.25 368 GLU A C 1
ATOM 2983 O O . GLU A 1 368 ? -43.385 8.260 23.986 1.00 69.25 368 GLU A O 1
ATOM 2988 N N . LEU A 1 369 ? -43.503 8.034 21.754 1.00 69.88 369 LEU A N 1
ATOM 2989 C CA . LEU A 1 369 ? -43.191 6.603 21.741 1.00 69.88 369 LEU A CA 1
ATOM 2990 C C . LEU A 1 369 ? -41.809 6.304 22.333 1.00 69.88 369 LEU A C 1
ATOM 2992 O O . LEU A 1 369 ? -41.675 5.395 23.151 1.00 69.88 369 LEU A O 1
ATOM 2996 N N . LEU A 1 370 ? -40.781 7.076 21.970 1.00 63.47 370 LEU A N 1
ATOM 2997 C CA . LEU A 1 370 ? -39.441 6.926 22.541 1.00 63.47 370 LEU A CA 1
ATOM 2998 C C . LEU A 1 370 ? -39.434 7.183 24.048 1.00 63.47 370 LEU A C 1
ATOM 3000 O O . LEU A 1 370 ? -38.790 6.435 24.777 1.00 63.47 370 LEU A O 1
ATOM 3004 N N . HIS A 1 371 ? -40.172 8.184 24.528 1.00 66.44 371 HIS A N 1
ATOM 3005 C CA . HIS A 1 371 ? -40.236 8.513 25.951 1.00 66.44 371 HIS A CA 1
ATOM 3006 C C . HIS A 1 371 ? -40.924 7.412 26.776 1.00 66.44 371 HIS A C 1
ATOM 3008 O O . HIS A 1 371 ? -40.490 7.114 27.888 1.00 66.44 371 HIS A O 1
ATOM 3014 N N . ILE A 1 372 ? -41.953 6.769 26.212 1.00 67.19 372 ILE A N 1
ATOM 3015 C CA . ILE A 1 372 ? -42.651 5.626 26.822 1.00 67.19 372 ILE A CA 1
ATOM 3016 C C . ILE A 1 372 ? -41.758 4.373 26.835 1.00 67.19 372 ILE A C 1
ATOM 3018 O O . ILE A 1 372 ? -41.760 3.613 27.801 1.00 67.19 372 ILE A O 1
ATOM 3022 N N . LEU A 1 373 ? -40.965 4.151 25.782 1.00 67.06 373 LEU A N 1
ATOM 3023 C CA . LEU A 1 373 ? -40.169 2.928 25.615 1.00 67.06 373 LEU A CA 1
ATOM 3024 C C . LEU A 1 373 ? -38.771 3.006 26.244 1.00 67.06 373 LEU A C 1
ATOM 3026 O O . LEU A 1 373 ? -38.198 1.964 26.567 1.00 67.06 373 LEU A O 1
ATOM 3030 N N . HIS A 1 374 ? -38.217 4.206 26.442 1.00 68.38 374 HIS A N 1
ATOM 3031 C CA . HIS A 1 374 ? -36.855 4.428 26.944 1.00 68.38 374 HIS A CA 1
ATOM 3032 C C . HIS A 1 374 ? -36.513 3.632 28.223 1.00 68.38 374 HIS A C 1
ATOM 3034 O O . HIS A 1 374 ? -35.458 2.996 28.249 1.00 68.38 374 HIS A O 1
ATOM 3040 N N . PRO A 1 375 ? -37.382 3.546 29.253 1.00 63.44 375 PRO A N 1
ATOM 3041 C CA . PRO A 1 375 ? -37.095 2.751 30.454 1.00 63.44 375 PRO A CA 1
ATOM 3042 C C . PRO A 1 375 ? -36.988 1.240 30.190 1.00 63.44 375 PRO A C 1
ATOM 3044 O O . PRO A 1 375 ? -36.372 0.509 30.964 1.00 63.44 375 PRO A O 1
ATOM 3047 N N . HIS A 1 376 ? -37.588 0.753 29.102 1.00 62.66 376 HIS A N 1
ATOM 3048 C CA . HIS A 1 376 ? -37.689 -0.669 28.775 1.00 62.66 376 HIS A CA 1
ATOM 3049 C C . HIS A 1 376 ? -36.663 -1.128 27.725 1.00 62.66 376 HIS A C 1
ATOM 3051 O O . HIS A 1 376 ? -36.358 -2.320 27.654 1.00 62.66 376 HIS A O 1
ATOM 3057 N N . LEU A 1 377 ? -36.093 -0.198 26.950 1.00 58.94 377 LEU A N 1
ATOM 3058 C CA . LEU A 1 377 ? -35.107 -0.474 25.896 1.00 58.94 377 LEU A CA 1
ATOM 3059 C C . LEU A 1 377 ? -33.698 -0.797 26.426 1.00 58.94 377 LEU A C 1
ATOM 3061 O O . LEU A 1 377 ? -32.898 -1.383 25.696 1.00 58.94 377 LEU A O 1
ATOM 3065 N N . ASN A 1 378 ? -33.414 -0.516 27.704 1.00 54.94 378 ASN A N 1
ATOM 3066 C CA . ASN A 1 378 ? -32.130 -0.821 28.354 1.00 54.94 378 ASN A CA 1
ATOM 3067 C C . ASN A 1 378 ? -31.771 -2.324 28.386 1.00 54.94 378 ASN A C 1
ATOM 3069 O O . ASN A 1 378 ? -30.628 -2.669 28.672 1.00 54.94 378 ASN A O 1
ATOM 3073 N N . PHE A 1 379 ? -32.709 -3.220 28.056 1.00 52.41 379 PHE A N 1
ATOM 3074 C CA . PHE A 1 379 ? -32.503 -4.674 28.068 1.00 52.41 379 PHE A CA 1
ATOM 3075 C C . PHE A 1 379 ? -32.317 -5.312 26.675 1.00 52.41 379 PHE A C 1
ATOM 3077 O O . PHE A 1 379 ? -32.160 -6.528 26.596 1.00 52.41 379 PHE A O 1
ATOM 3084 N N . LEU A 1 380 ? -32.329 -4.539 25.574 1.00 51.47 380 LEU A N 1
ATOM 3085 C CA . LEU A 1 380 ? -32.274 -5.067 24.194 1.00 51.47 380 LEU A CA 1
ATOM 3086 C C . LEU A 1 380 ? -31.332 -4.249 23.280 1.00 51.47 380 LEU A C 1
ATOM 3088 O O . LEU A 1 380 ? -31.788 -3.499 22.411 1.00 51.47 380 LEU A O 1
ATOM 3092 N N . PRO A 1 381 ? -29.999 -4.392 23.421 1.00 56.47 381 PRO A N 1
ATOM 3093 C CA . PRO A 1 381 ? -29.026 -3.469 22.828 1.00 56.47 381 PRO A CA 1
ATOM 3094 C C . PRO A 1 381 ? -28.996 -3.451 21.290 1.00 56.47 381 PRO A C 1
ATOM 3096 O O . PRO A 1 381 ? -28.695 -2.415 20.700 1.00 56.47 381 PRO A O 1
ATOM 3099 N N . MET A 1 382 ? -29.318 -4.556 20.608 1.00 51.81 382 MET A N 1
ATOM 3100 C CA . MET A 1 382 ? -29.256 -4.606 19.137 1.00 51.81 382 MET A CA 1
ATOM 3101 C C . MET A 1 382 ? -30.515 -4.040 18.461 1.00 51.81 382 MET A C 1
ATOM 3103 O O . MET A 1 382 ? -30.415 -3.298 17.485 1.00 51.81 382 MET A O 1
ATOM 3107 N N . GLN A 1 383 ? -31.700 -4.354 18.989 1.00 59.16 383 GLN A N 1
ATOM 3108 C CA . GLN A 1 383 ? -32.988 -3.917 18.430 1.00 59.16 383 GLN A CA 1
ATOM 3109 C C . GLN A 1 383 ? -33.272 -2.447 18.770 1.00 59.16 383 GLN A C 1
ATOM 3111 O O . GLN A 1 383 ? -33.712 -1.694 17.900 1.00 59.16 383 GLN A O 1
ATOM 3116 N N . ALA A 1 384 ? -32.897 -2.003 19.978 1.00 59.31 384 ALA A N 1
ATOM 3117 C CA . ALA A 1 384 ? -32.949 -0.595 20.364 1.00 59.31 384 ALA A CA 1
ATOM 3118 C C . ALA A 1 384 ? -32.082 0.283 19.444 1.00 59.31 384 ALA A C 1
ATOM 3120 O O . ALA A 1 384 ? -32.523 1.347 19.019 1.00 59.31 384 ALA A O 1
ATOM 3121 N N . ARG A 1 385 ? -30.886 -0.182 19.043 1.00 58.22 385 ARG A N 1
ATOM 3122 C CA . ARG A 1 385 ? -30.029 0.540 18.081 1.00 58.22 385 ARG A CA 1
ATOM 3123 C C . ARG A 1 385 ? -30.680 0.696 16.710 1.00 58.22 385 ARG A C 1
ATOM 3125 O O . ARG A 1 385 ? -30.567 1.762 16.110 1.00 58.22 385 ARG A O 1
ATOM 3132 N N . THR A 1 386 ? -31.352 -0.336 16.202 1.00 66.75 386 THR A N 1
ATOM 3133 C CA . THR A 1 386 ? -32.046 -0.261 14.907 1.00 66.75 386 THR A CA 1
ATOM 3134 C C . THR A 1 386 ? -33.223 0.707 14.960 1.00 66.75 386 THR A C 1
ATOM 3136 O O . THR A 1 386 ? -33.347 1.554 14.076 1.00 66.75 386 THR A O 1
ATOM 3139 N N . LEU A 1 387 ? -34.035 0.647 16.019 1.00 68.44 387 LEU A N 1
ATOM 3140 C CA . LEU A 1 387 ? -35.152 1.569 16.217 1.00 68.44 387 LEU A CA 1
ATOM 3141 C C . LEU A 1 387 ? -34.659 3.018 16.360 1.00 68.44 387 LEU A C 1
ATOM 3143 O O . LEU A 1 387 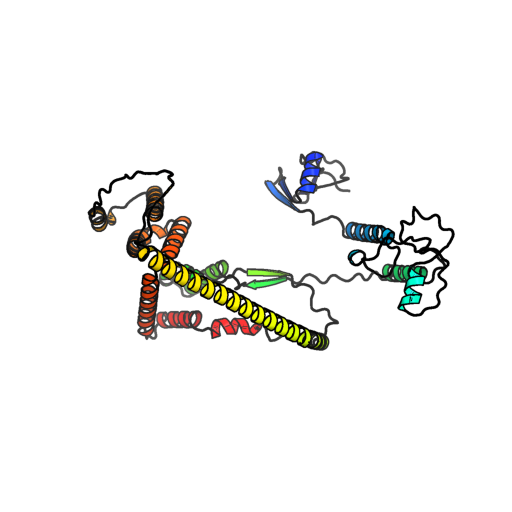? -35.139 3.896 15.650 1.00 68.44 387 LEU A O 1
ATOM 3147 N N . MET A 1 388 ? -33.628 3.256 17.177 1.00 66.44 388 MET A N 1
ATOM 3148 C CA . MET A 1 388 ? -33.033 4.585 17.366 1.00 66.44 388 MET A CA 1
ATOM 3149 C C . MET A 1 388 ? -32.429 5.149 16.076 1.00 66.44 388 MET A C 1
ATOM 3151 O O . MET A 1 388 ? -32.572 6.339 15.800 1.00 66.44 388 MET A O 1
ATOM 3155 N N . LYS A 1 389 ? -31.809 4.310 15.234 1.00 66.44 389 LYS A N 1
ATOM 3156 C CA . LYS A 1 389 ? -31.329 4.723 13.905 1.00 66.44 389 LYS A CA 1
ATOM 3157 C C . LYS A 1 389 ? -32.480 5.116 12.979 1.00 66.44 389 LYS A C 1
ATOM 3159 O O . LYS A 1 389 ? -32.352 6.105 12.259 1.00 66.44 389 LYS A O 1
ATOM 3164 N N . THR A 1 390 ? -33.591 4.382 13.001 1.00 68.94 390 THR A N 1
ATOM 3165 C CA . THR A 1 390 ? -34.790 4.707 12.213 1.00 68.94 390 THR A CA 1
ATOM 3166 C C . THR A 1 390 ? -35.428 6.011 12.696 1.00 68.94 390 THR A C 1
ATOM 3168 O O . THR A 1 390 ? -35.643 6.909 11.885 1.00 68.94 390 THR A O 1
ATOM 3171 N N . CYS A 1 391 ? -35.614 6.182 14.008 1.00 63.53 391 CYS A N 1
ATOM 3172 C CA . CYS A 1 391 ? -36.132 7.422 14.589 1.00 63.53 391 CYS A CA 1
ATOM 3173 C C . CYS A 1 391 ? -35.215 8.618 14.295 1.00 63.53 391 CYS A C 1
ATOM 3175 O O . CYS A 1 391 ? -35.691 9.669 13.880 1.00 63.53 391 CYS A O 1
ATOM 3177 N N . SER A 1 392 ? -33.893 8.453 14.409 1.00 62.59 392 SER A N 1
ATOM 3178 C CA . SER A 1 392 ? -32.921 9.505 14.081 1.00 62.59 392 SER A CA 1
ATOM 3179 C C . SER A 1 392 ? -32.991 9.930 12.609 1.00 62.59 392 SER A C 1
ATOM 3181 O O . SER A 1 392 ? -32.869 11.115 12.308 1.00 62.59 392 SER A O 1
ATOM 3183 N N . ARG A 1 393 ? -33.231 8.995 11.678 1.00 67.25 393 ARG A N 1
ATOM 3184 C CA . ARG A 1 393 ? -33.430 9.322 10.254 1.00 67.25 393 ARG A CA 1
ATOM 3185 C C . ARG A 1 393 ? -34.706 10.136 10.029 1.00 67.25 393 ARG A C 1
ATOM 3187 O O . ARG A 1 393 ? -34.635 11.130 9.317 1.00 67.25 393 ARG A O 1
ATOM 3194 N N . ILE A 1 394 ? -35.812 9.764 10.680 1.00 66.19 394 ILE A N 1
ATOM 3195 C CA . ILE A 1 394 ? -37.096 10.490 10.614 1.00 66.19 394 ILE A CA 1
ATOM 3196 C C . ILE A 1 394 ? -36.960 11.899 11.220 1.00 66.19 394 ILE A C 1
ATOM 3198 O O . ILE A 1 394 ? -37.450 12.877 10.662 1.00 66.19 394 ILE A O 1
ATOM 3202 N N . MET A 1 395 ? -36.220 12.038 12.323 1.00 59.69 395 MET A N 1
ATOM 3203 C CA . MET A 1 395 ? -35.967 13.339 12.957 1.00 59.69 395 MET A CA 1
ATOM 3204 C C . MET A 1 395 ? -35.052 14.249 12.124 1.00 59.69 395 MET A C 1
ATOM 3206 O O . MET A 1 395 ? -35.195 15.467 12.176 1.00 59.69 395 MET A O 1
ATOM 3210 N N . LYS A 1 396 ? -34.122 13.684 11.339 1.00 56.00 396 LYS A N 1
ATOM 3211 C CA . LYS A 1 396 ? -33.225 14.451 10.452 1.00 56.00 396 LYS A CA 1
ATOM 3212 C C . LYS A 1 396 ? -33.928 15.013 9.212 1.00 56.00 396 LYS A C 1
ATOM 3214 O O . LYS A 1 396 ? -33.426 15.980 8.646 1.00 56.00 396 LYS A O 1
ATOM 3219 N N . SER A 1 397 ? -35.056 14.437 8.791 1.00 57.44 397 SER A N 1
ATOM 3220 C CA . SER A 1 397 ? -35.838 14.934 7.648 1.00 57.44 397 SER A CA 1
ATOM 3221 C C . SER A 1 397 ? -36.787 16.089 7.986 1.00 57.44 397 SER A C 1
ATOM 3223 O O . SER A 1 397 ? -37.259 16.753 7.068 1.00 57.44 397 SER A O 1
ATOM 3225 N N . ASP A 1 398 ? -37.051 16.364 9.267 1.00 57.09 398 ASP A N 1
ATOM 3226 C CA . ASP A 1 398 ? -38.035 17.366 9.691 1.00 57.09 398 ASP A CA 1
ATOM 3227 C C . ASP A 1 398 ? -37.360 18.671 10.168 1.00 57.09 398 ASP A C 1
ATOM 3229 O O . ASP A 1 398 ? -36.706 18.723 11.216 1.00 57.09 398 ASP A O 1
ATOM 3233 N N . SER A 1 399 ? -37.514 19.748 9.388 1.00 48.59 399 SER A N 1
ATOM 3234 C CA . SER A 1 399 ? -36.872 21.057 9.605 1.00 48.59 399 SER A CA 1
ATOM 3235 C C . SER A 1 399 ? -37.277 21.726 10.926 1.00 48.59 399 SER A C 1
ATOM 3237 O O . SER A 1 399 ? -36.476 22.452 11.521 1.00 48.59 399 SER A O 1
ATOM 3239 N N . MET A 1 400 ? -38.472 21.418 11.439 1.00 48.03 400 MET A N 1
ATOM 3240 C CA . MET A 1 400 ? -38.967 21.883 12.741 1.00 48.03 400 MET A CA 1
ATOM 3241 C C . MET A 1 400 ? -38.220 21.238 13.918 1.00 48.03 400 MET A C 1
ATOM 3243 O O . MET A 1 400 ? -38.055 21.857 14.974 1.00 48.03 400 MET A O 1
ATOM 3247 N N . THR A 1 401 ? -37.709 20.018 13.734 1.00 53.06 401 THR A N 1
ATOM 3248 C CA . THR A 1 401 ? -36.981 19.277 14.776 1.00 53.06 401 THR A CA 1
ATOM 3249 C C . THR A 1 401 ? -35.562 19.817 14.954 1.00 53.06 401 THR A C 1
ATOM 3251 O O . THR A 1 401 ? -35.076 19.895 16.081 1.00 53.06 401 THR A O 1
ATOM 3254 N N . LYS A 1 402 ? -34.930 20.302 13.875 1.00 51.69 402 LYS A N 1
ATOM 3255 C CA . LYS A 1 402 ? -33.630 20.993 13.931 1.00 51.69 402 LYS A CA 1
ATOM 3256 C C . LYS A 1 402 ? -33.698 22.258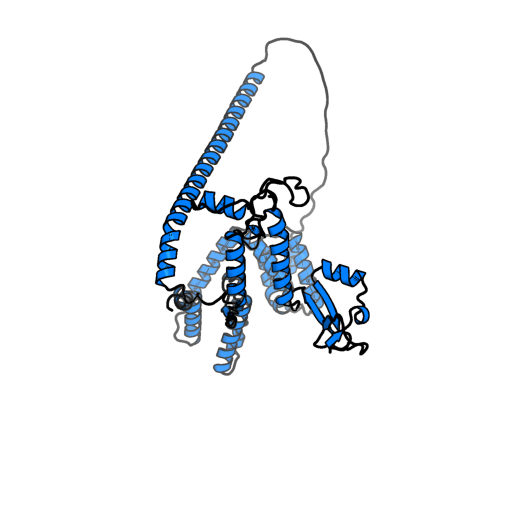 14.796 1.00 51.69 402 LYS A C 1
ATOM 3258 O O . LYS A 1 402 ? -32.885 22.426 15.697 1.00 51.69 402 LYS A O 1
ATOM 3263 N N . MET A 1 403 ? -34.730 23.082 14.600 1.00 50.25 403 MET A N 1
ATOM 3264 C CA . MET A 1 403 ? -34.926 24.310 15.381 1.00 50.25 403 MET A CA 1
ATOM 3265 C C . MET A 1 403 ? -35.159 24.024 16.876 1.00 50.25 403 MET A C 1
ATOM 3267 O O . MET A 1 403 ? -34.654 24.749 17.732 1.00 50.25 403 MET A O 1
ATOM 3271 N N . ARG A 1 404 ? -35.880 22.945 17.213 1.00 56.28 404 ARG A N 1
ATOM 3272 C CA . ARG A 1 404 ? -36.076 22.514 18.610 1.00 56.28 404 ARG A CA 1
ATOM 3273 C C . ARG A 1 404 ? -34.820 21.892 19.224 1.00 56.28 404 ARG A C 1
ATOM 3275 O O . ARG A 1 404 ? -34.581 22.083 20.411 1.00 56.28 404 ARG A O 1
ATOM 3282 N N . TYR A 1 405 ? -34.008 21.185 18.439 1.00 54.62 405 TYR A N 1
ATOM 3283 C CA . TYR A 1 405 ? -32.723 20.649 18.893 1.00 54.62 405 TYR A CA 1
ATOM 3284 C C . TYR A 1 405 ? -31.740 21.771 19.242 1.00 54.62 405 TYR A C 1
ATOM 3286 O O . TYR A 1 405 ? -31.087 21.714 20.282 1.00 54.62 405 TYR A O 1
ATOM 3294 N N . ASP A 1 406 ? -31.702 22.833 18.438 1.00 56.53 406 ASP A N 1
ATOM 3295 C CA . ASP A 1 406 ? -30.886 24.019 18.711 1.00 56.53 406 ASP A CA 1
ATOM 3296 C C . ASP A 1 406 ? -31.369 24.748 19.980 1.00 56.53 406 ASP A C 1
ATOM 3298 O O . ASP A 1 406 ? -30.563 25.167 20.811 1.00 56.53 406 ASP A O 1
ATOM 3302 N N . GLN A 1 407 ? -32.688 24.821 20.200 1.00 61.12 407 GLN A N 1
ATOM 3303 C CA . GLN A 1 407 ? -33.270 25.361 21.438 1.00 61.12 407 GLN A CA 1
ATOM 3304 C C . GLN A 1 407 ? -32.957 24.498 22.671 1.00 61.12 407 GLN A C 1
ATOM 3306 O O . GLN A 1 407 ? -32.658 25.040 23.733 1.00 61.12 407 GLN A O 1
ATOM 3311 N N . LEU A 1 408 ? -32.987 23.167 22.543 1.00 49.91 408 LEU A N 1
ATOM 3312 C CA . LEU A 1 408 ? -32.641 22.238 23.623 1.00 49.91 408 LEU A CA 1
ATOM 3313 C C . LEU A 1 408 ? -31.139 22.275 23.938 1.00 49.91 408 LEU A C 1
ATOM 3315 O O . LEU A 1 408 ? -30.746 22.221 25.102 1.00 49.91 408 LEU A O 1
ATOM 3319 N N . THR A 1 409 ? -30.306 22.416 22.906 1.00 51.75 409 THR A N 1
ATOM 3320 C CA . THR A 1 409 ? -28.854 22.594 23.030 1.00 51.75 409 THR A CA 1
ATOM 3321 C C . THR A 1 409 ? -28.554 23.884 23.785 1.00 51.75 409 THR A C 1
ATOM 3323 O O . THR A 1 409 ? -27.864 23.838 24.798 1.00 51.75 409 THR A O 1
ATOM 3326 N N . LYS A 1 410 ? -29.188 24.997 23.401 1.00 59.44 410 LYS A N 1
ATOM 3327 C CA . LYS A 1 410 ? -29.057 26.289 24.085 1.00 59.44 410 LYS A CA 1
ATOM 3328 C C . LYS A 1 410 ? -29.559 26.258 25.535 1.00 59.44 410 LYS A C 1
ATOM 3330 O O . LYS A 1 410 ? -28.894 26.764 26.429 1.00 59.44 410 LYS A O 1
ATOM 3335 N N . LEU A 1 411 ? -30.686 25.593 25.804 1.00 53.41 411 LEU A N 1
ATOM 3336 C CA . LEU A 1 411 ? -31.193 25.396 27.168 1.00 53.41 411 LEU A CA 1
ATOM 3337 C C . LEU A 1 411 ? -30.211 24.584 28.031 1.00 53.41 411 LEU A C 1
ATOM 3339 O O . LEU A 1 411 ? -30.022 24.886 29.209 1.00 53.41 411 LEU A O 1
ATOM 3343 N N . ASN A 1 412 ? -29.584 23.552 27.461 1.00 47.34 412 ASN A N 1
ATOM 3344 C CA . ASN A 1 412 ? -28.563 22.771 28.154 1.00 47.34 412 ASN A CA 1
ATOM 3345 C C . ASN A 1 412 ? -27.289 23.593 28.378 1.00 47.34 412 ASN A C 1
ATOM 3347 O O . ASN A 1 412 ? -26.735 23.540 29.471 1.00 47.34 412 ASN A O 1
ATOM 3351 N N . GLU A 1 413 ? -26.860 24.396 27.405 1.00 47.19 413 GLU A N 1
ATOM 3352 C CA . GLU A 1 413 ? -25.741 25.336 27.539 1.00 47.19 413 GLU A CA 1
ATOM 3353 C C . GLU A 1 413 ? -25.985 26.366 28.654 1.00 47.19 413 GLU A C 1
ATOM 3355 O O . GLU A 1 413 ? -25.119 26.544 29.512 1.00 47.19 413 GLU A O 1
ATOM 3360 N N . ASP A 1 414 ? -27.179 26.961 28.718 1.00 50.22 414 ASP A N 1
ATOM 3361 C CA . ASP A 1 414 ? -27.564 27.943 29.741 1.00 50.22 414 ASP A CA 1
ATOM 3362 C C . ASP A 1 414 ? -27.652 27.303 31.141 1.00 50.22 414 ASP A C 1
ATOM 3364 O O . ASP A 1 414 ? -27.152 27.854 32.127 1.00 50.22 414 ASP A O 1
ATOM 3368 N N . ARG A 1 415 ? -28.205 26.084 31.244 1.00 45.97 415 ARG A N 1
ATOM 3369 C CA . ARG A 1 415 ? -28.224 25.313 32.504 1.00 45.97 415 ARG A CA 1
ATOM 3370 C C . ARG A 1 415 ? -26.825 24.876 32.936 1.00 45.97 415 ARG A C 1
ATOM 3372 O O . ARG A 1 415 ? -26.567 24.793 34.133 1.00 45.97 415 ARG A O 1
ATOM 3379 N N . LEU A 1 416 ? -25.918 24.617 31.996 1.00 42.25 416 LEU A N 1
ATOM 3380 C CA . LEU A 1 416 ? -24.518 24.282 32.270 1.00 42.25 416 LEU A CA 1
ATOM 3381 C C . LEU A 1 416 ? -23.680 25.517 32.636 1.00 42.25 416 LEU A C 1
ATOM 3383 O O . LEU A 1 416 ? -22.731 25.390 33.409 1.00 42.25 416 LEU A O 1
ATOM 3387 N N . ALA A 1 417 ? -24.029 26.703 32.129 1.00 46.69 417 ALA A N 1
ATOM 3388 C CA . ALA A 1 417 ? -23.404 27.975 32.491 1.00 46.69 417 ALA A CA 1
ATOM 3389 C C . ALA A 1 417 ? -23.811 28.461 33.896 1.00 46.69 417 ALA A C 1
ATOM 3391 O O . ALA A 1 417 ? -22.996 29.066 34.590 1.00 46.69 417 ALA A O 1
ATOM 3392 N N . ALA A 1 418 ? -25.032 28.148 34.344 1.00 46.62 418 ALA A N 1
ATOM 3393 C CA . ALA A 1 418 ? -25.559 28.548 35.652 1.00 46.62 418 ALA A CA 1
ATOM 3394 C C . ALA A 1 418 ? -24.982 27.762 36.853 1.00 46.62 418 ALA A C 1
ATOM 3396 O O . ALA A 1 418 ? -25.135 28.183 37.999 1.00 46.62 418 ALA A O 1
ATOM 3397 N N . ILE A 1 419 ? -24.305 26.629 36.629 1.00 41.75 419 ILE A N 1
ATOM 3398 C CA . ILE A 1 419 ? -23.768 25.779 37.705 1.00 41.75 419 ILE A CA 1
ATOM 3399 C C . ILE A 1 419 ? -22.336 26.226 38.040 1.00 41.75 419 ILE A C 1
ATOM 3401 O O . ILE A 1 419 ? -21.346 25.602 37.659 1.00 41.75 419 ILE A O 1
ATOM 3405 N N . GLY A 1 420 ? -22.224 27.345 38.757 1.00 40.53 420 GLY A N 1
ATOM 3406 C CA . GLY A 1 420 ? -20.997 27.771 39.431 1.00 40.53 420 GLY A CA 1
ATOM 3407 C C . GLY A 1 420 ? -20.898 27.138 40.822 1.00 40.53 420 GLY A C 1
ATOM 3408 O O . GLY A 1 420 ? -21.751 27.372 41.670 1.00 40.53 420 GLY A O 1
ATOM 3409 N N . GLY A 1 421 ? -19.858 26.340 41.076 1.00 42.31 421 GLY A N 1
ATOM 3410 C CA . GLY A 1 421 ? -19.612 25.738 42.393 1.00 42.31 421 GLY A CA 1
ATOM 3411 C C . GLY A 1 421 ? -18.174 25.250 42.567 1.00 42.31 421 GLY A C 1
ATOM 3412 O O . GLY A 1 421 ? -17.454 25.078 41.587 1.00 42.31 421 GLY A O 1
ATOM 3413 N N . THR A 1 422 ? -17.726 25.034 43.802 1.00 36.69 422 THR A N 1
ATOM 3414 C CA . THR A 1 422 ? -16.352 24.619 44.163 1.00 36.69 422 THR A CA 1
ATOM 3415 C C . THR A 1 422 ? -16.215 23.123 44.482 1.00 36.69 422 THR A C 1
ATOM 3417 O O . THR A 1 422 ? -15.136 22.679 44.861 1.00 36.69 422 THR A O 1
ATOM 3420 N N . SER A 1 423 ? -17.278 22.329 44.313 1.00 56.66 423 SER A N 1
ATOM 3421 C CA . SER A 1 423 ? -17.276 20.889 44.605 1.00 56.66 423 SER A CA 1
ATOM 3422 C C . SER A 1 423 ? -16.519 20.055 43.559 1.00 56.66 423 SER A C 1
ATOM 3424 O O . SER A 1 423 ? -16.304 20.490 42.425 1.00 56.66 423 SER A O 1
ATOM 3426 N N . ILE A 1 424 ? -16.158 18.818 43.923 1.00 50.25 424 ILE A N 1
ATOM 3427 C CA . ILE A 1 424 ? -15.546 17.825 43.019 1.00 50.25 424 ILE A CA 1
ATOM 3428 C C . ILE A 1 424 ? -16.403 17.610 41.762 1.00 50.25 424 ILE A C 1
ATOM 3430 O O . ILE A 1 424 ? -15.857 17.540 40.668 1.00 50.25 424 ILE A O 1
ATOM 3434 N N . ASP A 1 425 ? -17.732 17.630 41.872 1.00 50.72 425 ASP A N 1
ATOM 3435 C CA . ASP A 1 425 ? -18.625 17.545 40.708 1.00 50.72 425 ASP A CA 1
ATOM 3436 C C . ASP A 1 425 ? -18.480 18.736 39.751 1.00 50.72 425 ASP A C 1
ATOM 3438 O O . ASP A 1 425 ? -18.555 18.573 38.532 1.00 50.72 425 ASP A O 1
ATOM 3442 N N . SER A 1 426 ? -18.220 19.935 40.278 1.00 53.53 426 SER A N 1
ATOM 3443 C CA . SER A 1 426 ? -17.911 21.111 39.459 1.00 53.53 426 SER A CA 1
ATOM 3444 C C . SER A 1 426 ? -16.535 21.008 38.799 1.00 53.53 426 SER A C 1
ATOM 3446 O O . SER A 1 426 ? -16.360 21.460 37.666 1.00 53.53 426 SER A O 1
ATOM 3448 N N . LEU A 1 427 ? -15.553 20.399 39.470 1.00 53.03 427 LEU A N 1
ATOM 3449 C CA . LEU A 1 427 ? -14.241 20.135 38.881 1.00 53.03 427 LEU A CA 1
ATOM 3450 C C . LEU A 1 427 ? -14.345 19.094 37.756 1.00 53.03 427 LEU A C 1
ATOM 3452 O O . LEU A 1 427 ? -13.864 19.346 36.656 1.00 53.03 427 LEU A O 1
ATOM 3456 N N . THR A 1 428 ? -15.053 17.985 37.982 1.00 58.97 428 THR A N 1
ATOM 3457 C CA . THR A 1 428 ? -15.292 16.932 36.983 1.00 58.97 428 THR A CA 1
ATOM 3458 C C . THR A 1 428 ? -16.053 17.468 35.771 1.00 58.97 428 THR A C 1
ATOM 3460 O O . THR A 1 428 ? -15.667 17.202 34.634 1.00 58.97 428 THR A O 1
ATOM 3463 N N . ARG A 1 429 ? -17.079 18.308 35.976 1.00 60.41 429 ARG A N 1
ATOM 3464 C CA . ARG A 1 429 ? -17.791 18.980 34.874 1.00 60.41 429 ARG A CA 1
ATOM 3465 C C . ARG A 1 429 ? -16.922 19.996 34.140 1.00 60.41 429 ARG A C 1
ATOM 3467 O O . ARG A 1 429 ? -17.042 20.101 32.925 1.00 60.41 429 ARG A O 1
ATOM 3474 N N . ARG A 1 430 ? -16.028 20.719 34.826 1.00 60.25 430 ARG A N 1
ATOM 3475 C CA . ARG A 1 430 ? -15.054 21.618 34.180 1.00 60.25 430 ARG A CA 1
ATOM 3476 C C . ARG A 1 430 ? -14.002 20.856 33.377 1.00 60.25 430 ARG A C 1
ATOM 3478 O O . ARG A 1 430 ? -13.645 21.324 32.304 1.00 60.25 430 ARG A O 1
ATOM 3485 N N . ILE A 1 431 ? -13.563 19.686 33.843 1.00 60.31 431 ILE A N 1
ATOM 3486 C CA . ILE A 1 431 ? -12.655 18.796 33.105 1.00 60.31 431 ILE A CA 1
ATOM 3487 C C . ILE A 1 431 ? -13.359 18.234 31.865 1.00 60.31 431 ILE A C 1
ATOM 3489 O O . ILE A 1 431 ? -12.814 18.339 30.773 1.00 60.31 431 ILE A O 1
ATOM 3493 N N . LEU A 1 432 ? -14.592 17.733 31.991 1.00 59.94 432 LEU A N 1
ATOM 3494 C CA . LEU A 1 432 ? -15.395 17.293 30.843 1.00 59.94 432 LEU A CA 1
ATOM 3495 C C . LEU A 1 432 ? -15.660 18.440 29.860 1.00 59.94 432 LEU A C 1
ATOM 3497 O O . LEU A 1 432 ? -15.486 18.259 28.662 1.00 59.94 432 LEU A O 1
ATOM 3501 N N . LYS A 1 433 ? -15.995 19.641 30.351 1.00 56.94 433 LYS A N 1
ATOM 3502 C CA . LYS A 1 433 ? -16.133 20.845 29.522 1.00 56.94 433 LYS A CA 1
ATOM 3503 C C . LYS A 1 433 ? -14.822 21.169 28.805 1.00 56.94 433 LYS A C 1
ATOM 3505 O O . LYS A 1 433 ? -14.848 21.356 27.604 1.00 56.94 433 LYS A O 1
ATOM 3510 N N . TYR A 1 434 ? -13.680 21.161 29.492 1.00 54.56 434 TYR A N 1
ATOM 3511 C CA . TYR A 1 434 ? -12.367 21.397 28.882 1.00 54.56 434 TYR A CA 1
ATOM 3512 C C . TYR A 1 434 ? -12.013 20.341 27.821 1.00 54.56 434 TYR A C 1
ATOM 3514 O O . TYR A 1 434 ? -11.512 20.692 26.760 1.00 54.56 434 TYR A O 1
ATOM 3522 N N . VAL A 1 435 ? -12.309 19.064 28.068 1.00 57.12 435 VAL A N 1
ATOM 3523 C CA . VAL A 1 435 ? -12.059 17.969 27.114 1.00 57.12 435 VAL A CA 1
ATOM 3524 C C . VAL A 1 435 ? -12.978 18.060 25.891 1.00 57.12 435 VAL A C 1
ATOM 3526 O O . VAL A 1 435 ? -12.541 17.778 24.780 1.00 57.12 435 VAL A O 1
ATOM 3529 N N . LEU A 1 436 ? -14.236 18.467 26.078 1.00 54.56 436 LEU A N 1
ATOM 3530 C CA . LEU A 1 436 ? -15.246 18.493 25.015 1.00 54.56 436 LEU A CA 1
ATOM 3531 C C . LEU A 1 436 ? -15.293 19.819 24.239 1.00 54.56 436 LEU A C 1
ATOM 3533 O O . LEU A 1 436 ? -15.652 19.814 23.065 1.00 54.56 436 LEU A O 1
ATOM 3537 N N . SER A 1 437 ? -14.952 20.949 24.867 1.00 51.06 437 SER A N 1
ATOM 3538 C CA . SER A 1 437 ? -15.103 22.291 24.284 1.00 51.06 437 SER A CA 1
ATOM 3539 C C . SER A 1 437 ? -13.795 22.926 23.819 1.00 51.06 437 SER A C 1
ATOM 3541 O O . SER A 1 437 ? -13.833 24.014 23.249 1.00 51.06 437 SER A O 1
ATOM 3543 N N . ASN A 1 438 ? -12.638 22.325 24.107 1.00 44.75 438 ASN A N 1
ATOM 3544 C CA . ASN A 1 438 ? -11.352 22.936 23.799 1.00 44.75 438 ASN A CA 1
ATOM 3545 C C . ASN A 1 438 ? -10.709 22.252 22.587 1.00 44.75 438 ASN A C 1
ATOM 3547 O O . ASN A 1 438 ? -10.077 21.202 22.711 1.00 44.75 438 ASN A O 1
ATOM 3551 N N . GLU A 1 439 ? -10.834 22.878 21.411 1.00 44.84 439 GLU A N 1
ATOM 3552 C CA . GLU A 1 439 ? -10.108 22.472 20.196 1.00 44.84 439 GLU A CA 1
ATOM 3553 C C . GLU A 1 439 ? -8.599 22.368 20.456 1.00 44.84 439 GLU A C 1
ATOM 3555 O O . GLU A 1 439 ? -7.947 21.476 19.927 1.00 44.84 439 GLU A O 1
ATOM 3560 N N . VAL A 1 440 ? -8.056 23.194 21.358 1.00 41.88 440 VAL A N 1
ATOM 3561 C CA . VAL A 1 440 ? -6.647 23.180 21.778 1.00 41.88 440 VAL A CA 1
ATOM 3562 C C . VAL A 1 440 ? -6.260 21.861 22.464 1.00 41.88 440 VAL A C 1
ATOM 3564 O O . VAL A 1 440 ? -5.165 21.364 22.238 1.00 41.88 440 VAL A O 1
ATOM 3567 N N . GLY A 1 441 ? -7.152 21.225 23.232 1.00 43.75 441 GLY A N 1
ATOM 3568 C CA . GLY A 1 441 ? -6.885 19.915 23.847 1.00 43.75 441 GLY A CA 1
ATOM 3569 C C . GLY A 1 441 ? -6.851 18.770 22.827 1.00 43.75 441 GLY A C 1
ATOM 3570 O O . GLY A 1 441 ? -6.065 17.832 22.963 1.00 43.75 441 GLY A O 1
ATOM 3571 N N . MET A 1 442 ? -7.649 18.878 21.761 1.00 48.03 442 MET A N 1
ATOM 3572 C CA . MET A 1 442 ? -7.592 17.960 20.620 1.00 48.03 442 MET A CA 1
ATOM 3573 C C . MET A 1 442 ? -6.389 18.236 19.700 1.00 48.03 442 MET A C 1
ATOM 3575 O O . MET A 1 442 ? -5.828 17.294 19.143 1.00 48.03 442 MET A O 1
ATOM 3579 N N . LEU A 1 443 ? -5.968 19.499 19.570 1.00 41.50 443 LEU A N 1
ATOM 3580 C CA . LEU A 1 443 ? -4.856 19.939 18.717 1.00 41.50 443 LEU A CA 1
ATOM 3581 C C . LEU A 1 443 ? -3.471 19.774 19.370 1.00 41.50 443 LEU A C 1
ATOM 3583 O O . LEU A 1 443 ? -2.508 19.479 18.669 1.00 41.50 443 LEU A O 1
ATOM 3587 N N . PHE A 1 444 ? -3.333 19.865 20.696 1.00 41.50 444 PHE A N 1
ATOM 3588 C CA . PHE A 1 444 ? -2.042 19.622 21.367 1.00 41.50 444 PHE A CA 1
ATOM 3589 C C . PHE A 1 444 ? -1.622 18.146 21.349 1.00 41.50 444 PHE A C 1
ATOM 3591 O O . PHE A 1 444 ? -0.433 17.844 21.396 1.00 41.50 444 PHE A O 1
ATOM 3598 N N . ASN A 1 445 ? -2.570 17.217 21.184 1.00 42.94 445 ASN A N 1
ATOM 3599 C CA . ASN A 1 445 ? -2.256 15.818 20.870 1.00 42.94 445 ASN A CA 1
ATOM 3600 C C . ASN A 1 445 ? -1.923 15.609 19.372 1.00 42.94 445 ASN A C 1
ATOM 3602 O O . ASN A 1 445 ? -1.623 14.497 18.940 1.00 42.94 445 ASN A O 1
ATOM 3606 N N . TRP A 1 446 ? -1.993 16.681 18.574 1.00 43.91 446 TRP A N 1
ATOM 3607 C CA . TRP A 1 446 ? -1.815 16.710 17.122 1.00 43.91 446 TRP A CA 1
ATOM 3608 C C . TRP A 1 446 ? -0.470 17.342 16.710 1.00 43.91 446 TRP A C 1
ATOM 3610 O O . TRP A 1 446 ? 0.167 16.845 15.783 1.00 43.91 446 TRP A O 1
ATOM 3620 N N . GLU A 1 447 ? 0.041 18.343 17.442 1.00 34.81 447 GLU A N 1
ATOM 3621 C CA . GLU A 1 447 ? 1.335 19.006 17.153 1.00 34.81 447 GLU A CA 1
ATOM 3622 C C . GLU A 1 447 ? 2.588 18.142 17.410 1.00 34.81 447 GLU A C 1
ATOM 3624 O O . GLU A 1 447 ? 3.695 18.502 17.012 1.00 34.81 447 GLU A O 1
ATOM 3629 N N . GLY A 1 448 ? 2.444 16.946 17.989 1.00 37.28 448 GLY A N 1
ATOM 3630 C CA . GLY A 1 448 ? 3.546 15.986 18.143 1.00 37.28 448 GLY A CA 1
ATOM 3631 C C . GLY A 1 448 ? 4.084 15.387 16.830 1.00 37.28 448 GLY A C 1
ATOM 3632 O O . GLY A 1 448 ? 4.974 14.538 16.882 1.00 37.28 448 GLY A O 1
ATOM 3633 N N . ARG A 1 449 ? 3.552 15.778 15.659 1.00 40.94 449 ARG A N 1
ATOM 3634 C CA . ARG A 1 449 ? 3.973 15.268 14.339 1.00 40.94 449 ARG A CA 1
ATOM 3635 C C . ARG A 1 449 ? 4.992 16.126 13.585 1.00 40.94 449 ARG A C 1
ATOM 3637 O O . ARG A 1 449 ? 5.653 15.565 12.717 1.00 40.94 449 ARG A O 1
ATOM 3644 N N . ASP A 1 450 ? 5.184 17.398 13.938 1.00 40.31 450 ASP A N 1
ATOM 3645 C CA . ASP A 1 450 ? 6.028 18.318 13.147 1.00 40.31 450 ASP A CA 1
ATOM 3646 C C . ASP A 1 450 ? 7.417 18.592 13.750 1.00 40.31 450 ASP A C 1
ATOM 3648 O O . ASP A 1 450 ? 8.162 19.442 13.266 1.00 40.31 450 ASP A O 1
ATOM 3652 N N . LYS A 1 451 ? 7.816 17.852 14.791 1.00 38.78 451 LYS A N 1
ATOM 3653 C CA . LYS A 1 451 ? 9.185 17.899 15.328 1.00 38.78 451 LYS A CA 1
ATOM 3654 C C . LYS A 1 451 ? 9.790 16.505 15.431 1.00 38.78 451 LYS A C 1
ATOM 3656 O O . LYS A 1 451 ? 9.753 15.896 16.499 1.00 38.78 451 LYS A O 1
ATOM 3661 N N . LYS A 1 452 ? 10.374 16.034 14.330 1.00 36.12 452 LYS A N 1
ATOM 3662 C CA . LYS A 1 452 ? 11.534 15.135 14.324 1.00 36.12 452 LYS A CA 1
ATOM 3663 C C . LYS A 1 452 ? 12.403 15.398 13.112 1.00 36.12 452 LYS A C 1
ATOM 3665 O O . LYS A 1 452 ? 11.831 15.425 12.002 1.00 36.12 452 LYS A O 1
#

Radius of gyration: 39.95 Å; chains: 1; bounding box: 98×77×94 Å

Organism: NCBI:txid1586634

pLDDT: mean 72.09, std 20.47, range [24.45, 98.12]

InterPro domains:
  IPR009030 Growth factor receptor cysteine-rich domain superfamily [SSF57184] (10-282)

Secondary structure (DSSP, 8-state):
--B-TTT--B-SS-EEETTEEE-TGGGT--HHHHHHHHHHSEEEEE-TTT--EEEEETTSSS-HHHHHHHHHHHHHHHHHHH--SSS-GGG--PPP--TTT-SSS-GGG--------HHHHHHHHHH-------S-TT-TT-HHHHHHHHHHHHHHH-------PPPEEEEEE--TT--HHHHHHHHHTS-TTHHHH-SSHHHHHHHHHHHHHHHHHHHS-EEEEEE-S---TT--HHHHHHHHHHHHHHHHHHHHHHHHHHHHHHHHHHHHHHHHHHHHHHHHHHHHHHHHHHTT---------------------------GGGTHHHHT--GGG----HHHHHHHHHHHHHHHHHS---HHHHHHHHHHHHHHHTT-HHHHHHHHHHHHHHHHH-HHHHHHHHHHHHHHHHHHHS----SHHHHHHHHHHHHHH-HHHHHHTTGGGS--

Sequence (452 aa):
MRYCSSCEVELITSFLLCHKSYHNKCIGLDEDGYKAVNKLKMFKYICDECSVIGVYSKVDKLCDSLESCLSTIKQQAQQIQCNQNSHRINDCKNETTCGKCAASHRTSECESSVRKCINCSIRNGSFGTKLDVNYYVNDPDCPCYRLIREQEKIDATFDYSVVKLPIQTLTYRDYYPFDKNEFAIDAVCVNWTFVQELPNIEEKVNFINNAIKTIFDIHAPYRTIELRKPNKPYITETIQEISRHKHYPVNTQQKKQTEILKSAFRISLCSQNYIEQNNASCSKEINTEVDMLEDNSHFVTAENLAINTTFELHSDFPLNSYNPNMFLHLQNYDTSKIETSHDKKIVLVEELQKWVSKNDVNSNHVMELLHILHPHLNFLPMQARTLMKTCSRIMKSDSMTKMRYDQLTKLNEDRLAAIGGTSIDSLTRRILKYVLSNEVGMLFNWEGRDKK